Protein AF-0000000070115455 (afdb_homodimer)

Foldseek 3Di:
DDDPPDPPPPLVVLVVVLVVLVVVLVVLVVVLVVCVPVPPPVVNVVSVVVNVVSVVVNVVSVVVSVVVVVVVVVVVVVVVVVVVVVVVVVVVLVVLVVVLVVQLVCLVFWAKAKEKEFEDDPAQFGTKIKIKMWIATNAWAFKHKDFDQAAPVDLDQDDPVQFVKDKDWPDDWDWDWDWSRPDSTTMIMIGIVVIDRGTTMMMMMTRHGCSCVCCQPPFKDKDKDFQASPDDDQDFGSYQKYKYKYKYDADPDAKDKDKDVPAFDKDDWDADPNRIIMIMTMHRGHGRDMTMMMIGDDNPPD/DDDPPDPPPPLVVLVVVLVVLVVVLVVLVVVLVVCVPVPPPVVNVVSVVVNVVSVVVNVVSVVVSVVVVVVVVVVVVVVVVVVVVVVVVVVVLVVLVVVLVVQLVCLVFWAKAKEKEFEDDPAQFPTKIKIKMWIATNAWAFKHKDFDQAAPVDLDQDDPVQFVKDKDWPDDWDWDWDWSPPDSTTMIMIGIVPIDRGTTMMMMMTRHGCRCVCCQPPFKDKTKDFQASPDDDQDFGSYQKYKYKYKADADPDAKDKDKDVPAFDKDDWDADPNRIIMIMTMHNGGGRDMTMMMIGDDNPPD

Secondary structure (DSSP, 8-state):
---------HHHHHHHHHHHHHHHHHHHHHHHHHHTTSS-HHHHHHHHHHHHHHHHHHHHHHHHHHHHHHHHHHHHHHHHHHHHHHHHHHHHHHHHHHHHHHHTT-GGGEEEEEEEEEE--SSGGG-EEEEEEEEEESS-EEEEEE-----SS--S---GGGGT-EEEESSS-EEEEEEETTSSS-EEEEEEEEEESS-EEEEEEE--TTTTHHHHHHSEEEEEEE---S-STT---SEEEEEEEEEE---SS--EEEETT--SEEPPPEE-TTS-EEEEEEESS--S-EEEEEEE------/---------HHHHHHHHHHHHHHHHHHHHHHHHHHTTSS-HHHHHHHHHHHHHHHHHHHHHHHHHHHHHHHHHHHHHHHHHHHHHHHHHHHHHHHHHHHHHHHTT-GGGEEEEEEEEEE--SSGGG-EEEEEEEEEESS-EEEEEE-----SS--S---GGGGT-EEEESSS-EEEEEEETTSSS-EEEEEEEEEESS-EEEEEEE--TTTTHHHHHHSEEEEEEE---S-SS----SEEEEEEEEEE---SS--EEEETT--SEEPPPEE-TTS-EEEEEEESS--S-EEEEEEE------

Structure (mmCIF, N/CA/C/O backbone):
data_AF-0000000070115455-model_v1
#
loop_
_entity.id
_entity.type
_entity.pdbx_description
1 polymer 'Uncharacterized protein'
#
loop_
_atom_site.group_PDB
_atom_site.id
_atom_site.type_symbol
_atom_site.label_atom_id
_atom_site.label_alt_id
_atom_site.label_comp_id
_atom_site.label_asym_id
_atom_site.label_entity_id
_atom_site.label_seq_id
_atom_site.pdbx_PDB_ins_code
_atom_site.Cartn_x
_atom_site.Cartn_y
_atom_site.Cartn_z
_atom_site.occupancy
_atom_site.B_iso_or_equiv
_atom_site.auth_seq_id
_atom_site.auth_comp_id
_atom_site.auth_asym_id
_atom_site.auth_atom_id
_atom_site.pdbx_PDB_model_num
ATOM 1 N N . MET A 1 1 ? 35.955 39.059 -0.359 1 27.56 1 MET A N 1
ATOM 2 C CA . MET A 1 1 ? 35.227 38.3 0.653 1 27.56 1 MET A CA 1
ATOM 3 C C . MET A 1 1 ? 34.274 39.203 1.429 1 27.56 1 MET A C 1
ATOM 5 O O . MET A 1 1 ? 34.673 39.843 2.403 1 27.56 1 MET A O 1
ATOM 9 N N . GLY A 1 2 ? 33.402 39.904 0.751 1 32.47 2 GLY A N 1
ATOM 10 C CA . GLY A 1 2 ? 32.469 40.924 1.204 1 32.47 2 GLY A CA 1
ATOM 11 C C . GLY A 1 2 ? 31.396 40.382 2.129 1 32.47 2 GLY A C 1
ATOM 12 O O . GLY A 1 2 ? 30.702 39.422 1.788 1 32.47 2 GLY A O 1
ATOM 13 N N . ARG A 1 3 ? 31.586 40.569 3.47 1 38.45 3 ARG A N 1
ATOM 14 C CA . ARG A 1 3 ? 30.635 40.208 4.516 1 38.45 3 ARG A CA 1
ATOM 15 C C . ARG A 1 3 ? 29.275 40.851 4.264 1 38.45 3 ARG A C 1
ATOM 17 O O . ARG A 1 3 ? 29.174 42.073 4.138 1 38.45 3 ARG A O 1
ATOM 24 N N . MET A 1 4 ? 28.321 40.204 3.615 1 40.52 4 MET A N 1
ATOM 25 C CA . MET A 1 4 ? 26.942 40.675 3.525 1 40.52 4 MET A CA 1
ATOM 26 C C . MET A 1 4 ? 26.426 41.113 4.891 1 40.52 4 MET A C 1
ATOM 28 O O . MET A 1 4 ? 26.58 40.392 5.878 1 40.52 4 MET A O 1
ATOM 32 N N . PRO A 1 5 ? 26.254 42.405 5.13 1 42.3 5 PRO A N 1
ATOM 33 C CA . PRO A 1 5 ? 25.696 42.898 6.392 1 42.3 5 PRO A CA 1
ATOM 34 C C . PRO A 1 5 ? 24.428 42.154 6.807 1 42.3 5 PRO A C 1
ATOM 36 O O . PRO A 1 5 ? 23.662 41.707 5.95 1 42.3 5 PRO A O 1
ATOM 39 N N . ALA A 1 6 ? 24.443 41.445 7.946 1 44.89 6 ALA A N 1
ATOM 40 C CA . ALA A 1 6 ? 23.331 40.783 8.623 1 44.89 6 ALA A CA 1
ATOM 41 C C . ALA A 1 6 ? 22.124 41.711 8.73 1 44.89 6 ALA A C 1
ATOM 43 O O . ALA A 1 6 ? 22.266 42.889 9.067 1 44.89 6 ALA A O 1
ATOM 44 N N . THR A 1 7 ? 21.216 41.674 7.748 1 42.63 7 THR A N 1
ATOM 45 C CA . THR A 1 7 ? 19.908 42.301 7.901 1 42.63 7 THR A CA 1
ATOM 46 C C . THR A 1 7 ? 19.4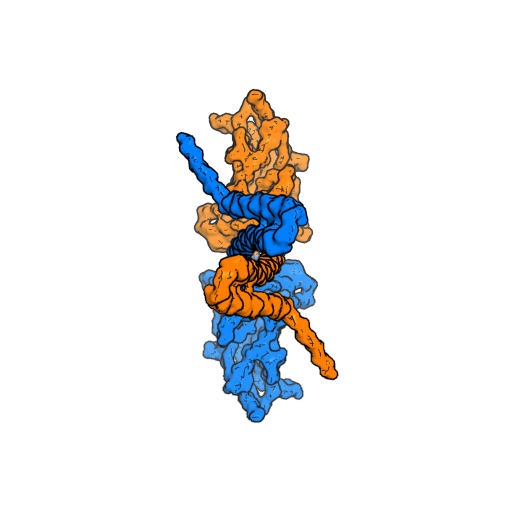97 42.343 9.37 1 42.63 7 THR A C 1
ATOM 48 O O . THR A 1 7 ? 19.426 41.305 10.031 1 42.63 7 THR A O 1
ATOM 51 N N . PRO A 1 8 ? 19.884 43.398 10.065 1 45.96 8 PRO A N 1
ATOM 52 C CA . PRO A 1 8 ? 19.427 43.53 11.451 1 45.96 8 PRO A CA 1
ATOM 53 C C . PRO A 1 8 ? 18.013 42.994 11.66 1 45.96 8 PRO A C 1
ATOM 55 O O . PRO A 1 8 ? 17.141 43.193 10.809 1 45.96 8 PRO A O 1
ATOM 58 N N . SER A 1 9 ? 17.926 41.898 12.332 1 46.03 9 SER A N 1
ATOM 59 C CA . SER A 1 9 ? 16.651 41.246 12.612 1 46.03 9 SER A CA 1
ATOM 60 C C . SER A 1 9 ? 15.601 42.257 13.062 1 46.03 9 SER A C 1
ATOM 62 O O . SER A 1 9 ? 15.912 43.2 13.793 1 46.03 9 SER A O 1
ATOM 64 N N . LYS A 1 10 ? 14.679 42.572 12.129 1 52.35 10 LYS A N 1
ATOM 65 C CA . LYS A 1 10 ? 13.481 43.368 12.381 1 52.35 10 LYS A CA 1
ATOM 66 C C . LYS A 1 10 ? 13.129 43.375 13.866 1 52.35 10 LYS A C 1
ATOM 68 O O . LYS A 1 10 ? 12.635 44.377 14.387 1 52.35 10 LYS A O 1
ATOM 73 N N . TYR A 1 11 ? 13.529 42.371 14.55 1 50.86 11 TYR A N 1
ATOM 74 C CA . TYR A 1 11 ? 13.26 42.321 15.983 1 50.86 11 TYR A CA 1
ATOM 75 C C . TYR A 1 11 ? 14.094 43.356 16.73 1 50.86 11 TYR A C 1
ATOM 77 O O . TYR A 1 11 ? 13.631 43.944 17.711 1 50.86 11 TYR A O 1
ATOM 85 N N . GLN A 1 12 ? 15.276 43.657 16.233 1 54.63 12 GLN A N 1
ATOM 86 C CA . GLN A 1 12 ? 16.13 44.595 16.952 1 54.63 12 GLN A CA 1
ATOM 87 C C . GLN A 1 12 ? 15.556 46.008 16.908 1 54.63 12 GLN A C 1
ATOM 89 O O . GLN A 1 12 ? 15.615 46.74 17.899 1 54.63 12 GLN A O 1
ATOM 94 N N . THR A 1 13 ? 15.028 46.308 15.832 1 50.71 13 THR A N 1
ATOM 95 C CA . THR A 1 13 ? 14.498 47.663 15.718 1 50.71 13 THR A CA 1
ATOM 96 C C . THR A 1 13 ? 13.276 47.843 16.614 1 50.71 13 THR A C 1
ATOM 98 O O . THR A 1 13 ? 13.106 48.893 17.237 1 50.71 13 THR A O 1
ATOM 101 N N . VAL A 1 14 ? 12.454 46.898 16.691 1 54.64 14 VAL A N 1
ATOM 102 C CA . VAL A 1 14 ? 11.265 46.989 17.532 1 54.64 14 VAL A CA 1
ATOM 103 C C . VAL A 1 14 ? 11.674 47.031 19.002 1 54.64 14 VAL A C 1
ATOM 105 O O . VAL A 1 14 ? 11.12 47.806 19.785 1 54.64 14 VAL A O 1
ATOM 108 N N . PHE A 1 15 ? 12.731 46.378 19.329 1 56.95 15 PHE A N 1
ATOM 109 C CA . PHE A 1 15 ? 13.222 46.378 20.702 1 56.95 15 PHE A CA 1
ATOM 110 C C . PHE A 1 15 ? 13.873 47.712 21.045 1 56.95 15 PHE A C 1
ATOM 112 O O . PHE A 1 15 ? 13.698 48.229 22.15 1 56.95 15 PHE A O 1
ATOM 119 N N . ARG A 1 16 ? 14.571 48.269 20.084 1 55.13 16 ARG A N 1
ATOM 120 C CA . ARG A 1 16 ? 15.206 49.558 20.336 1 55.13 16 ARG A CA 1
ATOM 121 C C . ARG A 1 16 ? 14.163 50.65 20.55 1 55.13 16 ARG A C 1
ATOM 123 O O . ARG A 1 16 ? 14.329 51.514 21.413 1 55.13 16 ARG A O 1
ATOM 130 N N . GLY A 1 17 ? 13.212 50.531 19.773 1 53.37 17 GLY A N 1
ATOM 131 C CA . GLY A 1 17 ? 12.161 51.519 19.959 1 53.37 17 GLY A CA 1
ATOM 132 C C . GLY A 1 17 ? 11.441 51.382 21.287 1 53.37 17 GLY A C 1
ATOM 133 O O . GLY A 1 17 ? 11.168 52.38 21.956 1 53.37 17 GLY A O 1
ATOM 134 N N . THR A 1 18 ? 11.277 50.248 21.763 1 57.01 18 THR A N 1
ATOM 135 C CA . THR A 1 18 ? 10.626 50.004 23.046 1 57.01 18 THR A CA 1
ATOM 136 C C . THR A 1 18 ? 11.535 50.418 24.2 1 57.01 18 THR A C 1
ATOM 138 O O . THR A 1 18 ? 11.066 50.965 25.201 1 57.01 18 THR A O 1
ATOM 141 N N . LEU A 1 19 ? 12.807 50.199 24.022 1 56.64 19 LEU A N 1
ATOM 142 C CA . LEU A 1 19 ? 13.752 50.619 25.051 1 56.64 19 LEU A CA 1
ATOM 143 C C . LEU A 1 19 ? 13.775 52.139 25.179 1 56.64 19 LEU A C 1
ATOM 145 O O . LEU A 1 19 ? 13.854 52.671 26.288 1 56.64 19 LEU A O 1
ATOM 149 N N . ASN A 1 20 ? 13.726 52.788 24.081 1 55.52 20 ASN A N 1
ATOM 150 C CA . ASN A 1 20 ? 13.718 54.246 24.139 1 55.52 20 ASN A CA 1
ATOM 151 C C . ASN A 1 20 ? 12.488 54.771 24.874 1 55.52 20 ASN A C 1
ATOM 153 O O . ASN A 1 20 ? 12.587 55.707 25.669 1 55.52 20 ASN A O 1
ATOM 157 N N . VAL A 1 21 ? 11.445 54.123 24.663 1 57.01 21 VAL A N 1
ATOM 158 C CA . VAL A 1 21 ? 10.231 54.575 25.335 1 57.01 21 VAL A CA 1
ATOM 159 C C . VAL A 1 21 ? 10.308 54.238 26.822 1 57.01 21 VAL A C 1
ATOM 161 O O . VAL A 1 21 ? 9.88 55.028 27.667 1 57.01 21 VAL A O 1
ATOM 164 N N . LEU A 1 22 ? 10.992 53.134 27.158 1 57.81 22 LEU A N 1
ATOM 165 C CA . LEU A 1 22 ? 11.198 52.791 28.561 1 57.81 22 LEU A CA 1
ATOM 166 C C . LEU A 1 22 ? 12.078 53.828 29.25 1 57.81 22 LEU A C 1
ATOM 168 O O . LEU A 1 22 ? 11.806 54.223 30.386 1 57.81 22 LEU A O 1
ATOM 172 N N . VAL A 1 23 ? 13.059 54.376 28.622 1 56.15 23 VAL A N 1
ATOM 173 C CA . VAL A 1 23 ? 13.952 55.379 29.194 1 56.15 23 VAL A CA 1
ATOM 174 C C . VAL A 1 23 ? 13.188 56.68 29.426 1 56.15 23 VAL A C 1
ATOM 176 O O . VAL A 1 23 ? 13.348 57.324 30.466 1 56.15 23 VAL A O 1
ATOM 179 N N . VAL A 1 24 ? 12.344 56.976 28.508 1 55.68 24 VAL A N 1
ATOM 180 C CA . VAL A 1 24 ? 11.566 58.202 28.66 1 55.68 24 VAL A CA 1
ATOM 181 C C . VAL A 1 24 ? 10.576 58.046 29.812 1 55.68 24 VAL A C 1
ATOM 183 O O . VAL A 1 24 ? 10.384 58.972 30.603 1 55.68 24 VAL A O 1
ATOM 186 N N . LEU A 1 25 ? 10.077 56.796 29.974 1 56.94 25 LEU A N 1
ATOM 187 C CA . LEU A 1 25 ? 9.13 56.538 31.054 1 56.94 25 LEU A CA 1
ATOM 188 C C . LEU A 1 25 ? 9.82 56.617 32.412 1 56.94 25 LEU A C 1
ATOM 190 O O . LEU A 1 25 ? 9.267 57.173 33.363 1 56.94 25 LEU A O 1
ATOM 194 N N . ILE A 1 26 ? 11.035 56.136 32.514 1 56.64 26 ILE A N 1
ATOM 195 C CA . ILE A 1 26 ? 11.794 56.218 33.757 1 56.64 26 ILE A CA 1
ATOM 196 C C . ILE A 1 26 ? 12.137 57.675 34.058 1 56.64 26 ILE A C 1
ATOM 198 O O . ILE A 1 26 ? 12.045 58.117 35.205 1 56.64 26 ILE A O 1
ATOM 202 N N . GLY A 1 27 ? 12.485 58.439 33.007 1 54.25 27 GLY A N 1
ATOM 203 C CA . GLY A 1 27 ? 12.742 59.857 33.201 1 54.25 27 GLY A CA 1
ATOM 204 C C . GLY A 1 27 ? 11.524 60.624 33.678 1 54.25 27 GLY A C 1
ATOM 205 O O . GLY A 1 27 ? 11.621 61.452 34.586 1 54.25 27 GLY A O 1
ATOM 206 N N . LEU A 1 28 ? 10.389 60.262 33.108 1 55.22 28 LEU A N 1
ATOM 207 C CA . LEU A 1 28 ? 9.168 60.96 33.497 1 55.22 28 LEU A CA 1
ATOM 208 C C . LEU A 1 28 ? 8.73 60.55 34.899 1 55.22 28 LEU A C 1
ATOM 210 O O . LEU A 1 28 ? 8.267 61.385 35.678 1 55.22 28 LEU A O 1
ATOM 214 N N . ALA A 1 29 ? 8.947 59.324 35.275 1 57.47 29 ALA A N 1
ATOM 215 C CA . ALA A 1 29 ? 8.647 58.881 36.634 1 57.47 29 ALA A CA 1
ATOM 216 C C . ALA A 1 29 ? 9.541 59.585 37.651 1 57.47 29 ALA A C 1
ATOM 218 O O . ALA A 1 29 ? 9.076 59.995 38.717 1 57.47 29 ALA A O 1
ATOM 219 N N . SER A 1 30 ? 10.795 59.789 37.309 1 57.12 30 SER A N 1
ATOM 220 C CA . SER A 1 30 ? 11.718 60.518 38.172 1 57.12 30 SER A CA 1
ATOM 221 C C . SER A 1 30 ? 11.337 61.991 38.271 1 57.12 30 SER A C 1
ATOM 223 O O . SER A 1 30 ? 11.457 62.599 39.337 1 57.12 30 SER A O 1
ATOM 225 N N . GLY A 1 31 ? 10.826 62.485 37.19 1 54.15 31 GLY A N 1
ATOM 226 C CA . GLY A 1 31 ? 10.381 63.869 37.231 1 54.15 31 GLY A CA 1
ATOM 227 C C . GLY A 1 31 ? 9.133 64.07 38.069 1 54.15 31 GLY A C 1
ATOM 228 O O . GLY A 1 31 ? 9.044 65.028 38.84 1 54.15 31 GLY A O 1
ATOM 229 N N . VAL A 1 32 ? 8.265 63.155 37.969 1 56.91 32 VAL A N 1
ATOM 230 C CA . VAL A 1 32 ? 7.057 63.263 38.78 1 56.91 32 VAL A CA 1
ATOM 231 C C . VAL A 1 32 ? 7.406 63.087 40.256 1 56.91 32 VAL A C 1
ATOM 233 O O . VAL A 1 32 ? 6.874 63.794 41.115 1 56.91 32 VAL A O 1
ATOM 236 N N . ALA A 1 33 ? 8.235 62.27 40.578 1 55.03 33 ALA A N 1
ATOM 237 C CA . ALA A 1 33 ? 8.638 62.093 41.971 1 55.03 33 ALA A CA 1
ATOM 238 C C . ALA A 1 33 ? 9.301 63.356 42.515 1 55.03 33 ALA A C 1
ATOM 240 O O . ALA A 1 33 ? 9.144 63.689 43.692 1 55.03 33 ALA A O 1
ATOM 241 N N . GLN A 1 34 ? 9.928 64.086 41.661 1 53.08 34 GLN A N 1
ATOM 242 C CA . GLN A 1 34 ? 10.586 65.304 42.121 1 53.08 34 GLN A CA 1
ATOM 243 C C . GLN A 1 34 ? 9.59 66.455 42.242 1 53.08 34 GLN A C 1
ATOM 245 O O . GLN A 1 34 ? 9.807 67.392 43.013 1 53.08 34 GLN A O 1
ATOM 250 N N . LEU A 1 35 ? 8.569 66.389 41.512 1 50.04 35 LEU A N 1
ATOM 251 C CA . LEU A 1 35 ? 7.606 67.484 41.574 1 50.04 35 LEU A CA 1
ATOM 252 C C . LEU A 1 35 ? 6.68 67.326 42.775 1 50.04 35 LEU A C 1
ATOM 254 O O . LEU A 1 35 ? 5.806 68.165 43.004 1 50.04 35 LEU A O 1
ATOM 258 N N . VAL A 1 36 ? 6.78 66.27 43.432 1 52.58 36 VAL A N 1
ATOM 259 C CA . VAL A 1 36 ? 6.007 66.175 44.666 1 52.58 36 VAL A CA 1
ATOM 260 C C . VAL A 1 36 ? 6.311 67.376 45.56 1 52.58 36 VAL A C 1
ATOM 262 O O . VAL A 1 36 ? 5.431 67.865 46.273 1 52.58 36 VAL A O 1
ATOM 265 N N . GLU A 1 37 ? 7.46 67.94 45.445 1 50.18 37 GLU A N 1
ATOM 266 C CA . GLU A 1 37 ? 7.729 69.079 46.317 1 50.18 37 GLU A CA 1
ATOM 267 C C . GLU A 1 37 ? 7.249 70.383 45.685 1 50.18 37 GLU A C 1
ATOM 269 O O . GLU A 1 37 ? 7.336 71.447 46.302 1 50.18 37 GLU A O 1
ATOM 274 N N . ILE A 1 38 ? 7.007 70.39 44.437 1 52.27 38 ILE A N 1
ATOM 275 C CA . ILE A 1 38 ? 6.565 71.673 43.902 1 52.27 38 ILE A CA 1
ATOM 276 C C . ILE A 1 38 ? 5.062 71.833 44.118 1 52.27 38 ILE A C 1
ATOM 278 O O . ILE A 1 38 ? 4.281 70.943 43.774 1 52.27 38 ILE A O 1
ATOM 282 N N . PRO A 1 39 ? 4.665 72.8 45.016 1 54.13 39 PRO A N 1
ATOM 283 C CA . PRO A 1 39 ? 3.303 73.115 45.452 1 54.13 39 PRO A CA 1
ATOM 284 C C . PRO A 1 39 ? 2.323 73.233 44.287 1 54.13 39 PRO A C 1
ATOM 286 O O . PRO A 1 39 ? 1.112 73.332 44.501 1 54.13 39 PRO A O 1
ATOM 289 N N . ASP A 1 40 ? 2.866 73.429 43.086 1 57.65 40 ASP A N 1
ATOM 290 C CA . ASP A 1 40 ? 1.85 73.702 42.075 1 57.65 40 ASP A CA 1
ATOM 291 C C . ASP A 1 40 ? 1.207 72.409 41.579 1 57.65 40 ASP A C 1
ATOM 293 O O . ASP A 1 40 ? 1.887 71.544 41.024 1 57.65 40 ASP A O 1
ATOM 297 N N . ARG A 1 41 ? 0.055 72.046 42.205 1 60.13 41 ARG A N 1
ATOM 298 C CA . ARG A 1 41 ? -0.777 70.865 42 1 60.13 41 ARG A CA 1
ATOM 299 C C . ARG A 1 41 ? -0.98 70.589 40.514 1 60.13 41 ARG A C 1
ATOM 301 O O . ARG A 1 41 ? -1.001 69.432 40.089 1 60.13 41 ARG A O 1
ATOM 308 N N . ALA A 1 42 ? -0.977 71.695 39.777 1 58.44 42 ALA A N 1
ATOM 309 C CA . ALA A 1 42 ? -1.262 71.525 38.355 1 58.44 42 ALA A CA 1
ATOM 310 C C . ALA A 1 42 ? -0.102 70.839 37.641 1 58.44 42 ALA A C 1
ATOM 312 O O . ALA A 1 42 ? -0.313 69.957 36.805 1 58.44 42 ALA A O 1
ATOM 313 N N . ALA A 1 43 ? 1.118 71.212 38.167 1 58.63 43 ALA A N 1
ATOM 314 C CA . ALA A 1 43 ? 2.312 70.655 37.538 1 58.63 43 ALA A CA 1
ATOM 315 C C . ALA A 1 43 ? 2.474 69.177 37.88 1 58.63 43 ALA A C 1
ATOM 317 O O . ALA A 1 43 ? 2.858 68.374 37.027 1 58.63 43 ALA A O 1
ATOM 318 N N . GLN A 1 44 ? 2.03 68.777 39.029 1 61.29 44 GLN A N 1
ATOM 319 C CA . GLN A 1 44 ? 2.127 67.392 39.477 1 61.29 44 GLN A CA 1
ATOM 320 C C . GLN A 1 44 ? 1.174 66.493 38.695 1 61.29 44 GLN A C 1
ATOM 322 O O . GLN A 1 44 ? 1.545 65.39 38.289 1 61.29 44 GLN A O 1
ATOM 327 N N . TRP A 1 45 ? 0.012 67.051 38.411 1 60.78 45 TRP A N 1
ATOM 328 C CA . TRP A 1 45 ? -0.987 66.277 37.681 1 60.78 45 TRP A CA 1
ATOM 329 C C . TRP A 1 45 ? -0.569 66.082 36.228 1 60.78 45 TRP A C 1
ATOM 331 O O . TRP A 1 45 ? -0.76 65.004 35.659 1 60.78 45 TRP A O 1
ATOM 341 N N . THR A 1 46 ? 0.143 67.091 35.741 1 60.08 46 THR A N 1
ATOM 342 C CA . THR A 1 46 ? 0.579 67.001 34.352 1 60.08 46 THR A CA 1
ATOM 343 C C . THR A 1 46 ? 1.699 65.976 34.202 1 60.08 46 THR A C 1
ATOM 345 O O . THR A 1 46 ? 1.725 65.214 33.233 1 60.08 46 THR A O 1
ATOM 348 N N . LEU A 1 47 ? 2.55 65.91 35.221 1 59.46 47 LEU A N 1
ATOM 349 C CA . LEU A 1 47 ? 3.679 64.989 35.146 1 59.46 47 LEU A CA 1
ATOM 350 C C . LEU A 1 47 ? 3.225 63.552 35.376 1 59.46 47 LEU A C 1
ATOM 352 O O . LEU A 1 47 ? 3.692 62.632 34.701 1 59.46 47 LEU A O 1
ATOM 356 N N . THR A 1 48 ? 2.261 63.332 36.257 1 62.06 48 THR A N 1
ATOM 357 C CA . THR A 1 48 ? 1.72 62.001 36.512 1 62.06 48 THR A CA 1
ATOM 358 C C . THR A 1 48 ? 0.965 61.482 35.291 1 62.06 48 THR A C 1
ATOM 360 O O . THR A 1 48 ? 1.091 60.311 34.929 1 62.06 48 THR A O 1
ATOM 363 N N . ALA A 1 49 ? 0.294 62.409 34.664 1 60.65 49 ALA A N 1
ATOM 364 C CA . ALA A 1 49 ? -0.453 62.041 33.465 1 60.65 49 ALA A CA 1
ATOM 365 C C . ALA A 1 49 ? 0.489 61.637 32.334 1 60.65 49 ALA A C 1
ATOM 367 O O . ALA A 1 49 ? 0.229 60.667 31.618 1 60.65 49 ALA A O 1
ATOM 368 N N . SER A 1 50 ? 1.609 62.322 32.349 1 60.38 50 SER A N 1
ATOM 369 C CA . SER A 1 50 ? 2.581 62.027 31.301 1 60.38 50 SER A CA 1
ATOM 370 C C . SER A 1 50 ? 3.276 60.693 31.551 1 60.38 50 SER A C 1
ATOM 372 O O . SER A 1 50 ? 3.515 59.927 30.615 1 60.38 50 SER A O 1
ATOM 374 N N . PHE A 1 51 ? 3.474 60.378 32.819 1 60.33 51 PHE A N 1
ATOM 375 C CA . PHE A 1 51 ? 4.097 59.11 33.18 1 60.33 51 PHE A CA 1
ATOM 376 C C . PHE A 1 51 ? 3.167 57.943 32.871 1 60.33 51 PHE A C 1
ATOM 378 O O . PHE A 1 51 ? 3.589 56.945 32.284 1 60.33 51 PHE A O 1
ATOM 385 N N . LEU A 1 52 ? 1.93 58.122 33.177 1 63.08 52 LEU A N 1
ATOM 386 C CA . LEU A 1 52 ? 0.961 57.057 32.94 1 63.08 52 LEU A CA 1
ATOM 387 C C . LEU A 1 52 ? 0.772 56.816 31.447 1 63.08 52 LEU A C 1
ATOM 389 O O . LEU A 1 52 ? 0.633 55.671 31.011 1 63.08 52 LEU A O 1
ATOM 393 N N . ALA A 1 53 ? 0.954 57.829 30.663 1 61.33 53 ALA A N 1
ATOM 394 C CA . ALA A 1 53 ? 0.818 57.715 29.213 1 61.33 53 ALA A CA 1
ATOM 395 C C . ALA A 1 53 ? 2.004 56.969 28.608 1 61.33 53 ALA A C 1
ATOM 397 O O . ALA A 1 53 ? 1.83 56.12 27.731 1 61.33 53 ALA A O 1
ATOM 398 N N . CYS A 1 54 ? 3.18 57.202 29.172 1 61.24 54 CYS A N 1
ATOM 399 C CA . CYS A 1 54 ? 4.385 56.55 28.671 1 61.24 54 CYS A CA 1
ATOM 400 C C . CYS A 1 54 ? 4.41 55.077 29.062 1 61.24 54 CYS A C 1
ATOM 402 O O . CYS A 1 54 ? 4.802 54.225 28.263 1 61.24 54 CYS A O 1
ATOM 404 N N . LEU A 1 55 ? 3.922 54.774 30.277 1 65.27 55 LEU A N 1
ATOM 405 C CA . LEU A 1 55 ? 3.851 53.393 30.744 1 65.27 55 LEU A CA 1
ATOM 406 C C . LEU A 1 55 ? 2.873 52.584 29.899 1 65.27 55 LEU A C 1
ATOM 408 O O . LEU A 1 55 ? 3.168 51.45 29.516 1 65.27 55 LEU A O 1
ATOM 412 N N . LEU A 1 56 ? 1.808 53.212 29.575 1 65.66 56 LEU A N 1
ATOM 413 C CA . LEU A 1 56 ? 0.801 52.554 28.75 1 65.66 56 LEU A CA 1
ATOM 414 C C . LEU A 1 56 ? 1.338 52.283 27.349 1 65.66 56 LEU A C 1
ATOM 416 O O . LEU A 1 56 ? 1.122 51.203 26.795 1 65.66 56 LEU A O 1
ATOM 420 N N . TYR A 1 57 ? 2.085 53.263 26.837 1 60.81 57 TYR A N 1
ATOM 421 C CA . TYR A 1 57 ? 2.679 53.093 25.516 1 60.81 57 TYR A CA 1
ATOM 422 C C . TYR A 1 57 ? 3.68 51.944 25.512 1 60.81 57 TYR A C 1
ATOM 424 O O . TYR A 1 57 ? 3.703 51.136 24.581 1 60.81 57 TYR A O 1
ATOM 432 N N . PHE A 1 58 ? 4.383 51.828 26.566 1 63.16 58 PHE A N 1
ATOM 433 C CA . PHE A 1 58 ? 5.395 50.785 26.687 1 63.16 58 PHE A CA 1
ATOM 434 C C . PHE A 1 58 ? 4.747 49.408 26.766 1 63.16 58 PHE A C 1
ATOM 436 O O . PHE A 1 58 ? 5.176 48.474 26.085 1 63.16 58 PHE A O 1
ATOM 443 N N . VAL A 1 59 ? 3.761 49.243 27.538 1 69.9 59 VAL A N 1
ATOM 444 C CA . VAL A 1 59 ? 3.07 47.97 27.716 1 69.9 59 VAL A CA 1
ATOM 445 C C . VAL A 1 59 ? 2.428 47.54 26.399 1 69.9 59 VAL A C 1
ATOM 447 O O . VAL A 1 59 ? 2.533 46.378 26 1 69.9 59 VAL A O 1
ATOM 450 N N . ILE A 1 60 ? 1.985 48.474 25.661 1 67.6 60 ILE A N 1
ATOM 451 C CA . ILE A 1 60 ? 1.303 48.191 24.402 1 67.6 60 ILE A CA 1
ATOM 452 C C . ILE A 1 60 ? 2.32 47.754 23.351 1 67.6 60 ILE A C 1
ATOM 454 O O . ILE A 1 60 ? 2.087 46.792 22.615 1 67.6 60 ILE A O 1
ATOM 458 N N . ARG A 1 61 ? 3.426 48.448 23.367 1 67.75 61 ARG A N 1
ATOM 459 C CA . ARG A 1 61 ? 4.464 48.115 22.397 1 67.75 61 ARG A CA 1
ATOM 460 C C . ARG A 1 61 ? 5.058 46.74 22.681 1 67.75 61 ARG A C 1
ATOM 462 O O . ARG A 1 61 ? 5.309 45.963 21.758 1 67.75 61 ARG A O 1
ATOM 469 N N . PHE A 1 62 ? 5.234 46.451 23.849 1 72.32 62 PHE A N 1
ATOM 470 C CA . PHE A 1 62 ? 5.764 45.155 24.256 1 72.32 62 PHE A CA 1
ATOM 471 C C . PHE A 1 62 ? 4.81 44.033 23.864 1 72.32 62 PHE A C 1
ATOM 473 O O . PHE A 1 62 ? 5.233 43.019 23.303 1 72.32 62 PHE A O 1
ATOM 480 N N . TRP A 1 63 ? 3.578 44.268 24.086 1 74.81 63 TRP A N 1
ATOM 481 C CA . TRP A 1 63 ? 2.579 43.256 23.761 1 74.81 63 TRP A CA 1
ATOM 482 C C . TRP A 1 63 ? 2.452 43.081 22.251 1 74.81 63 TRP A C 1
ATOM 484 O O . TRP A 1 63 ? 2.305 41.959 21.761 1 74.81 63 TRP A O 1
ATOM 494 N N . GLN A 1 64 ? 2.627 44.123 21.496 1 75.28 64 GLN A N 1
ATOM 495 C CA . GLN A 1 64 ? 2.58 44.057 20.039 1 75.28 64 GLN A CA 1
ATOM 496 C C . GLN A 1 64 ? 3.716 43.198 19.491 1 75.28 64 GLN A C 1
ATOM 498 O O . GLN A 1 64 ? 3.5 42.359 18.614 1 75.28 64 GLN A O 1
ATOM 503 N N . ILE A 1 65 ? 4.785 43.392 20.074 1 75.27 65 ILE A N 1
ATOM 504 C CA . ILE A 1 65 ? 5.945 42.637 19.613 1 75.27 65 ILE A CA 1
ATOM 505 C C . ILE A 1 65 ? 5.774 41.161 19.963 1 75.27 65 ILE A C 1
ATOM 507 O O . ILE A 1 65 ? 6.058 40.285 19.143 1 75.27 65 ILE A O 1
ATOM 511 N N . ALA A 1 66 ? 5.274 40.942 21.139 1 80.15 66 ALA A N 1
ATOM 512 C CA . ALA A 1 66 ? 5.063 39.566 21.581 1 80.15 66 ALA A CA 1
ATOM 513 C C . ALA A 1 66 ? 4.042 38.856 20.697 1 80.15 66 ALA A C 1
ATOM 515 O O . ALA A 1 66 ? 4.235 37.698 20.321 1 80.15 66 ALA A O 1
ATOM 516 N N . PHE A 1 67 ? 3.047 39.548 20.288 1 81.39 67 PHE A N 1
ATOM 517 C CA . PHE A 1 67 ? 1.992 38.957 19.474 1 81.39 67 PHE A CA 1
ATOM 518 C C . PHE A 1 67 ? 2.477 38.722 18.048 1 81.39 67 PHE A C 1
ATOM 520 O O . PHE A 1 67 ? 2.193 37.679 17.454 1 81.39 67 PHE A O 1
ATOM 527 N N . VAL A 1 68 ? 3.249 39.602 17.577 1 80.4 68 VAL A N 1
ATOM 528 C CA . VAL A 1 68 ? 3.765 39.452 16.22 1 80.4 68 VAL A CA 1
ATOM 529 C C . VAL A 1 68 ? 4.711 38.256 16.155 1 80.4 68 VAL A C 1
ATOM 531 O O . VAL A 1 68 ? 4.657 37.464 15.211 1 80.4 68 VAL A O 1
ATOM 534 N N . LEU A 1 69 ? 5.461 38.074 17.181 1 83.46 69 LEU A N 1
ATOM 535 C CA . LEU A 1 69 ? 6.384 36.946 17.227 1 83.46 69 LEU A CA 1
ATOM 536 C C . LEU A 1 69 ? 5.627 35.627 17.333 1 83.46 69 LEU A C 1
ATOM 538 O O . LEU A 1 69 ? 5.983 34.647 16.675 1 83.46 69 LEU A O 1
ATOM 542 N N . LYS A 1 70 ? 4.608 35.699 18.101 1 85.73 70 LYS A N 1
ATOM 543 C CA . LYS A 1 70 ? 3.806 34.488 18.248 1 85.73 70 LYS A CA 1
ATOM 544 C C . LYS A 1 70 ? 3.081 34.148 16.949 1 85.73 70 LYS A C 1
ATOM 546 O O . LYS A 1 70 ? 3.012 32.981 16.558 1 85.73 70 LYS A O 1
ATOM 551 N N . ILE A 1 71 ? 2.67 35.089 16.268 1 85.35 71 ILE A N 1
ATOM 552 C CA . ILE A 1 71 ? 1.979 34.889 14.999 1 85.35 71 ILE A CA 1
ATOM 553 C C . ILE A 1 71 ? 2.953 34.336 13.962 1 85.35 71 ILE A C 1
ATOM 555 O O . ILE A 1 71 ? 2.62 33.409 13.22 1 85.35 71 ILE A O 1
ATOM 559 N N . ARG A 1 72 ? 4.117 34.855 13.994 1 85.09 72 ARG A N 1
ATOM 560 C CA . ARG A 1 72 ? 5.126 34.373 13.056 1 85.09 72 ARG A CA 1
ATOM 561 C C . ARG A 1 72 ? 5.496 32.922 13.347 1 85.09 72 ARG A C 1
ATOM 563 O O . ARG A 1 72 ? 5.644 32.116 12.426 1 85.09 72 ARG A O 1
ATOM 570 N N . GLN A 1 73 ? 5.624 32.644 14.569 1 90.29 73 GLN A N 1
ATOM 571 C CA . GLN A 1 73 ? 5.933 31.277 14.974 1 90.29 73 GLN A CA 1
ATOM 572 C C . GLN A 1 73 ? 4.821 30.316 14.562 1 90.29 73 GLN A C 1
ATOM 574 O O . GLN A 1 73 ? 5.088 29.264 13.978 1 90.29 73 GLN A O 1
ATOM 579 N N . LEU A 1 74 ? 3.645 30.697 14.785 1 90.35 74 LEU A N 1
ATOM 580 C CA . LEU A 1 74 ? 2.504 29.845 14.47 1 90.35 74 LEU A CA 1
ATOM 581 C C . LEU A 1 74 ? 2.346 29.684 12.961 1 90.35 74 LEU A C 1
ATOM 583 O O . LEU A 1 74 ? 2.007 28.601 12.48 1 90.35 74 LEU A O 1
ATOM 587 N N . ARG A 1 75 ? 2.682 30.752 12.267 1 89.48 75 ARG A N 1
ATOM 588 C CA . ARG A 1 75 ? 2.611 30.673 10.812 1 89.48 75 ARG A CA 1
ATOM 589 C C . ARG A 1 75 ? 3.668 29.72 10.263 1 89.48 75 ARG A C 1
ATOM 591 O O . ARG A 1 75 ? 3.398 28.952 9.338 1 89.48 75 ARG A O 1
ATOM 598 N N . THR A 1 76 ? 4.788 29.688 10.794 1 91.21 76 THR A N 1
ATOM 599 C CA . THR A 1 76 ? 5.853 28.788 10.367 1 91.21 76 THR A CA 1
ATOM 600 C C . THR A 1 76 ? 5.499 27.339 10.693 1 91.21 76 THR A C 1
ATOM 602 O O . THR A 1 76 ? 5.689 26.447 9.864 1 91.21 76 THR A O 1
ATOM 605 N N . GLU A 1 77 ? 4.963 27.201 11.863 1 91.11 77 GLU A N 1
ATOM 606 C CA . GLU A 1 77 ? 4.546 25.857 12.254 1 91.11 77 GLU A CA 1
ATOM 607 C C . GLU A 1 77 ? 3.43 25.341 11.35 1 91.11 77 GLU A C 1
ATOM 609 O O . GLU A 1 77 ? 3.418 24.166 10.979 1 91.11 77 GLU A O 1
ATOM 614 N N . LEU A 1 78 ? 2.617 26.217 11.016 1 91.04 78 LEU A N 1
ATOM 615 C CA . LEU A 1 78 ? 1.517 25.843 10.134 1 91.04 78 LEU A CA 1
ATOM 616 C C . LEU A 1 78 ? 2.032 25.498 8.74 1 91.04 78 LEU A C 1
ATOM 618 O O . LEU A 1 78 ? 1.584 24.523 8.132 1 91.04 78 LEU A O 1
ATOM 622 N N . GLN A 1 79 ? 2.919 26.245 8.279 1 91.47 79 GLN A N 1
ATOM 623 C CA . GLN A 1 79 ? 3.5 25.971 6.968 1 91.47 79 GLN A CA 1
ATOM 624 C C . GLN A 1 79 ? 4.239 24.636 6.963 1 91.47 79 GLN A C 1
ATOM 626 O O . GLN A 1 79 ? 4.131 23.864 6.008 1 91.47 79 GLN A O 1
ATOM 631 N N . GLU A 1 80 ? 4.917 24.346 7.973 1 91.63 80 GLU A N 1
ATOM 632 C CA . GLU A 1 80 ? 5.633 23.079 8.089 1 91.63 80 GLU A CA 1
ATOM 633 C C . GLU A 1 80 ? 4.665 21.902 8.167 1 91.63 80 GLU A C 1
ATOM 635 O O . GLU A 1 80 ? 4.884 20.868 7.533 1 91.63 80 GLU A O 1
ATOM 640 N N . ALA A 1 81 ? 3.639 22.117 8.843 1 90.14 81 ALA A N 1
ATOM 641 C CA . ALA A 1 81 ? 2.641 21.058 8.968 1 90.14 81 ALA A CA 1
ATOM 642 C C . ALA A 1 81 ? 1.943 20.802 7.635 1 90.14 81 ALA A C 1
ATOM 644 O O . ALA A 1 81 ? 1.696 19.65 7.268 1 90.14 81 ALA A O 1
ATOM 645 N N . THR A 1 82 ? 1.742 21.826 6.952 1 90.77 82 THR A N 1
ATOM 646 C CA . THR A 1 82 ? 1.083 21.684 5.658 1 90.77 82 THR A CA 1
ATOM 647 C C . THR A 1 82 ? 2.012 21.015 4.649 1 90.77 82 THR A C 1
ATOM 649 O O . THR A 1 82 ? 1.574 20.187 3.848 1 90.77 82 THR A O 1
ATOM 652 N N . LYS A 1 83 ? 3.19 21.369 4.728 1 90.14 83 LYS A N 1
ATOM 653 C CA . LYS A 1 83 ? 4.162 20.732 3.845 1 90.14 83 LYS A CA 1
ATOM 654 C C . LYS A 1 83 ? 4.317 19.25 4.176 1 90.14 83 LYS A C 1
ATOM 656 O O . LYS A 1 83 ? 4.359 18.409 3.276 1 90.14 83 LYS A O 1
ATOM 661 N N . ALA A 1 84 ? 4.372 18.989 5.378 1 88.73 84 ALA A N 1
ATOM 662 C CA . ALA A 1 84 ? 4.471 17.599 5.816 1 88.73 84 ALA A CA 1
ATOM 663 C C . ALA A 1 84 ? 3.249 16.798 5.376 1 88.73 84 ALA A C 1
ATOM 665 O O . ALA A 1 84 ? 3.375 15.651 4.94 1 88.73 84 ALA A O 1
ATOM 666 N N . LEU A 1 85 ? 2.216 17.398 5.46 1 88.96 85 LEU A N 1
ATOM 667 C CA . LEU A 1 85 ? 0.978 16.746 5.048 1 88.96 85 LEU A CA 1
ATOM 668 C C . LEU A 1 85 ? 0.977 16.483 3.546 1 88.96 85 LEU A C 1
ATOM 670 O O . LEU A 1 85 ? 0.597 15.397 3.101 1 88.96 85 LEU A O 1
ATOM 674 N N . ALA A 1 86 ? 1.409 17.398 2.826 1 87.52 86 ALA A N 1
ATOM 675 C CA . ALA A 1 86 ? 1.461 17.236 1.376 1 87.52 86 ALA A CA 1
ATOM 676 C C . ALA A 1 86 ? 2.436 16.13 0.981 1 87.52 86 ALA A C 1
ATOM 678 O O . ALA A 1 86 ? 2.139 15.317 0.103 1 87.52 86 ALA A O 1
ATOM 679 N N . LEU A 1 87 ? 3.507 16.14 1.593 1 86.4 87 LEU A N 1
ATOM 680 C CA . LEU A 1 87 ? 4.509 15.117 1.316 1 86.4 87 LEU A CA 1
ATOM 681 C C . LEU A 1 87 ? 3.988 13.731 1.684 1 86.4 87 LEU A C 1
ATOM 683 O O . LEU A 1 87 ? 4.204 12.766 0.947 1 86.4 87 LEU A O 1
ATOM 687 N N . GLN A 1 88 ? 3.325 13.679 2.748 1 85.49 88 GLN A N 1
ATOM 688 C CA . GLN A 1 88 ? 2.757 12.407 3.185 1 85.49 88 GLN A CA 1
ATOM 689 C C . GLN A 1 88 ? 1.68 11.925 2.217 1 85.49 88 GLN A C 1
ATOM 691 O O . GLN A 1 88 ? 1.606 10.734 1.907 1 85.49 88 GLN A O 1
ATOM 696 N N . ARG A 1 89 ? 0.956 12.821 1.773 1 85.37 89 ARG A N 1
ATOM 697 C CA . ARG A 1 89 ? -0.096 12.472 0.824 1 85.37 89 ARG A CA 1
ATOM 698 C C . ARG A 1 89 ? 0.496 11.984 -0.494 1 85.37 89 ARG A C 1
ATOM 700 O O . ARG A 1 89 ? 0.018 11.004 -1.07 1 85.37 89 ARG A O 1
ATOM 707 N N . ALA A 1 90 ? 1.46 12.608 -0.912 1 83.28 90 ALA A N 1
ATOM 708 C CA . ALA A 1 90 ? 2.125 12.189 -2.143 1 83.28 90 ALA A CA 1
ATOM 709 C C . ALA A 1 90 ? 2.744 10.803 -1.988 1 83.28 90 ALA A C 1
ATOM 711 O O . ALA A 1 90 ? 2.659 9.973 -2.897 1 83.28 90 ALA A O 1
ATOM 712 N N . GLY A 1 91 ? 3.357 10.622 -0.892 1 83.81 91 GLY A N 1
ATOM 713 C CA . GLY A 1 91 ? 3.904 9.303 -0.613 1 83.81 91 GLY A CA 1
ATOM 714 C C . GLY A 1 91 ? 2.847 8.216 -0.571 1 83.81 91 GLY A C 1
ATOM 715 O O . GLY A 1 91 ? 3.047 7.127 -1.113 1 83.81 91 GLY A O 1
ATOM 716 N N . HIS A 1 92 ? 1.843 8.565 0.031 1 86.27 92 HIS A N 1
ATOM 717 C CA . HIS A 1 92 ? 0.736 7.62 0.126 1 86.27 92 HIS A CA 1
ATOM 718 C C . HIS A 1 92 ? 0.179 7.284 -1.253 1 86.27 92 HIS A C 1
ATOM 720 O O . HIS A 1 92 ? -0.13 6.125 -1.537 1 86.27 92 HIS A O 1
ATOM 726 N N . GLN A 1 93 ? 0.118 8.245 -2.041 1 87.29 93 GLN A N 1
ATOM 727 C CA . GLN A 1 93 ? -0.412 8.043 -3.385 1 87.29 93 GLN A CA 1
ATOM 728 C C . GLN A 1 93 ? 0.471 7.092 -4.187 1 87.29 93 GLN A C 1
ATOM 730 O O . GLN A 1 93 ? -0.027 6.309 -4.998 1 87.29 93 GLN A O 1
ATOM 735 N N . HIS A 1 94 ? 1.677 7.116 -3.984 1 87.47 94 HIS A N 1
ATOM 736 C CA . HIS A 1 94 ? 2.589 6.213 -4.676 1 87.47 94 HIS A CA 1
ATOM 737 C C . HIS A 1 94 ? 2.301 4.759 -4.318 1 87.47 94 HIS A C 1
ATOM 739 O O . HIS A 1 94 ? 2.366 3.879 -5.179 1 87.47 94 HIS A O 1
ATOM 745 N N . TYR A 1 95 ? 2.001 4.606 -3.138 1 88.99 95 TYR A N 1
ATOM 746 C CA . TYR A 1 95 ? 1.67 3.255 -2.701 1 88.99 95 TYR A CA 1
ATOM 747 C C . TYR A 1 95 ? 0.338 2.803 -3.288 1 88.99 95 TYR A C 1
ATOM 749 O O . TYR A 1 95 ? 0.215 1.673 -3.767 1 88.99 95 TYR A O 1
ATOM 757 N N . LEU A 1 96 ? -0.543 3.695 -3.246 1 88.73 96 LEU A N 1
ATOM 758 C CA . LEU A 1 96 ? -1.852 3.362 -3.797 1 88.73 96 LEU A CA 1
ATOM 759 C C . LEU A 1 96 ? -1.75 3.037 -5.284 1 88.73 96 LEU A C 1
ATOM 761 O O . LEU A 1 96 ? -2.368 2.082 -5.759 1 88.73 96 LEU A O 1
ATOM 765 N N . ASP A 1 97 ? -0.992 3.773 -5.957 1 87.6 97 ASP A N 1
ATOM 766 C CA . ASP A 1 97 ? -0.785 3.53 -7.382 1 87.6 97 ASP A CA 1
ATOM 767 C C . ASP A 1 97 ? -0.14 2.166 -7.618 1 87.6 97 ASP A C 1
ATOM 769 O O . ASP A 1 97 ? -0.529 1.441 -8.537 1 87.6 97 ASP A O 1
ATOM 773 N N . ALA A 1 98 ? 0.753 1.868 -6.811 1 88.92 98 ALA A N 1
ATOM 774 C CA . ALA A 1 98 ? 1.432 0.58 -6.929 1 88.92 98 ALA A CA 1
ATOM 775 C C . ALA A 1 98 ? 0.47 -0.574 -6.663 1 88.92 98 ALA A C 1
ATOM 777 O O . ALA A 1 98 ? 0.457 -1.562 -7.4 1 88.92 98 ALA A O 1
ATOM 778 N N . ILE A 1 99 ? -0.276 -0.412 -5.661 1 88.4 99 ILE A N 1
ATOM 779 C CA . ILE A 1 99 ? -1.241 -1.449 -5.312 1 88.4 99 ILE A CA 1
ATOM 780 C C . ILE A 1 99 ? -2.235 -1.635 -6.457 1 88.4 99 ILE A C 1
ATOM 782 O O . ILE A 1 99 ? -2.597 -2.764 -6.795 1 88.4 99 ILE A O 1
ATOM 786 N N . GLN A 1 100 ? -2.591 -0.564 -7.025 1 85.77 100 GLN A N 1
ATOM 787 C CA . GLN A 1 100 ? -3.526 -0.635 -8.143 1 85.77 100 GLN A CA 1
ATOM 788 C C . GLN A 1 100 ? -2.901 -1.349 -9.339 1 85.77 100 GLN A C 1
ATOM 790 O O . GLN A 1 100 ? -3.543 -2.192 -9.969 1 85.77 100 GLN A O 1
ATOM 795 N N . ARG A 1 101 ? -1.728 -1.07 -9.609 1 83.55 101 ARG A N 1
ATOM 796 C CA . ARG A 1 101 ? -1.045 -1.701 -10.734 1 83.55 101 ARG A CA 1
ATOM 797 C C . ARG A 1 101 ? -0.889 -3.201 -10.508 1 83.55 101 ARG A C 1
ATOM 799 O O . ARG A 1 101 ? -1.036 -3.993 -11.441 1 83.55 101 ARG A O 1
ATOM 806 N N . ILE A 1 102 ? -0.596 -3.518 -9.285 1 84.4 102 ILE A N 1
ATOM 807 C CA . ILE A 1 102 ? -0.456 -4.926 -8.932 1 84.4 102 ILE A CA 1
ATOM 808 C C . ILE A 1 102 ? -1.811 -5.622 -9.037 1 84.4 102 ILE A C 1
ATOM 810 O O . ILE A 1 102 ? -1.903 -6.741 -9.547 1 84.4 102 ILE A O 1
ATOM 814 N N . SER A 1 103 ? -2.776 -4.96 -8.545 1 78.4 103 SER A N 1
ATOM 815 C CA . SER A 1 103 ? -4.117 -5.535 -8.515 1 78.4 103 SER A CA 1
ATOM 816 C C . SER A 1 103 ? -4.659 -5.746 -9.924 1 78.4 103 SER A C 1
ATOM 818 O O . SER A 1 103 ? -5.428 -6.679 -10.166 1 78.4 103 SER A O 1
ATOM 820 N N . ASP A 1 104 ? -4.285 -4.919 -10.785 1 74.17 104 ASP A N 1
ATOM 821 C CA . ASP A 1 104 ? -4.764 -5.017 -12.161 1 74.17 104 ASP A CA 1
ATOM 822 C C . ASP A 1 104 ? -4.146 -6.218 -12.874 1 74.17 104 ASP A C 1
ATOM 824 O O . ASP A 1 104 ? -4.626 -6.633 -13.931 1 74.17 104 ASP A O 1
ATOM 828 N N . ARG A 1 105 ? -3.182 -6.88 -12.174 1 71.02 105 ARG A N 1
ATOM 829 C CA . ARG A 1 105 ? -2.472 -7.972 -12.833 1 71.02 105 ARG A CA 1
ATOM 830 C C . ARG A 1 105 ? -2.713 -9.294 -12.113 1 71.02 105 ARG A C 1
ATOM 832 O O . ARG A 1 105 ? -1.982 -10.264 -12.326 1 71.02 105 ARG A O 1
ATOM 839 N N . GLU A 1 106 ? -3.658 -9.378 -11.279 1 64.32 106 GLU A N 1
ATOM 840 C CA . GLU A 1 106 ? -3.908 -10.522 -10.407 1 64.32 106 GLU A CA 1
ATOM 841 C C . GLU A 1 106 ? -4.597 -11.653 -11.165 1 64.32 106 GLU A C 1
ATOM 843 O O . GLU A 1 106 ? -4.612 -12.797 -10.706 1 64.32 106 GLU A O 1
ATOM 848 N N . LYS A 1 107 ? -5.086 -11.56 -12.228 1 60.8 107 LYS A N 1
ATOM 849 C CA . LYS A 1 107 ? -6.093 -12.434 -12.823 1 60.8 107 LYS A CA 1
ATOM 850 C C . LYS A 1 107 ? -5.558 -13.853 -12.991 1 60.8 107 LYS A C 1
ATOM 852 O O . LYS A 1 107 ? -6.229 -14.822 -12.629 1 60.8 107 LYS A O 1
ATOM 857 N N . PRO A 1 108 ? -4.348 -13.991 -13.384 1 63.12 108 PRO A N 1
ATOM 858 C CA . PRO A 1 108 ? -3.975 -15.389 -13.609 1 63.12 108 PRO A CA 1
ATOM 859 C C . PRO A 1 108 ? -3.767 -16.161 -12.308 1 63.12 108 PRO A C 1
ATOM 861 O O . PRO A 1 108 ? -3.473 -17.359 -12.336 1 63.12 108 PRO A O 1
ATOM 864 N N . LEU A 1 109 ? -4.299 -15.55 -11.324 1 72.77 109 LEU A N 1
ATOM 865 C CA . LEU A 1 109 ? -3.861 -16.167 -10.078 1 72.77 109 LEU A CA 1
ATOM 866 C C . LEU A 1 109 ? -5.008 -16.92 -9.411 1 72.77 109 LEU A C 1
ATOM 868 O O . LEU A 1 109 ? -4.81 -17.588 -8.394 1 72.77 109 LEU A O 1
ATOM 872 N N . PHE A 1 110 ? -6.258 -16.87 -10.086 1 83.55 110 PHE A N 1
ATOM 873 C CA . PHE A 1 110 ? -7.363 -17.538 -9.408 1 83.55 110 PHE A CA 1
ATOM 874 C C . PHE A 1 110 ? -8.558 -17.689 -10.342 1 83.55 110 PHE A C 1
ATOM 876 O O . PHE A 1 110 ? -8.602 -17.071 -11.408 1 83.55 110 PHE A O 1
ATOM 883 N N . GLN A 1 111 ? -9.408 -18.568 -10.054 1 88.08 111 GLN A N 1
ATOM 884 C CA . GLN A 1 111 ? -10.762 -18.673 -10.586 1 88.08 111 GLN A CA 1
ATOM 885 C C . GLN A 1 111 ? -11.802 -18.424 -9.497 1 88.08 111 GLN A C 1
ATOM 887 O O . GLN A 1 111 ? -11.536 -18.647 -8.314 1 88.08 111 GLN A O 1
ATOM 892 N N . GLU A 1 112 ? -12.913 -17.919 -10.01 1 91.25 112 GLU A N 1
ATOM 893 C CA . GLU A 1 112 ? -13.871 -17.538 -8.977 1 91.25 112 GLU A CA 1
ATOM 894 C C . GLU A 1 112 ? -15.307 -17.72 -9.462 1 91.25 112 GLU A C 1
ATOM 896 O O . GLU A 1 112 ? -15.599 -17.518 -10.642 1 91.25 112 GLU A O 1
ATOM 901 N N . THR A 1 113 ? -16.115 -18.285 -8.555 1 94.47 113 THR A N 1
ATOM 902 C CA . THR A 1 113 ? -17.558 -18.209 -8.755 1 94.47 113 THR A CA 1
ATOM 903 C C . THR A 1 113 ? -18.15 -17.036 -7.98 1 94.47 113 THR A C 1
ATOM 905 O O . THR A 1 113 ? -17.737 -16.758 -6.852 1 94.47 113 THR A O 1
ATOM 908 N N . LEU A 1 114 ? -19.06 -16.338 -8.587 1 95.32 114 LEU A N 1
ATOM 909 C CA . LEU A 1 114 ? -19.616 -15.135 -7.977 1 95.32 114 LEU A CA 1
ATOM 910 C C . LEU A 1 114 ? -21.139 -15.199 -7.94 1 95.32 114 LEU A C 1
ATOM 912 O O . LEU A 1 114 ? -21.778 -15.479 -8.957 1 95.32 114 LEU A O 1
ATOM 916 N N . GLU A 1 115 ? -21.63 -15.017 -6.784 1 96.98 115 GLU A N 1
ATOM 917 C CA . GLU A 1 115 ? -23.062 -14.828 -6.577 1 96.98 115 GLU A CA 1
ATOM 918 C C . GLU A 1 115 ? -23.356 -13.464 -5.96 1 96.98 115 GLU A C 1
ATOM 920 O O . GLU A 1 115 ? -22.862 -13.148 -4.875 1 96.98 115 GLU A O 1
ATOM 925 N N . VAL A 1 116 ? -24.103 -12.687 -6.647 1 97.34 116 VAL A N 1
ATOM 926 C CA . VAL A 1 116 ? -24.451 -11.361 -6.148 1 97.34 116 VAL A CA 1
ATOM 927 C C . VAL A 1 116 ? -25.941 -11.307 -5.819 1 97.34 116 VAL A C 1
ATOM 929 O O . VAL A 1 116 ? -26.781 -11.645 -6.656 1 97.34 116 VAL A O 1
ATOM 932 N N . ILE A 1 117 ? -26.223 -10.887 -4.642 1 97.58 117 ILE A N 1
ATOM 933 C CA . ILE A 1 117 ? -27.609 -10.675 -4.24 1 97.58 117 ILE A CA 1
ATOM 934 C C . ILE A 1 117 ? -27.896 -9.178 -4.146 1 97.58 117 ILE A C 1
ATOM 936 O O . ILE A 1 117 ? -27.322 -8.481 -3.307 1 97.58 117 ILE A O 1
ATOM 940 N N . VAL A 1 118 ? -28.701 -8.749 -4.996 1 97.52 118 VAL A N 1
ATOM 941 C CA . VAL A 1 118 ? -29.109 -7.349 -5.048 1 97.52 118 VAL A CA 1
ATOM 942 C C . VAL A 1 118 ? -30.474 -7.183 -4.383 1 97.52 118 VAL A C 1
ATOM 944 O O . VAL A 1 118 ? -31.488 -7.65 -4.908 1 97.52 118 VAL A O 1
ATOM 947 N N . THR A 1 119 ? -30.505 -6.455 -3.293 1 96.29 119 THR A N 1
ATOM 948 C CA . THR A 1 119 ? -31.759 -6.233 -2.582 1 96.29 119 THR A CA 1
ATOM 949 C C . THR A 1 119 ? -32.211 -4.782 -2.723 1 96.29 119 THR A C 1
ATOM 951 O O . THR A 1 119 ? -31.53 -3.866 -2.259 1 96.29 119 THR A O 1
ATOM 954 N N . VAL A 1 120 ? -33.299 -4.665 -3.369 1 95.48 120 VAL A N 1
ATOM 955 C CA . VAL A 1 120 ? -33.942 -3.357 -3.422 1 95.48 120 VAL A CA 1
ATOM 956 C C . VAL A 1 120 ? -34.831 -3.167 -2.195 1 95.48 120 VAL A C 1
ATOM 958 O O . VAL A 1 120 ? -35.828 -3.873 -2.028 1 95.48 120 VAL A O 1
ATOM 961 N N . GLY A 1 121 ? -34.462 -2.225 -1.429 1 93.55 121 GLY A N 1
ATOM 962 C CA . GLY A 1 121 ? -35.208 -2.002 -0.201 1 93.55 121 GLY A CA 1
ATOM 963 C C . GLY A 1 121 ? -36.47 -1.186 -0.409 1 93.55 121 GLY A C 1
ATOM 964 O O . GLY A 1 121 ? -36.667 -0.599 -1.475 1 93.55 121 GLY A O 1
ATOM 965 N N . ASP A 1 122 ? -37.304 -1.186 0.722 1 91.82 122 ASP A N 1
ATOM 966 C CA . ASP A 1 122 ? -38.508 -0.36 0.736 1 91.82 122 ASP A CA 1
ATOM 967 C C . ASP A 1 122 ? -38.158 1.118 0.888 1 91.82 122 ASP A C 1
ATOM 969 O O . ASP A 1 122 ? -38.964 1.99 0.555 1 91.82 122 ASP A O 1
ATOM 973 N N . ASP A 1 123 ? -37.019 1.274 1.447 1 92.87 123 ASP A N 1
ATOM 974 C CA . ASP A 1 123 ? -36.519 2.631 1.643 1 92.87 123 ASP A CA 1
ATOM 975 C C . ASP A 1 123 ? -35.011 2.699 1.415 1 92.87 123 ASP A C 1
ATOM 977 O O . ASP A 1 123 ? -34.38 1.69 1.093 1 92.87 123 ASP A O 1
ATOM 981 N N . ASP A 1 124 ? -34.486 3.868 1.537 1 91.56 124 ASP A N 1
ATOM 982 C CA . ASP A 1 124 ? -33.079 4.116 1.234 1 91.56 124 ASP A CA 1
ATOM 983 C C . ASP A 1 124 ? -32.168 3.307 2.154 1 91.56 124 ASP A C 1
ATOM 985 O O . ASP A 1 124 ? -31.071 2.91 1.757 1 91.56 124 ASP A O 1
ATOM 989 N N . ASP A 1 125 ? -32.593 2.917 3.336 1 91.61 125 ASP A N 1
ATOM 990 C CA . ASP A 1 125 ? -31.757 2.263 4.338 1 91.61 125 ASP A CA 1
ATOM 991 C C . ASP A 1 125 ? -31.772 0.746 4.162 1 91.61 125 ASP A C 1
ATOM 993 O O . ASP A 1 125 ? -30.913 0.045 4.7 1 91.61 125 ASP A O 1
ATOM 997 N N . SER A 1 126 ? -32.704 0.284 3.379 1 93.42 126 SER A N 1
ATOM 998 C CA . SER A 1 126 ? -32.883 -1.163 3.306 1 93.42 126 SER A CA 1
ATOM 999 C C . SER A 1 126 ? -32.25 -1.735 2.043 1 93.42 126 SER A C 1
ATOM 1001 O O . SER A 1 126 ? -32.375 -2.93 1.766 1 93.42 126 SER A O 1
ATOM 1003 N N . ASP A 1 127 ? -31.572 -0.817 1.264 1 95.59 127 ASP A N 1
ATOM 1004 C CA . ASP A 1 127 ? -30.805 -1.323 0.13 1 95.59 127 ASP A CA 1
ATOM 1005 C C . ASP A 1 127 ? -29.593 -2.123 0.6 1 95.59 127 ASP A C 1
ATOM 1007 O O . ASP A 1 127 ? -28.931 -1.747 1.57 1 95.59 127 ASP A O 1
ATOM 1011 N N . ARG A 1 128 ? -29.369 -3.212 -0.077 1 96.45 128 ARG A N 1
ATOM 1012 C CA . ARG A 1 128 ? -28.27 -4.064 0.365 1 96.45 128 ARG A CA 1
ATOM 1013 C C . ARG A 1 128 ? -27.713 -4.884 -0.794 1 96.45 128 ARG A C 1
ATOM 1015 O O . ARG A 1 128 ? -28.468 -5.359 -1.645 1 96.45 128 ARG A O 1
ATOM 1022 N N . ILE A 1 129 ? -26.425 -4.987 -0.818 1 97.47 129 ILE A N 1
ATOM 1023 C CA . ILE A 1 129 ? -25.748 -5.86 -1.772 1 97.47 129 ILE A CA 1
ATOM 1024 C C . ILE A 1 129 ? -24.92 -6.9 -1.022 1 97.47 129 ILE A C 1
ATOM 1026 O O . ILE A 1 129 ? -24.197 -6.565 -0.079 1 97.47 129 ILE A O 1
ATOM 1030 N N . VAL A 1 130 ? -25.077 -8.145 -1.357 1 97.57 130 VAL A N 1
ATOM 1031 C CA . VAL A 1 130 ? -24.248 -9.223 -0.826 1 97.57 130 VAL A CA 1
ATOM 1032 C C . VAL A 1 130 ? -23.555 -9.955 -1.973 1 97.57 130 VAL A C 1
ATOM 1034 O O . VAL A 1 130 ? -24.206 -10.378 -2.931 1 97.57 130 VAL A O 1
ATOM 1037 N N . GLU A 1 131 ? -22.274 -10.002 -1.92 1 97.34 131 GLU A N 1
ATOM 1038 C CA . GLU A 1 131 ? -21.482 -10.766 -2.88 1 97.34 131 GLU A CA 1
ATOM 1039 C C . GLU A 1 131 ? -20.86 -11.996 -2.226 1 97.34 131 GLU A C 1
ATOM 1041 O O . GLU A 1 131 ? -20.079 -11.875 -1.28 1 97.34 131 GLU A O 1
ATOM 1046 N N . LYS A 1 132 ? -21.248 -13.112 -2.701 1 97.02 132 LYS A N 1
ATOM 1047 C CA . LYS A 1 132 ? -20.651 -14.369 -2.261 1 97.02 132 LYS A CA 1
ATOM 1048 C C . LYS A 1 132 ? -19.679 -14.912 -3.305 1 97.02 132 LYS A C 1
ATOM 1050 O O . LYS A 1 132 ? -20.033 -15.048 -4.478 1 97.02 132 LYS A O 1
ATOM 1055 N N . ARG A 1 133 ? -18.506 -15.182 -2.857 1 95.25 133 ARG A N 1
ATOM 1056 C CA . ARG A 1 133 ? -17.463 -15.615 -3.781 1 95.25 133 ARG A CA 1
ATOM 1057 C C . ARG A 1 133 ? -16.799 -16.899 -3.295 1 95.25 133 ARG A C 1
ATOM 1059 O O . ARG A 1 133 ? -16.653 -17.11 -2.089 1 95.25 133 ARG A O 1
ATOM 1066 N N . VAL A 1 134 ? -16.541 -17.742 -4.236 1 95.49 134 VAL A N 1
ATOM 1067 C CA . VAL A 1 134 ? -15.638 -18.867 -4.014 1 95.49 134 VAL A CA 1
ATOM 1068 C C . VAL A 1 134 ? -14.395 -18.713 -4.887 1 95.49 134 VAL A C 1
ATOM 1070 O O . VAL A 1 134 ? -14.47 -18.836 -6.112 1 95.49 134 VAL A O 1
ATOM 1073 N N . THR A 1 135 ? -13.318 -18.45 -4.199 1 92.81 135 THR A N 1
ATOM 1074 C CA . THR A 1 135 ? -12.071 -18.209 -4.917 1 92.81 135 THR A CA 1
ATOM 1075 C C . THR A 1 135 ? -11.166 -19.436 -4.854 1 92.81 135 THR A C 1
ATOM 1077 O O . THR A 1 135 ? -10.902 -19.964 -3.772 1 92.81 135 THR A O 1
ATOM 1080 N N . THR A 1 136 ? -10.768 -19.898 -6.012 1 92.33 136 THR A N 1
ATOM 1081 C CA . THR A 1 136 ? -9.813 -20.994 -6.122 1 92.33 136 THR A CA 1
ATOM 1082 C C . THR A 1 136 ? -8.441 -20.477 -6.544 1 92.33 136 THR A C 1
ATOM 1084 O O . THR A 1 136 ? -8.24 -20.109 -7.703 1 92.33 136 THR A O 1
ATOM 1087 N N . PRO A 1 137 ? -7.575 -20.418 -5.543 1 88.27 137 PRO A N 1
ATOM 1088 C CA . PRO A 1 137 ? -6.255 -19.862 -5.851 1 88.27 137 PRO A CA 1
ATOM 1089 C C . PRO A 1 137 ? -5.441 -20.756 -6.783 1 88.27 137 PRO A C 1
ATOM 1091 O O . PRO A 1 137 ? -5.58 -21.981 -6.747 1 88.27 137 PRO A O 1
ATOM 1094 N N . GLU A 1 138 ? -4.551 -20.108 -7.617 1 81.07 138 GLU A N 1
ATOM 1095 C CA . GLU A 1 138 ? -3.572 -20.803 -8.446 1 81.07 138 GLU A CA 1
ATOM 1096 C C . GLU A 1 138 ? -2.207 -20.125 -8.375 1 81.07 138 GLU A C 1
ATOM 1098 O O . GLU A 1 138 ? -1.859 -19.325 -9.247 1 81.07 138 GLU A O 1
ATOM 1103 N N . PRO A 1 139 ? -1.271 -20.404 -7.519 1 78.95 139 PRO A N 1
ATOM 1104 C CA . PRO A 1 139 ? -1.495 -21.313 -6.393 1 78.95 139 PRO A CA 1
ATOM 1105 C C . PRO A 1 139 ? -1.889 -20.579 -5.112 1 78.95 139 PRO A C 1
ATOM 1107 O O . PRO A 1 139 ? -2.333 -21.208 -4.148 1 78.95 139 PRO A O 1
ATOM 1110 N N . LEU A 1 140 ? -1.694 -19.265 -5.057 1 84.21 140 LEU A N 1
ATOM 1111 C CA . LEU A 1 140 ? -1.856 -18.484 -3.836 1 84.21 140 LEU A CA 1
ATOM 1112 C C . LEU A 1 140 ? -2.522 -17.144 -4.133 1 84.21 140 LEU A C 1
ATOM 1114 O O . LEU A 1 140 ? -2.185 -16.484 -5.119 1 84.21 140 LEU A O 1
ATOM 1118 N N . VAL A 1 141 ? -3.543 -16.876 -3.246 1 86.01 141 VAL A N 1
ATOM 1119 C CA . VAL A 1 141 ? -4.179 -15.566 -3.336 1 86.01 141 VAL A CA 1
ATOM 1120 C C . VAL A 1 141 ? -4.067 -14.844 -1.996 1 86.01 141 VAL A C 1
ATOM 1122 O O . VAL A 1 141 ? -4.599 -15.311 -0.986 1 86.01 141 VAL A O 1
ATOM 1125 N N . THR A 1 142 ? -3.337 -13.751 -1.998 1 87.46 142 THR A N 1
ATOM 1126 C CA . THR A 1 142 ? -3.142 -13.017 -0.753 1 87.46 142 THR A CA 1
ATOM 1127 C C . THR A 1 142 ? -4.111 -11.842 -0.66 1 87.46 142 THR A C 1
ATOM 1129 O O . THR A 1 142 ? -4.428 -11.377 0.436 1 87.46 142 THR A O 1
ATOM 1132 N N . HIS A 1 143 ? -4.461 -11.434 -1.775 1 88.59 143 HIS A N 1
ATOM 1133 C CA . HIS A 1 143 ? -5.314 -10.252 -1.807 1 88.59 143 HIS A CA 1
ATOM 1134 C C . HIS A 1 143 ? -6.175 -10.227 -3.066 1 88.59 143 HIS A C 1
ATOM 1136 O O . HIS A 1 143 ? -5.88 -10.925 -4.038 1 88.59 143 HIS A O 1
ATOM 1142 N N . ARG A 1 144 ? -7.249 -9.454 -2.955 1 88.53 144 ARG A N 1
ATOM 1143 C CA . ARG A 1 144 ? -8.191 -9.239 -4.049 1 88.53 144 ARG A CA 1
ATOM 1144 C C . ARG A 1 144 ? -8.676 -7.794 -4.078 1 88.53 144 ARG A C 1
ATOM 1146 O O . ARG A 1 144 ? -8.733 -7.131 -3.04 1 88.53 144 ARG A O 1
ATOM 1153 N N . THR A 1 145 ? -8.946 -7.377 -5.297 1 87.9 145 THR A N 1
ATOM 1154 C CA . THR A 1 145 ? -9.576 -6.066 -5.402 1 87.9 145 THR A CA 1
ATOM 1155 C C . THR A 1 145 ? -10.998 -6.19 -5.941 1 87.9 145 THR A C 1
ATOM 1157 O O . THR A 1 145 ? -11.3 -7.109 -6.705 1 87.9 145 THR A O 1
ATOM 1160 N N . MET A 1 146 ? -11.803 -5.3 -5.47 1 88.71 146 MET A N 1
ATOM 1161 C CA . MET A 1 146 ? -13.17 -5.275 -5.983 1 88.71 146 MET A CA 1
ATOM 1162 C C . MET A 1 146 ? -13.708 -3.849 -6.03 1 88.71 146 MET A C 1
ATOM 1164 O O . MET A 1 146 ? -13.146 -2.948 -5.404 1 88.71 146 MET A O 1
ATOM 1168 N N . ARG A 1 147 ? -14.733 -3.696 -6.817 1 87.54 147 ARG A N 1
ATOM 1169 C CA . ARG A 1 147 ? -15.452 -2.43 -6.915 1 87.54 147 ARG A CA 1
ATOM 1170 C C . ARG A 1 147 ? -16.899 -2.585 -6.461 1 87.54 147 ARG A C 1
ATOM 1172 O O . ARG A 1 147 ? -17.709 -3.208 -7.15 1 87.54 147 ARG A O 1
ATOM 1179 N N . PRO A 1 148 ? -17.168 -2.027 -5.291 1 90.38 148 PRO A N 1
ATOM 1180 C CA . PRO A 1 148 ? -18.562 -2.109 -4.848 1 90.38 148 PRO A CA 1
ATOM 1181 C C . PRO A 1 148 ? -19.522 -1.379 -5.784 1 90.38 148 PRO A C 1
ATOM 1183 O O . PRO A 1 148 ? -19.111 -0.471 -6.51 1 90.38 148 PRO A O 1
ATOM 1186 N N . ILE A 1 149 ? -20.703 -1.86 -5.797 1 90.92 149 ILE A N 1
ATOM 1187 C CA . ILE A 1 149 ? -21.76 -1.205 -6.559 1 90.92 149 ILE A CA 1
ATOM 1188 C C . ILE A 1 149 ? -22.193 0.075 -5.847 1 90.92 149 ILE A C 1
ATOM 1190 O O . ILE A 1 149 ? -22.687 0.028 -4.718 1 90.92 149 ILE A O 1
ATOM 1194 N N . ILE A 1 150 ? -21.952 1.193 -6.507 1 87.12 150 ILE A N 1
ATOM 1195 C CA . ILE A 1 150 ? -22.31 2.481 -5.923 1 87.12 150 ILE A CA 1
ATOM 1196 C C . ILE A 1 150 ? -23.109 3.302 -6.934 1 87.12 150 ILE A C 1
ATOM 1198 O O . ILE A 1 150 ? -23.039 3.052 -8.139 1 87.12 150 ILE A O 1
ATOM 1202 N N . PRO A 1 151 ? -23.851 4.257 -6.317 1 85.75 151 PRO A N 1
ATOM 1203 C CA . PRO A 1 151 ? -24.59 5.109 -7.251 1 85.75 151 PRO A CA 1
ATOM 1204 C C . PRO A 1 151 ? -23.672 5.944 -8.141 1 85.75 151 PRO A C 1
ATOM 1206 O O . PRO A 1 151 ? -22.616 6.396 -7.693 1 85.75 151 PRO A O 1
ATOM 1209 N N . THR A 1 152 ? -23.918 6.106 -9.395 1 76.36 152 THR A N 1
ATOM 1210 C CA . THR A 1 152 ? -23.085 6.871 -10.316 1 76.36 152 THR A CA 1
ATOM 1211 C C . THR A 1 152 ? -23.566 8.316 -10.407 1 76.36 152 THR A C 1
ATOM 1213 O O . THR A 1 152 ? -22.858 9.18 -10.928 1 76.36 152 THR A O 1
ATOM 1216 N N . ASP A 1 153 ? -24.677 8.602 -10.112 1 65.5 153 ASP A N 1
ATOM 1217 C CA . ASP A 1 153 ? -25.254 9.925 -10.327 1 65.5 153 ASP A CA 1
ATOM 1218 C C . ASP A 1 153 ? -24.681 10.94 -9.341 1 65.5 153 ASP A C 1
ATOM 1220 O O . ASP A 1 153 ? -24.815 12.15 -9.538 1 65.5 153 ASP A O 1
ATOM 1224 N N . ASP A 1 154 ? -24.121 10.413 -8.264 1 58.72 154 ASP A N 1
ATOM 1225 C CA . ASP A 1 154 ? -23.641 11.384 -7.285 1 58.72 154 ASP A CA 1
ATOM 1226 C C . ASP A 1 154 ? -22.144 11.635 -7.449 1 58.72 154 ASP A C 1
ATOM 1228 O O . ASP A 1 154 ? -21.379 10.707 -7.721 1 58.72 154 ASP A O 1
ATOM 1232 N N . ASP A 1 155 ? -21.767 12.826 -7.838 1 59.52 155 ASP A N 1
ATOM 1233 C CA . ASP A 1 155 ? -20.392 13.281 -8.014 1 59.52 155 ASP A CA 1
ATOM 1234 C C . ASP A 1 155 ? -19.555 12.996 -6.769 1 59.52 155 ASP A C 1
ATOM 1236 O O . ASP A 1 155 ? -18.361 13.299 -6.734 1 59.52 155 ASP A O 1
ATOM 1240 N N . ARG A 1 156 ? -20.271 12.386 -5.81 1 61.65 156 ARG A N 1
ATOM 1241 C CA . ARG A 1 156 ? -19.514 12.213 -4.574 1 61.65 156 ARG A CA 1
ATOM 1242 C C . ARG A 1 156 ? -18.767 10.883 -4.571 1 61.65 156 ARG A C 1
ATOM 1244 O O . ARG A 1 156 ? -19.31 9.859 -4.991 1 61.65 156 ARG A O 1
ATOM 1251 N N . ILE A 1 157 ? -17.524 10.954 -4.283 1 63.01 157 ILE A N 1
ATOM 1252 C CA . ILE A 1 157 ? -16.733 9.744 -4.088 1 63.01 157 ILE A CA 1
ATOM 1253 C C . ILE A 1 157 ? -17.18 9.035 -2.812 1 63.01 157 ILE A C 1
ATOM 1255 O O . ILE A 1 157 ? -17.132 9.613 -1.724 1 63.01 157 ILE A O 1
ATOM 1259 N N . ALA A 1 158 ? -17.775 7.873 -3.022 1 71.75 158 ALA A N 1
ATOM 1260 C CA . ALA A 1 158 ? -18.186 7.092 -1.858 1 71.75 158 ALA A CA 1
ATOM 1261 C C . ALA A 1 158 ? -16.974 6.564 -1.096 1 71.75 158 ALA A C 1
ATOM 1263 O O . ALA A 1 158 ? -15.98 6.158 -1.703 1 71.75 158 ALA A O 1
ATOM 1264 N N . ARG A 1 159 ? -17.116 6.748 0.205 1 82.51 159 ARG A N 1
ATOM 1265 C CA . ARG A 1 159 ? -16.085 6.193 1.076 1 82.51 159 ARG A CA 1
ATOM 1266 C C . ARG A 1 159 ? -16.505 4.833 1.624 1 82.51 159 ARG A C 1
ATOM 1268 O O . ARG A 1 159 ? -17.698 4.538 1.719 1 82.51 159 ARG A O 1
ATOM 1275 N N . LEU A 1 160 ? -15.525 4.079 1.863 1 85.67 160 LEU A N 1
ATOM 1276 C CA . LEU A 1 160 ? -15.77 2.722 2.337 1 85.67 160 LEU A CA 1
ATOM 1277 C C . LEU A 1 160 ? -16.587 2.734 3.624 1 85.67 160 LEU A C 1
ATOM 1279 O O . LEU A 1 160 ? -17.477 1.901 3.807 1 85.67 160 LEU A O 1
ATOM 1283 N N . ASP A 1 161 ? -16.345 3.742 4.448 1 81.7 161 ASP A N 1
ATOM 1284 C CA . ASP A 1 161 ? -17.04 3.811 5.73 1 81.7 161 ASP A CA 1
ATOM 1285 C C . ASP A 1 161 ? -18.484 4.273 5.547 1 81.7 161 ASP A C 1
ATOM 1287 O O . ASP A 1 161 ? -19.33 4.043 6.414 1 81.7 161 ASP A O 1
ATOM 1291 N N . GLU A 1 162 ? -18.811 4.82 4.497 1 84.42 162 GLU A N 1
ATOM 1292 C CA . GLU A 1 162 ? -20.144 5.361 4.252 1 84.42 162 GLU A CA 1
ATOM 1293 C C . GLU A 1 162 ? -21.09 4.282 3.731 1 84.42 162 GLU A C 1
ATOM 1295 O O . GLU A 1 162 ? -22.306 4.479 3.697 1 84.42 162 GLU A O 1
ATOM 1300 N N . ILE A 1 163 ? -20.55 3.147 3.344 1 89.86 163 ILE A N 1
ATOM 1301 C CA . ILE A 1 163 ? -21.43 2.141 2.759 1 89.86 163 ILE A CA 1
ATOM 1302 C C . ILE A 1 163 ? -21.511 0.926 3.681 1 89.86 163 ILE A C 1
ATOM 1304 O O . ILE A 1 163 ? -21.896 -0.163 3.251 1 89.86 163 ILE A O 1
ATOM 1308 N N . ALA A 1 164 ? -21.078 1.017 4.941 1 91.54 164 ALA A N 1
ATOM 1309 C CA . ALA A 1 164 ? -21.157 -0.062 5.922 1 91.54 164 ALA A CA 1
ATOM 1310 C C . ALA A 1 164 ? -20.607 -1.365 5.349 1 91.54 164 ALA A C 1
ATOM 1312 O O . ALA A 1 164 ? -21.261 -2.408 5.422 1 91.54 164 ALA A O 1
ATOM 1313 N N . PHE A 1 165 ? -19.449 -1.28 4.776 1 94.83 165 PHE A N 1
ATOM 1314 C CA . PHE A 1 165 ? -18.8 -2.404 4.112 1 94.83 165 PHE A CA 1
ATOM 1315 C C . PHE A 1 165 ? -18.304 -3.423 5.131 1 94.83 165 PHE A C 1
ATOM 1317 O O . PHE A 1 165 ? -17.573 -3.074 6.06 1 94.83 165 PHE A O 1
ATOM 1324 N N . LYS A 1 166 ? -18.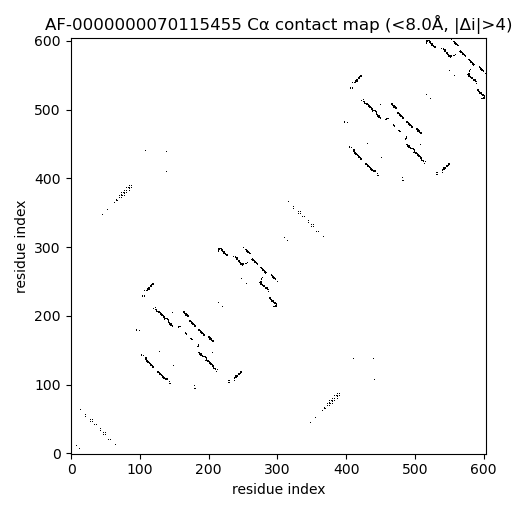731 -4.688 4.994 1 95.3 166 LYS A N 1
ATOM 1325 C CA . LYS A 1 166 ? -18.307 -5.793 5.848 1 95.3 166 LYS A CA 1
ATOM 1326 C C . LYS A 1 166 ? -17.827 -6.979 5.015 1 95.3 166 LYS A C 1
ATOM 1328 O O . LYS A 1 166 ? -18.462 -7.345 4.024 1 95.3 166 LYS A O 1
ATOM 1333 N N . ALA A 1 167 ? -16.688 -7.49 5.323 1 96.23 167 ALA A N 1
ATOM 1334 C CA . ALA A 1 167 ? -16.126 -8.673 4.675 1 96.23 167 ALA A CA 1
ATOM 1335 C C . ALA A 1 167 ? -15.964 -9.818 5.671 1 96.23 167 ALA A C 1
ATOM 1337 O O . ALA A 1 167 ? -15.558 -9.602 6.815 1 96.23 167 ALA A O 1
ATOM 1338 N N . ARG A 1 168 ? -16.408 -11.036 5.227 1 95.73 168 ARG A N 1
ATOM 1339 C CA . ARG A 1 168 ? -16.309 -12.202 6.099 1 95.73 168 ARG A CA 1
ATOM 1340 C C . ARG A 1 168 ? -15.861 -13.433 5.318 1 95.73 168 ARG A C 1
ATOM 1342 O O . ARG A 1 168 ? -16.201 -13.587 4.143 1 95.73 168 ARG A O 1
ATOM 1349 N N . ARG A 1 169 ? -15.093 -14.16 5.983 1 94.42 169 ARG A N 1
ATOM 1350 C CA . ARG A 1 169 ? -14.702 -15.47 5.472 1 94.42 169 ARG A CA 1
ATOM 1351 C C . ARG A 1 169 ? -15.517 -16.579 6.129 1 94.42 169 ARG A C 1
ATOM 1353 O O . ARG A 1 169 ? -15.822 -16.509 7.322 1 94.42 169 ARG A O 1
ATOM 1360 N N . GLN A 1 170 ? -15.977 -17.491 5.368 1 85.84 170 GLN A N 1
ATOM 1361 C CA . GLN A 1 170 ? -16.742 -18.594 5.94 1 85.84 170 GLN A CA 1
ATOM 1362 C C . GLN A 1 170 ? -15.838 -19.548 6.714 1 85.84 170 GLN A C 1
ATOM 1364 O O . GLN A 1 170 ? -16.274 -20.181 7.678 1 85.84 170 GLN A O 1
ATOM 1369 N N . THR A 1 171 ? -14.628 -19.617 6.254 1 84.03 171 THR A N 1
ATOM 1370 C CA . THR A 1 171 ? -13.642 -20.46 6.922 1 84.03 171 THR A CA 1
ATOM 1371 C C . THR A 1 171 ? -12.798 -19.639 7.892 1 84.03 171 THR A C 1
ATOM 1373 O O . THR A 1 171 ? -13.097 -18.471 8.149 1 84.03 171 THR A O 1
ATOM 1376 N N . THR A 1 172 ? -11.786 -20.238 8.413 1 85.51 172 THR A N 1
ATOM 1377 C CA . THR A 1 172 ? -10.884 -19.605 9.369 1 85.51 172 THR A CA 1
ATOM 1378 C C . THR A 1 172 ? -10.084 -18.491 8.701 1 85.51 172 THR A C 1
ATOM 1380 O O . THR A 1 172 ? -9.674 -18.62 7.546 1 85.51 172 THR A O 1
ATOM 1383 N N . GLY A 1 173 ? -10.146 -17.348 9.332 1 89.99 173 GLY A N 1
ATOM 1384 C CA . GLY A 1 173 ? -9.332 -16.241 8.856 1 89.99 173 GLY A CA 1
ATOM 1385 C C . GLY A 1 173 ? -10.064 -14.913 8.866 1 89.99 173 GLY A C 1
ATOM 1386 O O . GLY A 1 173 ? -11.227 -14.842 9.27 1 89.99 173 GLY A O 1
ATOM 1387 N N . THR A 1 174 ? -9.283 -13.91 8.54 1 93.13 174 THR A N 1
ATOM 1388 C CA . THR A 1 174 ? -9.837 -12.561 8.533 1 93.13 174 THR A CA 1
ATOM 1389 C C . THR A 1 174 ? -9.594 -11.883 7.188 1 93.13 174 THR A C 1
ATOM 1391 O O . THR A 1 174 ? -8.712 -12.292 6.431 1 93.13 174 THR A O 1
ATOM 1394 N N . ILE A 1 175 ? -10.454 -10.991 6.872 1 95.11 175 ILE A N 1
ATOM 1395 C CA . ILE A 1 175 ? -10.308 -10.155 5.685 1 95.11 175 ILE A CA 1
ATOM 1396 C C . ILE A 1 175 ? -10.17 -8.691 6.1 1 95.11 175 ILE A C 1
ATOM 1398 O O . ILE A 1 175 ? -10.999 -8.172 6.851 1 95.11 175 ILE A O 1
ATOM 1402 N N . THR A 1 176 ? -9.103 -8.082 5.72 1 93.61 176 THR A N 1
ATOM 1403 C CA . THR A 1 176 ? -8.944 -6.646 5.922 1 93.61 176 THR A CA 1
ATOM 1404 C C . THR A 1 176 ? -9.268 -5.881 4.642 1 93.61 176 THR A C 1
ATOM 1406 O O . THR A 1 176 ? -8.674 -6.137 3.593 1 93.61 176 THR A O 1
ATOM 1409 N N . ALA A 1 177 ? -10.191 -4.968 4.763 1 93.43 177 ALA A N 1
ATOM 1410 C CA . ALA A 1 177 ? -10.602 -4.17 3.611 1 93.43 177 ALA A CA 1
ATOM 1411 C C . ALA A 1 177 ? -10.056 -2.749 3.705 1 93.43 177 ALA A C 1
ATOM 1413 O O . ALA A 1 177 ? -10.287 -2.052 4.696 1 93.43 177 ALA A O 1
ATOM 1414 N N . LEU A 1 178 ? -9.323 -2.355 2.64 1 91.6 178 LEU A N 1
ATOM 1415 C CA . LEU A 1 178 ? -8.772 -1.006 2.572 1 91.6 178 LEU A CA 1
ATOM 1416 C C . LEU A 1 178 ? -9.19 -0.312 1.28 1 91.6 178 LEU A C 1
ATOM 1418 O O . LEU A 1 178 ? -9.184 -0.926 0.211 1 91.6 178 LEU A O 1
ATOM 1422 N N . PRO A 1 179 ? -9.592 0.935 1.396 1 88.87 179 PRO A N 1
ATOM 1423 C CA . PRO A 1 179 ? -9.977 1.652 0.178 1 88.87 179 PRO A CA 1
ATOM 1424 C C . PRO A 1 179 ? -8.78 2.012 -0.698 1 88.87 179 PRO A C 1
ATOM 1426 O O . PRO A 1 179 ? -7.709 2.343 -0.182 1 88.87 179 PRO A O 1
ATOM 1429 N N . LEU A 1 180 ? -8.944 1.851 -2.012 1 83.9 180 LEU A N 1
ATOM 1430 C CA . LEU A 1 180 ? -7.973 2.333 -2.988 1 83.9 180 LEU A CA 1
ATOM 1431 C C . LEU A 1 180 ? -8.476 3.598 -3.676 1 83.9 180 LEU A C 1
ATOM 1433 O O . LEU A 1 180 ? -9.267 3.525 -4.619 1 83.9 180 LEU A O 1
ATOM 1437 N N . GLU A 1 181 ? -8.512 4.891 -3.076 1 66.39 181 GLU A N 1
ATOM 1438 C CA . GLU A 1 181 ? -9.208 6.142 -3.363 1 66.39 181 GLU A CA 1
ATOM 1439 C C . GLU A 1 181 ? -8.658 6.802 -4.624 1 66.39 181 GLU A C 1
ATOM 1441 O O . GLU A 1 181 ? -8.99 7.951 -4.924 1 66.39 181 GLU A O 1
ATOM 1446 N N . GLN A 1 182 ? -8.073 6.148 -5.614 1 59.2 182 GLN A N 1
ATOM 1447 C CA . GLN A 1 182 ? -7.45 7.002 -6.619 1 59.2 182 GLN A CA 1
ATOM 1448 C C . GLN A 1 182 ? -8.493 7.585 -7.569 1 59.2 182 GLN A C 1
ATOM 1450 O O . GLN A 1 182 ? -8.311 8.681 -8.102 1 59.2 182 GLN A O 1
ATOM 1455 N N . THR A 1 183 ? -9.509 6.84 -7.798 1 57 183 THR A N 1
ATOM 1456 C CA . THR A 1 183 ? -10.392 7.262 -8.879 1 57 183 THR A CA 1
ATOM 1457 C C . THR A 1 183 ? -11.788 7.573 -8.348 1 57 183 THR A C 1
ATOM 1459 O O . THR A 1 183 ? -12.074 7.348 -7.17 1 57 183 THR A O 1
ATOM 1462 N N . ARG A 1 184 ? -12.445 8.323 -9.083 1 62.52 184 ARG A N 1
ATOM 1463 C CA . ARG A 1 184 ? -13.838 8.664 -8.816 1 62.52 184 ARG A CA 1
ATOM 1464 C C . ARG A 1 184 ? -14.65 7.421 -8.467 1 62.52 184 ARG A C 1
ATOM 1466 O O . ARG A 1 184 ? -15.782 7.526 -7.991 1 62.52 184 ARG A O 1
ATOM 1473 N N . LEU A 1 185 ? -13.882 6.242 -8.651 1 73.87 185 LEU A N 1
ATOM 1474 C CA . LEU A 1 185 ? -14.613 5.016 -8.349 1 73.87 185 LEU A CA 1
ATOM 1475 C C . LEU A 1 185 ? -14.021 4.316 -7.131 1 73.87 185 LEU A C 1
ATOM 1477 O O . LEU A 1 185 ? -12.799 4.202 -7.008 1 73.87 185 LEU A O 1
ATOM 1481 N N . LEU A 1 186 ? -14.912 4.016 -6.268 1 83.47 186 LEU A N 1
ATOM 1482 C CA . LEU A 1 186 ? -14.486 3.327 -5.054 1 83.47 186 LEU A CA 1
ATOM 1483 C C . LEU A 1 186 ? -13.951 1.936 -5.378 1 83.47 186 LEU A C 1
ATOM 1485 O O . LEU A 1 186 ? -14.601 1.167 -6.089 1 83.47 186 LEU A O 1
ATOM 1489 N N . ARG A 1 187 ? -12.75 1.703 -5.089 1 88.33 187 ARG A N 1
ATOM 1490 C CA . ARG A 1 187 ? -12.113 0.392 -5.167 1 88.33 187 ARG A CA 1
ATOM 1491 C C . ARG A 1 187 ? -11.638 -0.069 -3.793 1 88.33 187 ARG A C 1
ATOM 1493 O O . ARG A 1 187 ? -11.161 0.738 -2.992 1 88.33 187 ARG A O 1
ATOM 1500 N N . VAL A 1 188 ? -11.845 -1.31 -3.532 1 90.76 188 VAL A N 1
ATOM 1501 C CA . VAL A 1 188 ? -11.497 -1.837 -2.216 1 90.76 188 VAL A CA 1
ATOM 1502 C C . VAL A 1 188 ? -10.444 -2.934 -2.361 1 90.76 188 VAL A C 1
ATOM 1504 O O . VAL A 1 188 ? -10.574 -3.82 -3.208 1 90.76 188 VAL A O 1
ATOM 1507 N N . TRP A 1 189 ? -9.403 -2.857 -1.609 1 92.03 189 TRP A N 1
ATOM 1508 C CA . TRP A 1 189 ? -8.345 -3.859 -1.52 1 92.03 189 TRP A CA 1
ATOM 1509 C C . TRP A 1 189 ? -8.581 -4.795 -0.339 1 92.03 189 TRP A C 1
ATOM 1511 O O . TRP A 1 189 ? -8.598 -4.358 0.814 1 92.03 189 TRP A O 1
ATOM 1521 N N . MET A 1 190 ? -8.851 -6.024 -0.666 1 93.13 190 MET A N 1
ATOM 1522 C CA . MET A 1 190 ? -9.124 -7.025 0.362 1 93.13 190 MET A CA 1
ATOM 1523 C C . MET A 1 190 ? -7.887 -7.873 0.638 1 93.13 190 MET A C 1
ATOM 1525 O O . MET A 1 190 ? -7.352 -8.512 -0.27 1 93.13 190 MET A O 1
ATOM 1529 N N . ILE A 1 191 ? -7.475 -7.847 1.843 1 92.33 191 ILE A N 1
ATOM 1530 C CA . ILE A 1 191 ? -6.321 -8.644 2.243 1 92.33 191 ILE A CA 1
ATOM 1531 C C . ILE A 1 191 ? -6.783 -9.844 3.067 1 92.33 191 ILE A C 1
ATOM 1533 O O . ILE A 1 191 ? -7.499 -9.686 4.058 1 92.33 191 ILE A O 1
ATOM 1537 N N . PHE A 1 192 ? -6.329 -11.013 2.687 1 92.07 192 PHE A N 1
ATOM 1538 C CA . PHE A 1 192 ? -6.758 -12.239 3.35 1 92.07 192 PHE A CA 1
ATOM 1539 C C . PHE A 1 192 ? -5.681 -12.744 4.304 1 92.07 192 PHE A C 1
ATOM 1541 O O . PHE A 1 192 ? -4.518 -12.883 3.918 1 92.07 192 PHE A O 1
ATOM 1548 N N . ASP A 1 193 ? -6.069 -13.031 5.481 1 89.98 193 ASP A N 1
ATOM 1549 C CA . ASP A 1 193 ? -5.176 -13.604 6.484 1 89.98 193 ASP A CA 1
ATOM 1550 C C . ASP A 1 193 ? -5.8 -14.838 7.133 1 89.98 193 ASP A C 1
ATOM 1552 O O . ASP A 1 193 ? -6.778 -14.728 7.875 1 89.98 193 ASP A O 1
ATOM 1556 N N . PRO A 1 194 ? -5.356 -15.991 6.997 1 89.44 194 PRO A N 1
ATOM 1557 C CA . PRO A 1 194 ? -4.233 -16.338 6.122 1 89.44 194 PRO A CA 1
ATOM 1558 C C . PRO A 1 194 ? -4.59 -16.249 4.64 1 89.44 194 PRO A C 1
ATOM 1560 O O . PRO A 1 194 ? -5.767 -16.134 4.291 1 89.44 194 PRO A O 1
ATOM 1563 N N . ALA A 1 195 ? -3.548 -16.274 3.757 1 88.66 195 ALA A N 1
ATOM 1564 C CA . ALA A 1 195 ? -3.742 -16.307 2.31 1 88.66 195 ALA A CA 1
ATOM 1565 C C . ALA A 1 195 ? -4.533 -17.542 1.89 1 88.66 195 ALA A C 1
ATOM 1567 O O . ALA A 1 195 ? -4.617 -18.518 2.639 1 88.66 195 ALA A O 1
ATOM 1568 N N . MET A 1 196 ? -5.099 -17.464 0.695 1 88.85 196 MET A N 1
ATOM 1569 C CA . MET A 1 196 ? -5.887 -18.582 0.185 1 88.85 196 MET A CA 1
ATOM 1570 C C . MET A 1 196 ? -5.008 -19.562 -0.583 1 88.85 196 MET A C 1
ATOM 1572 O O . MET A 1 196 ? -4.355 -19.185 -1.558 1 88.85 196 MET A O 1
ATOM 1576 N N . THR A 1 197 ? -5.009 -20.801 -0.186 1 87.95 197 THR A N 1
ATOM 1577 C CA . THR A 1 197 ? -4.272 -21.845 -0.889 1 87.95 197 THR A CA 1
ATOM 1578 C C . THR A 1 197 ? -5.219 -22.932 -1.39 1 87.95 197 THR A C 1
ATOM 1580 O O . THR A 1 197 ? -4.816 -23.81 -2.155 1 87.95 197 THR A O 1
ATOM 1583 N N . THR A 1 198 ? -6.436 -22.857 -0.857 1 91.55 198 THR A N 1
ATOM 1584 C CA . THR A 1 198 ? -7.515 -23.75 -1.263 1 91.55 198 THR A CA 1
ATOM 1585 C C . THR A 1 198 ? -8.782 -22.96 -1.577 1 91.55 198 THR A C 1
ATOM 1587 O O . THR A 1 198 ? -8.902 -21.793 -1.196 1 91.55 198 THR A O 1
ATOM 1590 N N . PRO A 1 199 ? -9.598 -23.611 -2.345 1 93.77 199 PRO A N 1
ATOM 1591 C CA . PRO A 1 199 ? -10.853 -22.897 -2.591 1 93.77 199 PRO A CA 1
ATOM 1592 C C . PRO A 1 199 ? -11.484 -22.357 -1.309 1 93.77 199 PRO A C 1
ATOM 1594 O O . PRO A 1 199 ? -11.68 -23.108 -0.35 1 93.77 199 PRO A O 1
ATOM 1597 N N . THR A 1 200 ? -11.744 -21.101 -1.295 1 94.96 200 THR A N 1
ATOM 1598 C CA . THR A 1 200 ? -12.196 -20.413 -0.091 1 94.96 200 THR A CA 1
ATOM 1599 C C . THR A 1 200 ? -13.474 -19.627 -0.365 1 94.96 200 THR A C 1
ATOM 1601 O O . THR A 1 200 ? -13.554 -18.883 -1.346 1 94.96 200 THR A O 1
ATOM 1604 N N . GLU A 1 201 ? -14.423 -19.88 0.511 1 96.68 201 GLU A N 1
ATOM 1605 C CA . GLU A 1 201 ? -15.667 -19.12 0.428 1 96.68 201 GLU A CA 1
ATOM 1606 C C . GLU A 1 201 ? -15.597 -17.853 1.275 1 96.68 201 GLU A C 1
ATOM 1608 O O . GLU A 1 201 ? -15.176 -17.896 2.433 1 96.68 201 GLU A O 1
ATOM 1613 N N . TRP A 1 202 ? -15.987 -16.749 0.669 1 96.44 202 TRP A N 1
ATOM 1614 C CA . TRP A 1 202 ? -16.034 -15.485 1.397 1 96.44 202 TRP A CA 1
ATOM 1615 C C . TRP A 1 202 ? -17.131 -14.58 0.846 1 96.44 202 TRP A C 1
ATOM 1617 O O . TRP A 1 202 ? -17.676 -14.839 -0.23 1 96.44 202 TRP A O 1
ATOM 1627 N N . GLN A 1 203 ? -17.512 -13.604 1.647 1 97.49 203 GLN A N 1
ATOM 1628 C CA . GLN A 1 203 ? -18.601 -12.736 1.211 1 97.49 203 GLN A CA 1
ATOM 1629 C C . GLN A 1 203 ? -18.388 -11.303 1.689 1 97.49 203 GLN A C 1
ATOM 1631 O O . GLN A 1 203 ? -17.664 -11.068 2.659 1 97.49 203 GLN A O 1
ATOM 1636 N N . VAL A 1 204 ? -18.928 -10.444 0.924 1 97 204 VAL A N 1
ATOM 1637 C CA . VAL A 1 204 ? -18.956 -9.037 1.311 1 97 204 VAL A CA 1
ATOM 1638 C C . VAL A 1 204 ? -20.394 -8.524 1.296 1 97 204 VAL A C 1
ATOM 1640 O O . VAL A 1 204 ? -21.205 -8.957 0.474 1 97 204 VAL A O 1
ATOM 1643 N N . GLU A 1 205 ? -20.642 -7.677 2.264 1 97.36 205 GLU A N 1
ATOM 1644 C CA . GLU A 1 205 ? -21.937 -7.011 2.376 1 97.36 205 GLU A CA 1
ATOM 1645 C C . GLU A 1 205 ? -21.77 -5.502 2.532 1 97.36 205 GLU A C 1
ATOM 1647 O O . GLU A 1 205 ? -20.916 -5.043 3.294 1 97.36 205 GLU A O 1
ATOM 1652 N N . TYR A 1 206 ? -22.494 -4.803 1.751 1 95.86 206 TYR A N 1
ATOM 1653 C CA . TYR A 1 206 ? -22.474 -3.353 1.915 1 95.86 206 TYR A CA 1
ATOM 1654 C C . TYR A 1 206 ? -23.837 -2.75 1.599 1 95.86 206 TYR A C 1
ATOM 1656 O O . TYR A 1 206 ? -24.681 -3.398 0.976 1 95.86 206 TYR A O 1
ATOM 1664 N N . ARG A 1 207 ? -23.997 -1.495 2.144 1 94.6 207 ARG A N 1
ATOM 1665 C CA . ARG A 1 207 ? -25.29 -0.821 2.083 1 94.6 207 ARG A CA 1
ATOM 1666 C C . ARG A 1 207 ? -25.128 0.639 1.676 1 94.6 207 ARG A C 1
ATOM 1668 O O . ARG A 1 207 ? -25.246 1.539 2.511 1 94.6 207 ARG A O 1
ATOM 1675 N N . PRO A 1 208 ? -24.976 0.841 0.395 1 89.77 208 PRO A N 1
ATOM 1676 C CA . PRO A 1 208 ? -24.971 2.243 -0.027 1 89.77 208 PRO A CA 1
ATOM 1677 C C . PRO A 1 208 ? -26.338 2.908 0.115 1 89.77 208 PRO A C 1
ATOM 1679 O O . PRO A 1 208 ? -27.325 2.423 -0.444 1 89.77 208 PRO A O 1
ATOM 1682 N N . LEU A 1 209 ? -26.339 3.948 0.817 1 87.7 209 LEU A N 1
ATOM 1683 C CA . LEU A 1 209 ? -27.609 4.61 1.092 1 87.7 209 LEU A CA 1
ATOM 1684 C C . LEU A 1 209 ? -28.251 5.112 -0.197 1 87.7 209 LEU A C 1
ATOM 1686 O O . LEU A 1 209 ? -27.615 5.825 -0.976 1 87.7 209 LEU A O 1
ATOM 1690 N N . GLY A 1 210 ? -29.458 4.676 -0.436 1 89.09 210 GLY A N 1
ATOM 1691 C CA . GLY A 1 210 ? -30.25 5.152 -1.559 1 89.09 210 GLY A CA 1
ATOM 1692 C C . GLY A 1 210 ? -29.788 4.596 -2.892 1 89.09 210 GLY A C 1
ATOM 1693 O O . GLY A 1 210 ? -29.988 5.223 -3.935 1 89.09 210 GLY A O 1
ATOM 1694 N N . LEU A 1 211 ? -29.166 3.516 -2.868 1 92.18 211 LEU A N 1
ATOM 1695 C CA . LEU A 1 211 ? -28.647 2.887 -4.078 1 92.18 211 LEU A CA 1
ATOM 1696 C C . LEU A 1 211 ? -29.747 2.727 -5.122 1 92.18 211 LEU A C 1
ATOM 1698 O O . LEU A 1 211 ? -29.536 3.021 -6.301 1 92.18 211 LEU A O 1
ATOM 1702 N N . TRP A 1 212 ? -30.911 2.39 -4.661 1 94.5 212 TRP A N 1
ATOM 1703 C CA . TRP A 1 212 ? -31.982 2.08 -5.602 1 94.5 212 TRP A CA 1
ATOM 1704 C C . TRP A 1 212 ? -33.084 3.133 -5.539 1 94.5 212 TRP A C 1
ATOM 1706 O O . TRP A 1 212 ? -34.233 2.859 -5.892 1 94.5 212 TRP A O 1
ATOM 1716 N N . ARG A 1 213 ? -32.808 4.295 -5.079 1 92.18 213 ARG A N 1
ATOM 1717 C CA . ARG A 1 213 ? -33.767 5.393 -5.015 1 92.18 213 ARG A CA 1
ATOM 1718 C C . ARG A 1 213 ? -34.363 5.68 -6.39 1 92.18 213 ARG A C 1
ATOM 1720 O O . ARG A 1 213 ? -35.581 5.807 -6.53 1 92.18 213 ARG A O 1
ATOM 1727 N N . PRO A 1 214 ? -33.545 5.683 -7.426 1 92.65 214 PRO A N 1
ATOM 1728 C CA . PRO A 1 214 ? -34.119 5.937 -8.749 1 92.65 214 PRO A CA 1
ATOM 1729 C C . PRO A 1 214 ? -35.158 4.892 -9.152 1 92.65 214 PRO A C 1
ATOM 1731 O O . PRO A 1 214 ? -36.168 5.228 -9.776 1 92.65 214 PRO A O 1
ATOM 1734 N N . LEU A 1 215 ? -34.905 3.707 -8.864 1 94.33 215 LEU A N 1
ATOM 1735 C CA . LEU A 1 215 ? -35.856 2.652 -9.196 1 94.33 215 LEU A CA 1
ATOM 1736 C C . LEU A 1 215 ? -37.174 2.855 -8.456 1 94.33 215 LEU A C 1
ATOM 1738 O O . LEU A 1 215 ? -38.249 2.67 -9.031 1 94.33 215 LEU A O 1
ATOM 1742 N N . ARG A 1 216 ? -37.072 3.271 -7.235 1 92.54 216 ARG A N 1
ATOM 1743 C CA . ARG A 1 216 ? -38.27 3.485 -6.43 1 92.54 216 ARG A CA 1
ATOM 1744 C C . ARG A 1 216 ? -39.03 4.722 -6.898 1 92.54 216 ARG A C 1
ATOM 1746 O O . ARG A 1 216 ? -40.262 4.755 -6.852 1 92.54 216 ARG A O 1
ATOM 1753 N N . GLU A 1 217 ? -38.356 5.707 -7.356 1 91.52 217 GLU A N 1
ATOM 1754 C CA . GLU A 1 217 ? -38.983 6.979 -7.702 1 91.52 217 GLU A CA 1
ATOM 1755 C C . GLU A 1 217 ? -39.495 6.969 -9.14 1 91.52 217 GLU A C 1
ATOM 1757 O O . GLU A 1 217 ? -40.591 7.459 -9.418 1 91.52 217 GLU A O 1
ATOM 1762 N N . ARG A 1 218 ? -38.737 6.387 -10.047 1 92.71 218 ARG A N 1
ATOM 1763 C CA . ARG A 1 218 ? -39.101 6.529 -11.453 1 92.71 218 ARG A CA 1
ATOM 1764 C C . ARG A 1 218 ? -39.523 5.19 -12.048 1 92.71 218 ARG A C 1
ATOM 1766 O O . ARG A 1 218 ? -40.054 5.137 -13.159 1 92.71 218 ARG A O 1
ATOM 1773 N N . GLY A 1 219 ? -39.219 4.125 -11.401 1 93.81 219 GLY A N 1
ATOM 1774 C CA . GLY A 1 219 ? -39.677 2.813 -11.831 1 93.81 219 GLY A CA 1
ATOM 1775 C C . GLY A 1 219 ? -38.683 2.099 -12.728 1 93.81 219 GLY A C 1
ATOM 1776 O O . GLY A 1 219 ? -38.98 1.029 -13.264 1 93.81 219 GLY A O 1
ATOM 1777 N N . TRP A 1 220 ? -37.526 2.776 -12.949 1 94.84 220 TRP A N 1
ATOM 1778 C CA . TRP A 1 220 ? -36.521 2.119 -13.778 1 94.84 220 TRP A CA 1
ATOM 1779 C C . TRP A 1 220 ? -35.114 2.485 -13.319 1 94.84 220 TRP A C 1
ATOM 1781 O O . TRP A 1 220 ? -34.889 3.579 -12.798 1 94.84 220 TRP A O 1
ATOM 1791 N N . ASP A 1 221 ? -34.216 1.607 -13.447 1 95.09 221 ASP A N 1
ATOM 1792 C CA . ASP A 1 221 ? -32.801 1.794 -13.142 1 95.09 221 ASP A CA 1
ATOM 1793 C C . ASP A 1 221 ? -31.941 0.765 -13.871 1 95.09 221 ASP A C 1
ATOM 1795 O O . ASP A 1 221 ? -32.463 -0.093 -14.586 1 95.09 221 ASP A O 1
ATOM 1799 N N . GLN A 1 222 ? -30.643 0.951 -13.747 1 95.57 222 GLN A N 1
ATOM 1800 C CA . GLN A 1 222 ? -29.73 0.01 -14.388 1 95.57 222 GLN A CA 1
ATOM 1801 C C . GLN A 1 222 ? -28.589 -0.374 -13.45 1 95.57 222 GLN A C 1
ATOM 1803 O O . GLN A 1 222 ? -28.195 0.413 -12.587 1 95.57 222 GLN A O 1
ATOM 1808 N N . LEU A 1 223 ? -28.173 -1.529 -13.557 1 95.38 223 LEU A N 1
ATOM 1809 C CA . LEU A 1 223 ? -26.989 -2.04 -12.874 1 95.38 223 LEU A CA 1
ATOM 1810 C C . LEU A 1 223 ? -25.913 -2.441 -13.878 1 95.38 223 LEU A C 1
ATOM 1812 O O . LEU A 1 223 ? -26.193 -3.159 -14.841 1 95.38 223 LEU A O 1
ATOM 1816 N N . ILE A 1 224 ? -24.727 -1.907 -13.682 1 92.46 224 ILE A N 1
ATOM 1817 C CA . ILE A 1 224 ? -23.622 -2.203 -14.587 1 92.46 224 ILE A CA 1
ATOM 1818 C C . ILE A 1 224 ? -22.533 -2.968 -13.838 1 92.46 224 ILE A C 1
ATOM 1820 O O . ILE A 1 224 ? -22.201 -2.632 -12.699 1 92.46 224 ILE A O 1
ATOM 1824 N N . TRP A 1 225 ? -22.042 -4.057 -14.37 1 89.96 225 TRP A N 1
ATOM 1825 C CA . TRP A 1 225 ? -20.927 -4.845 -13.856 1 89.96 225 TRP A CA 1
ATOM 1826 C C . TRP A 1 225 ? -19.842 -5.011 -14.915 1 89.96 225 TRP A C 1
ATOM 1828 O O . TRP A 1 225 ? -20.106 -5.516 -16.009 1 89.96 225 TRP A O 1
ATOM 1838 N N . GLU A 1 226 ? -18.667 -4.548 -14.547 1 83.15 226 GLU A N 1
ATOM 1839 C CA . GLU A 1 226 ? -17.529 -4.706 -15.448 1 83.15 226 GLU A CA 1
ATOM 1840 C C . GLU A 1 226 ? -16.609 -5.831 -14.982 1 83.15 226 GLU A C 1
ATOM 1842 O O . GLU A 1 226 ? -15.951 -5.714 -13.947 1 83.15 226 GLU A O 1
ATOM 1847 N N . ASP A 1 227 ? -16.654 -6.939 -15.607 1 71.48 227 ASP A N 1
ATOM 1848 C CA . ASP A 1 227 ? -15.803 -8.078 -15.276 1 71.48 227 ASP A CA 1
ATOM 1849 C C . ASP A 1 227 ? -14.434 -7.952 -15.939 1 71.48 227 ASP A C 1
ATOM 1851 O O . ASP A 1 227 ? -13.525 -8.734 -15.652 1 71.48 227 ASP A O 1
ATOM 1855 N N . ARG A 1 228 ? -14.221 -6.9 -16.801 1 58.81 228 ARG A N 1
ATOM 1856 C CA . ARG A 1 228 ? -12.961 -6.795 -17.531 1 58.81 228 ARG A CA 1
ATOM 1857 C C . ARG A 1 228 ? -11.817 -6.417 -16.596 1 58.81 228 ARG A C 1
ATOM 1859 O O . ARG A 1 228 ? -11.919 -5.447 -15.842 1 58.81 228 ARG A O 1
ATOM 1866 N N . LEU A 1 229 ? -11.121 -7.393 -16.021 1 51.59 229 LEU A N 1
ATOM 1867 C CA . LEU A 1 229 ? -9.873 -6.979 -15.389 1 51.59 229 LEU A CA 1
ATOM 1868 C C . LEU A 1 229 ? -8.982 -6.236 -16.379 1 51.59 229 LEU A C 1
ATOM 1870 O O . LEU A 1 229 ? -9.005 -6.523 -17.578 1 51.59 229 LEU A O 1
ATOM 1874 N N . PRO A 1 230 ? -8.653 -4.937 -16.095 1 43.94 230 PRO A N 1
ATOM 1875 C CA . PRO A 1 230 ? -7.795 -4.25 -17.063 1 43.94 230 PRO A CA 1
ATOM 1876 C C . PRO A 1 230 ? -6.754 -5.175 -17.689 1 43.94 230 PRO A C 1
ATOM 1878 O O . PRO A 1 230 ? -5.807 -4.704 -18.325 1 43.94 230 PRO A O 1
ATOM 1881 N N . THR A 1 231 ? -6.465 -6.227 -17.085 1 40.23 231 THR A N 1
ATOM 1882 C CA . THR A 1 231 ? -5.284 -6.877 -17.644 1 40.23 231 THR A CA 1
ATOM 1883 C C . THR A 1 231 ? -5.356 -6.912 -19.167 1 40.23 231 THR A C 1
ATOM 1885 O O . THR A 1 231 ? -6.44 -6.801 -19.746 1 40.23 231 THR A O 1
ATOM 1888 N N . ALA A 1 232 ? -4.093 -7.293 -19.641 1 39.5 232 ALA A N 1
ATOM 1889 C CA . ALA A 1 232 ? -3.616 -7.392 -21.018 1 39.5 232 ALA A CA 1
ATOM 1890 C C . ALA A 1 232 ? -4.675 -8.019 -21.921 1 39.5 232 ALA A C 1
ATOM 1892 O O . ALA A 1 232 ? -5.715 -8.477 -21.443 1 39.5 232 ALA A O 1
ATOM 1893 N N . SER A 1 233 ? -4.005 -8.981 -22.755 1 36.99 233 SER A N 1
ATOM 1894 C CA . SER A 1 233 ? -4.128 -9.665 -24.039 1 36.99 233 SER A CA 1
ATOM 1895 C C . SER A 1 233 ? -5.222 -10.726 -23.997 1 36.99 233 SER A C 1
ATOM 1897 O O . SER A 1 233 ? -4.932 -11.922 -23.924 1 36.99 233 SER A O 1
ATOM 1899 N N . GLY A 1 234 ? -6.479 -10.406 -23.712 1 47.7 234 GLY A N 1
ATOM 1900 C CA . GLY A 1 234 ? -7.368 -11.468 -24.158 1 47.7 234 GLY A CA 1
ATOM 1901 C C . GLY A 1 234 ? -7.666 -12.49 -23.077 1 47.7 234 GLY A C 1
ATOM 1902 O O . GLY A 1 234 ? -8.096 -13.606 -23.373 1 47.7 234 GLY A O 1
ATOM 1903 N N . THR A 1 235 ? -7.183 -12.293 -21.781 1 55.16 235 THR A N 1
ATOM 1904 C CA . THR A 1 235 ? -7.325 -13.417 -20.862 1 55.16 235 THR A CA 1
ATOM 1905 C C . THR A 1 235 ? -8.778 -13.573 -20.42 1 55.16 235 THR A C 1
ATOM 1907 O O . THR A 1 235 ? -9.475 -12.581 -20.199 1 55.16 235 THR A O 1
ATOM 1910 N N . PRO A 1 236 ? -9.216 -14.758 -20.33 1 63.91 236 PRO A N 1
ATOM 1911 C CA . PRO A 1 236 ? -10.56 -15.174 -19.922 1 63.91 236 PRO A CA 1
ATOM 1912 C C . PRO A 1 236 ? -10.954 -14.636 -18.549 1 63.91 236 PRO A C 1
ATOM 1914 O O . PRO A 1 236 ? -10.09 -14.208 -17.779 1 63.91 236 PRO A O 1
ATOM 1917 N N . SER A 1 237 ? -12.146 -14.377 -18.262 1 73.66 237 SER A N 1
ATOM 1918 C CA . SER A 1 237 ? -12.764 -14.022 -16.988 1 73.66 237 SER A CA 1
ATOM 1919 C C . SER A 1 237 ? -12.258 -14.916 -15.861 1 73.66 237 SER A C 1
ATOM 1921 O O . SER A 1 237 ? -11.961 -16.092 -16.08 1 73.66 237 SER A O 1
ATOM 1923 N N . ALA A 1 238 ? -11.924 -14.249 -14.771 1 79.61 238 ALA A N 1
ATOM 1924 C CA . ALA A 1 238 ? -11.615 -15.054 -13.592 1 79.61 238 ALA A CA 1
ATOM 1925 C C . ALA A 1 238 ? -12.851 -15.8 -13.098 1 79.61 238 ALA A C 1
ATOM 1927 O O . ALA A 1 238 ? -12.74 -16.761 -12.333 1 79.61 238 ALA A O 1
ATOM 1928 N N . PHE A 1 239 ? -13.972 -15.407 -13.66 1 86.75 239 PHE A N 1
ATOM 1929 C CA . PHE A 1 239 ? -15.202 -16.034 -13.19 1 86.75 239 PHE A CA 1
ATOM 1930 C C . PHE A 1 239 ? -15.502 -17.301 -13.983 1 86.75 239 PHE A C 1
ATOM 1932 O O . PHE A 1 239 ? -15.411 -17.306 -15.212 1 86.75 239 PHE A O 1
ATOM 1939 N N . THR A 1 240 ? -15.845 -18.294 -13.265 1 89.57 240 THR A N 1
ATOM 1940 C CA . THR A 1 240 ? -16.271 -19.536 -13.9 1 89.57 240 THR A CA 1
ATOM 1941 C C . THR A 1 240 ? -17.792 -19.659 -13.883 1 89.57 240 THR A C 1
ATOM 1943 O O . THR A 1 240 ? -18.37 -20.397 -14.683 1 89.57 240 THR A O 1
ATOM 1946 N N . ARG A 1 241 ? -18.411 -18.966 -12.961 1 93.5 241 ARG A N 1
ATOM 1947 C CA . ARG A 1 241 ? -19.862 -18.885 -12.833 1 93.5 241 ARG A CA 1
ATOM 1948 C C . ARG A 1 241 ? -20.284 -17.552 -12.226 1 93.5 241 ARG A C 1
ATOM 1950 O O . ARG A 1 241 ? -19.644 -17.057 -11.296 1 93.5 241 ARG A O 1
ATOM 1957 N N . PHE A 1 242 ? -21.271 -17.001 -12.796 1 94.91 242 PHE A N 1
ATOM 1958 C CA . PHE A 1 242 ? -21.758 -15.708 -12.328 1 94.91 242 PHE A CA 1
ATOM 1959 C C . PHE A 1 242 ? -23.274 -15.723 -12.18 1 94.91 242 PHE A C 1
ATOM 1961 O O . PHE A 1 242 ? -23.997 -15.932 -13.156 1 94.91 242 PHE A O 1
ATOM 1968 N N . VAL A 1 243 ? -23.733 -15.538 -10.958 1 97.15 243 VAL A N 1
ATOM 1969 C CA . VAL A 1 243 ? -25.167 -15.536 -10.687 1 97.15 243 VAL A CA 1
ATOM 1970 C C . VAL A 1 243 ? -25.561 -14.235 -9.992 1 97.15 243 VAL A C 1
ATOM 1972 O O . VAL A 1 243 ? -24.889 -13.796 -9.056 1 97.15 243 VAL A O 1
ATOM 1975 N N . VAL A 1 244 ? -26.593 -13.592 -10.445 1 97.37 244 VAL A N 1
ATOM 1976 C CA . VAL A 1 244 ? -27.129 -12.404 -9.789 1 97.37 244 VAL A CA 1
ATOM 1977 C C . VAL A 1 244 ? -28.587 -12.64 -9.402 1 97.37 244 VAL A C 1
ATOM 1979 O O . VAL A 1 244 ? -29.412 -12.986 -10.251 1 97.37 244 VAL A O 1
ATOM 1982 N N . THR A 1 245 ? -28.877 -12.484 -8.155 1 97.59 245 THR A N 1
ATOM 1983 C CA . THR A 1 245 ? -30.25 -12.563 -7.668 1 97.59 245 THR A CA 1
ATOM 1984 C C . THR A 1 245 ? -30.784 -11.174 -7.331 1 97.59 245 THR A C 1
ATOM 1986 O O . THR A 1 245 ? -30.225 -10.477 -6.481 1 97.59 245 THR A O 1
ATOM 1989 N N . PHE A 1 246 ? -31.817 -10.816 -8.006 1 97.43 246 PHE A N 1
ATOM 1990 C CA . PHE A 1 246 ? -32.482 -9.547 -7.732 1 97.43 246 PHE A CA 1
ATOM 1991 C C . PHE A 1 246 ? -33.68 -9.752 -6.813 1 97.43 246 PHE A C 1
ATOM 1993 O O . PHE A 1 246 ? -34.606 -10.494 -7.147 1 97.43 246 PHE A O 1
ATOM 2000 N N . ALA A 1 247 ? -33.662 -9.078 -5.702 1 96.34 247 ALA A N 1
ATOM 2001 C CA . ALA A 1 247 ? -34.785 -9.132 -4.769 1 96.34 247 ALA A CA 1
ATOM 2002 C C . ALA A 1 247 ? -35.498 -7.785 -4.691 1 96.34 247 ALA A C 1
ATOM 2004 O O . ALA A 1 247 ? -34.887 -6.771 -4.346 1 96.34 247 ALA A O 1
ATOM 2005 N N . PHE A 1 248 ? -36.77 -7.813 -4.958 1 95.72 248 PHE A N 1
ATOM 2006 C CA . PHE A 1 248 ? -37.582 -6.602 -4.974 1 95.72 248 PHE A CA 1
ATOM 2007 C C . PHE A 1 248 ? -38.599 -6.616 -3.84 1 95.72 248 PHE A C 1
ATOM 2009 O O . PHE A 1 248 ? -38.994 -7.684 -3.366 1 95.72 248 PHE A O 1
ATOM 2016 N N . PRO A 1 249 ? -38.914 -5.443 -3.426 1 93.02 249 PRO A N 1
ATOM 2017 C CA . PRO A 1 249 ? -39.958 -5.391 -2.4 1 93.02 249 PRO A CA 1
ATOM 2018 C C . PRO A 1 249 ? -41.318 -5.855 -2.917 1 93.02 249 PRO A C 1
ATOM 2020 O O . PRO A 1 249 ? -41.462 -6.151 -4.106 1 93.02 249 PRO A O 1
ATOM 2023 N N . GLN A 1 250 ? -42.258 -5.957 -2.02 1 91.06 250 GLN A N 1
ATOM 2024 C CA . GLN A 1 250 ? -43.612 -6.374 -2.368 1 91.06 250 GLN A CA 1
ATOM 2025 C C . GLN A 1 250 ? -44.267 -5.376 -3.319 1 91.06 250 GLN A C 1
ATOM 2027 O O . GLN A 1 250 ? -44.119 -4.164 -3.153 1 91.06 250 GLN A O 1
ATOM 2032 N N . ASN A 1 251 ? -44.839 -5.956 -4.392 1 88.05 251 ASN A N 1
ATOM 2033 C CA . ASN A 1 251 ? -45.559 -5.174 -5.392 1 88.05 251 ASN A CA 1
ATOM 2034 C C . ASN A 1 251 ? -46.654 -5.997 -6.065 1 88.05 251 ASN A C 1
ATOM 2036 O O . ASN A 1 251 ? -46.574 -7.226 -6.109 1 88.05 251 ASN A O 1
ATOM 2040 N N . ASP A 1 252 ? -47.618 -5.342 -6.543 1 87.05 252 ASP A N 1
ATOM 2041 C CA . ASP A 1 252 ? -48.722 -6.015 -7.22 1 87.05 252 ASP A CA 1
ATOM 2042 C C . ASP A 1 252 ? -48.285 -6.554 -8.581 1 87.05 252 ASP A C 1
ATOM 2044 O O . ASP A 1 252 ? -48.816 -7.56 -9.056 1 87.05 252 ASP A O 1
ATOM 2048 N N . GLN A 1 253 ? -47.365 -5.85 -9.205 1 90.41 253 GLN A N 1
ATOM 2049 C CA . GLN A 1 253 ? -46.854 -6.259 -10.51 1 90.41 253 GLN A CA 1
ATOM 2050 C C . GLN A 1 253 ? -45.441 -6.824 -10.395 1 90.41 253 GLN A C 1
ATOM 2052 O O . GLN A 1 253 ? -44.624 -6.314 -9.626 1 90.41 253 GLN A O 1
ATOM 2057 N N . PRO A 1 254 ? -45.175 -7.85 -11.109 1 92.61 254 PRO A N 1
ATOM 2058 C CA . PRO A 1 254 ? -43.821 -8.408 -11.092 1 92.61 254 PRO A CA 1
ATOM 2059 C C . PRO A 1 254 ? -42.782 -7.454 -11.677 1 92.61 254 PRO A C 1
ATOM 2061 O O . PRO A 1 254 ? -43.083 -6.702 -12.607 1 92.61 254 PRO A O 1
ATOM 2064 N N . PRO A 1 255 ? -41.615 -7.464 -11.099 1 94.59 255 PRO A N 1
ATOM 2065 C CA . PRO A 1 255 ? -40.524 -6.685 -11.688 1 94.59 255 PRO A CA 1
ATOM 2066 C C . PRO A 1 255 ? -39.999 -7.292 -12.987 1 94.59 255 PRO A C 1
ATOM 2068 O O . PRO A 1 255 ? -40.303 -8.446 -13.3 1 94.59 255 PRO A O 1
ATOM 2071 N N . SER A 1 256 ? -39.343 -6.497 -13.758 1 94.87 256 SER A N 1
ATOM 2072 C CA . SER A 1 256 ? -38.693 -6.965 -14.978 1 94.87 256 SER A CA 1
ATOM 2073 C C . SER A 1 256 ? -37.195 -6.679 -14.951 1 94.87 256 SER A C 1
ATOM 2075 O O . SER A 1 256 ? -36.772 -5.594 -14.546 1 94.87 256 SER A O 1
ATOM 2077 N N . VAL A 1 257 ? -36.461 -7.719 -15.216 1 96.63 257 VAL A N 1
ATOM 2078 C CA . VAL A 1 257 ? -35.012 -7.601 -15.351 1 96.63 257 VAL A CA 1
ATOM 2079 C C . VAL A 1 257 ? -34.581 -8.087 -16.732 1 96.63 257 VAL A C 1
ATOM 2081 O O . VAL A 1 257 ? -34.998 -9.158 -17.179 1 96.63 257 VAL A O 1
ATOM 2084 N N . LYS A 1 258 ? -33.793 -7.244 -17.43 1 95.87 258 LYS A N 1
ATOM 2085 C CA . LYS A 1 258 ? -33.287 -7.619 -18.747 1 95.87 258 LYS A CA 1
ATOM 2086 C C . LYS A 1 258 ? -31.801 -7.295 -18.878 1 95.87 258 LYS A C 1
ATOM 2088 O O . LYS A 1 258 ? -31.374 -6.181 -18.569 1 95.87 258 LYS A O 1
ATOM 2093 N N . GLU A 1 259 ? -31.05 -8.273 -19.225 1 96.29 259 GLU A N 1
ATOM 2094 C CA . GLU A 1 259 ? -29.658 -7.997 -19.569 1 96.29 259 GLU A CA 1
ATOM 2095 C C . GLU A 1 259 ? -29.535 -7.479 -20.999 1 96.29 259 GLU A C 1
ATOM 2097 O O . GLU A 1 259 ? -29.955 -8.148 -21.945 1 96.29 259 GLU A O 1
ATOM 2102 N N . ARG A 1 260 ? -28.949 -6.451 -21.152 1 94.07 260 ARG A N 1
ATOM 2103 C CA . ARG A 1 260 ? -29.024 -5.677 -22.387 1 94.07 260 ARG A CA 1
ATOM 2104 C C . ARG A 1 260 ? -28.381 -6.432 -23.545 1 94.07 260 ARG A C 1
ATOM 2106 O O . ARG A 1 260 ? -28.824 -6.318 -24.69 1 94.07 260 ARG A O 1
ATOM 2113 N N . GLN A 1 261 ? -27.361 -7.158 -23.4 1 92.24 261 GLN A N 1
ATOM 2114 C CA . GLN A 1 261 ? -26.617 -7.786 -24.487 1 92.24 261 GLN A CA 1
ATOM 2115 C C . GLN A 1 261 ? -27.038 -9.241 -24.672 1 92.24 261 GLN A C 1
ATOM 2117 O O . GLN A 1 261 ? -26.476 -9.954 -25.507 1 92.24 261 GLN A O 1
ATOM 2122 N N . GLY A 1 262 ? -27.981 -9.687 -23.893 1 91.07 262 GLY A N 1
ATOM 2123 C CA . GLY A 1 262 ? -28.506 -11.037 -24.023 1 91.07 262 GLY A CA 1
ATOM 2124 C C . GLY A 1 262 ? -27.594 -12.091 -23.425 1 91.07 262 GLY A C 1
ATOM 2125 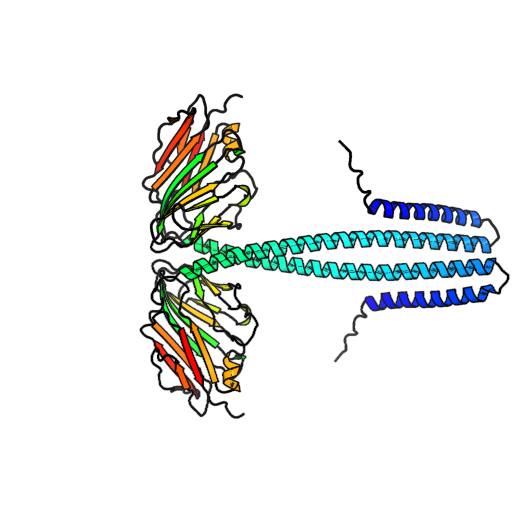O O . GLY A 1 262 ? -27.681 -13.268 -23.78 1 91.07 262 GLY A O 1
ATOM 2126 N N . TYR A 1 263 ? -26.751 -11.589 -22.618 1 92.29 263 TYR A N 1
ATOM 2127 C CA . TYR A 1 263 ? -25.869 -12.547 -21.962 1 92.29 263 TYR A CA 1
ATOM 2128 C C . TYR A 1 263 ? -26.595 -13.279 -20.84 1 92.29 263 TYR A C 1
ATOM 2130 O O . TYR A 1 263 ? -27.435 -12.694 -20.151 1 92.29 263 TYR A O 1
ATOM 2138 N N . GLY A 1 264 ? -26.281 -14.563 -20.679 1 94.07 264 GLY A N 1
ATOM 2139 C CA . GLY A 1 264 ? -26.826 -15.326 -19.566 1 94.07 264 GLY A CA 1
ATOM 2140 C C . GLY A 1 264 ? -28.305 -15.625 -19.716 1 94.07 264 GLY A C 1
ATOM 2141 O O . GLY A 1 264 ? -28.873 -15.454 -20.797 1 94.07 264 GLY A O 1
ATOM 2142 N N . ALA A 1 265 ? -28.829 -16.265 -18.683 1 96.12 265 ALA A N 1
ATOM 2143 C CA . ALA A 1 265 ? -30.235 -16.661 -18.663 1 96.12 265 ALA A CA 1
ATOM 2144 C C . ALA A 1 265 ? -30.952 -16.077 -17.449 1 96.12 265 ALA A C 1
ATOM 2146 O O . ALA A 1 265 ? -30.392 -16.036 -16.35 1 96.12 265 ALA A O 1
ATOM 2147 N N . LEU A 1 266 ? -32.158 -15.602 -17.7 1 95.53 266 LEU A N 1
ATOM 2148 C CA . LEU A 1 266 ? -32.974 -15.039 -16.63 1 95.53 266 LEU A CA 1
ATOM 2149 C C . LEU A 1 266 ? -34.099 -15.995 -16.245 1 95.53 266 LEU A C 1
ATOM 2151 O O . LEU A 1 266 ? -34.71 -16.623 -17.112 1 95.53 266 LEU A O 1
ATOM 2155 N N . SER A 1 267 ? -34.369 -16.064 -14.998 1 94.43 267 SER A N 1
ATOM 2156 C CA . SER A 1 267 ? -35.532 -16.808 -14.525 1 94.43 267 SER A CA 1
ATOM 2157 C C . SER A 1 267 ? -36.789 -15.945 -14.551 1 94.43 267 SER A C 1
ATOM 2159 O O . SER A 1 267 ? -36.704 -14.718 -14.623 1 94.43 267 SER A O 1
ATOM 2161 N N . GLU A 1 268 ? -37.918 -16.655 -14.539 1 94.06 268 GLU A N 1
ATOM 2162 C CA . GLU A 1 268 ? -39.161 -15.923 -14.319 1 94.06 268 GLU A CA 1
ATOM 2163 C C . GLU A 1 268 ? -39.237 -15.381 -12.894 1 94.06 268 GLU A C 1
ATOM 2165 O O . GLU A 1 268 ? -38.771 -16.027 -11.953 1 94.06 268 GLU A O 1
ATOM 2170 N N . PRO A 1 269 ? -39.767 -14.198 -12.806 1 94.99 269 PRO A N 1
ATOM 2171 C CA . PRO A 1 269 ? -39.929 -13.663 -11.452 1 94.99 269 PRO A CA 1
ATOM 2172 C C . PRO A 1 269 ? -40.778 -14.566 -10.559 1 94.99 269 PRO A C 1
ATOM 2174 O O . PRO A 1 269 ? -41.804 -15.088 -11 1 94.99 269 PRO A O 1
ATOM 2177 N N . VAL A 1 270 ? -40.325 -14.76 -9.39 1 94.83 270 VAL A N 1
ATOM 2178 C CA . VAL A 1 270 ? -41.051 -15.579 -8.425 1 94.83 270 VAL A CA 1
ATOM 2179 C C . VAL A 1 270 ? -41.318 -14.77 -7.158 1 94.83 270 VAL A C 1
ATOM 2181 O O . VAL A 1 270 ? -40.443 -14.042 -6.683 1 94.83 270 VAL A O 1
ATOM 2184 N N . GLN A 1 271 ? -42.494 -14.894 -6.676 1 93.21 271 GLN A N 1
ATOM 2185 C CA . GLN A 1 271 ? -42.847 -14.209 -5.437 1 93.21 271 GLN A CA 1
ATOM 2186 C C . GLN A 1 271 ? -42.674 -15.129 -4.231 1 93.21 271 GLN A C 1
ATOM 2188 O O . GLN A 1 271 ? -43.16 -16.262 -4.233 1 93.21 271 GLN A O 1
ATOM 2193 N N . ASP A 1 272 ? -41.96 -14.604 -3.29 1 86.82 272 ASP A N 1
ATOM 2194 C CA . ASP A 1 272 ? -41.808 -15.398 -2.075 1 86.82 272 ASP A CA 1
ATOM 2195 C C . ASP A 1 272 ? -43.014 -15.23 -1.153 1 86.82 272 ASP A C 1
ATOM 2197 O O . ASP A 1 272 ? -43.916 -14.441 -1.442 1 86.82 272 ASP A O 1
ATOM 2201 N N . PRO A 1 273 ? -43.014 -16.092 -0.124 1 86.68 273 PRO A N 1
ATOM 2202 C CA . PRO A 1 273 ? -44.176 -16.023 0.764 1 86.68 273 PRO A CA 1
ATOM 2203 C C . PRO A 1 273 ? -44.322 -14.661 1.439 1 86.68 273 PRO A C 1
ATOM 2205 O O . PRO A 1 273 ? -45.425 -14.283 1.843 1 86.68 273 PRO A O 1
ATOM 2208 N N . SER A 1 274 ? -43.286 -13.98 1.501 1 86.13 274 SER A N 1
ATOM 2209 C CA . SER A 1 274 ? -43.321 -12.667 2.137 1 86.13 274 SER A CA 1
ATOM 2210 C C . SER A 1 274 ? -43.775 -11.59 1.158 1 86.13 274 SER A C 1
ATOM 2212 O O . SER A 1 274 ? -43.916 -10.423 1.531 1 86.13 274 SER A O 1
ATOM 2214 N N . GLY A 1 275 ? -44.089 -11.928 -0.106 1 86.78 275 GLY A N 1
ATOM 2215 C CA . GLY A 1 275 ? -44.568 -10.995 -1.113 1 86.78 275 GLY A CA 1
ATOM 2216 C C . GLY A 1 275 ? -43.45 -10.361 -1.92 1 86.78 275 GLY A C 1
ATOM 2217 O O . GLY A 1 275 ? -43.706 -9.574 -2.833 1 86.78 275 GLY A O 1
ATOM 2218 N N . ARG A 1 276 ? -42.28 -10.694 -1.553 1 91.46 276 ARG A N 1
ATOM 2219 C CA . ARG A 1 276 ? -41.139 -10.141 -2.275 1 91.46 276 ARG A CA 1
ATOM 2220 C C . ARG A 1 276 ? -40.895 -10.898 -3.576 1 91.46 276 ARG A C 1
ATOM 2222 O O . ARG A 1 276 ? -41.17 -12.097 -3.664 1 91.46 276 ARG A O 1
ATOM 2229 N N . TRP A 1 277 ? -40.452 -10.181 -4.537 1 95.17 277 TRP A N 1
ATOM 2230 C CA . TRP A 1 277 ? -40.179 -10.78 -5.84 1 95.17 277 TRP A CA 1
ATOM 2231 C C . TRP A 1 277 ? -38.697 -11.111 -5.987 1 95.17 277 TRP A C 1
ATOM 2233 O O . TRP A 1 277 ? -37.837 -10.347 -5.543 1 95.17 277 TRP A O 1
ATOM 2243 N N . GLU A 1 278 ? -38.385 -12.152 -6.612 1 96.11 278 GLU A N 1
ATOM 2244 C CA . GLU A 1 278 ? -37.006 -12.542 -6.889 1 96.11 278 GLU A CA 1
ATOM 2245 C C . GLU A 1 278 ? -36.823 -12.918 -8.357 1 96.11 278 GLU A C 1
ATOM 2247 O O . GLU A 1 278 ? -37.683 -13.574 -8.948 1 96.11 278 GLU A O 1
ATOM 2252 N N . VAL A 1 279 ? -35.814 -12.438 -8.95 1 96.65 279 VAL A N 1
ATOM 2253 C CA . VAL A 1 279 ? -35.401 -12.781 -10.307 1 96.65 279 VAL A CA 1
ATOM 2254 C C . VAL A 1 279 ? -33.942 -13.23 -10.305 1 96.65 279 VAL A C 1
ATOM 2256 O O . VAL A 1 279 ? -33.072 -12.533 -9.777 1 96.65 279 VAL A O 1
ATOM 2259 N N . ILE A 1 280 ? -33.623 -14.378 -10.879 1 97.25 280 ILE A N 1
ATOM 2260 C CA . ILE A 1 280 ? -32.264 -14.909 -10.874 1 97.25 280 ILE A CA 1
ATOM 2261 C C . ILE A 1 280 ? -31.684 -14.855 -12.285 1 97.25 280 ILE A C 1
ATOM 2263 O O . ILE A 1 280 ? -32.321 -15.299 -13.243 1 97.25 280 ILE A O 1
ATOM 2267 N N . TRP A 1 281 ? -30.59 -14.243 -12.436 1 97.57 281 TRP A N 1
ATOM 2268 C CA . TRP A 1 281 ? -29.804 -14.237 -13.665 1 97.57 281 TRP A CA 1
ATOM 2269 C C . TRP A 1 281 ? -28.544 -15.081 -13.509 1 97.57 281 TRP A C 1
ATOM 2271 O O . TRP A 1 281 ? -27.873 -15.022 -12.476 1 97.57 281 TRP A O 1
ATOM 2281 N N . ARG A 1 282 ? -28.193 -15.93 -14.555 1 96.81 282 ARG A N 1
ATOM 2282 C CA . ARG A 1 282 ? -27.026 -16.802 -14.463 1 96.81 282 ARG A CA 1
ATOM 2283 C C . ARG A 1 282 ? -26.261 -16.834 -15.781 1 96.81 282 ARG A C 1
ATOM 2285 O O . ARG A 1 282 ? -26.865 -16.878 -16.855 1 96.81 282 ARG A O 1
ATOM 2292 N N . ASP A 1 283 ? -25.018 -16.677 -15.669 1 94.09 283 ASP A N 1
ATOM 2293 C CA . ASP A 1 283 ? -24.095 -16.924 -16.772 1 94.09 283 ASP A CA 1
ATOM 2294 C C . ASP A 1 283 ? -23.118 -18.047 -16.429 1 94.09 283 ASP A C 1
ATOM 2296 O O . ASP A 1 283 ? -22.227 -17.869 -15.596 1 94.09 283 ASP A O 1
ATOM 2300 N N . GLU A 1 284 ? -23.181 -19.145 -17.171 1 91.56 284 GLU A N 1
ATOM 2301 C CA . GLU A 1 284 ? -22.361 -20.316 -16.872 1 91.56 284 GLU A CA 1
ATOM 2302 C C . GLU A 1 284 ? -21.001 -20.228 -17.558 1 91.56 284 GLU A C 1
ATOM 2304 O O . GLU A 1 284 ? -20.098 -21.012 -17.26 1 91.56 284 GLU A O 1
ATOM 2309 N N . LYS A 1 285 ? -20.873 -19.246 -18.441 1 87.67 285 LYS A N 1
ATOM 2310 C CA . LYS A 1 285 ? -19.594 -19.097 -19.131 1 87.67 285 LYS A CA 1
ATOM 2311 C C . LYS A 1 285 ? -19.198 -17.628 -19.242 1 87.67 285 LYS A C 1
ATOM 2313 O O . LYS A 1 285 ? -19.082 -17.093 -20.347 1 87.67 285 LYS A O 1
ATOM 2318 N N . PRO A 1 286 ? -18.934 -17.102 -18.051 1 88.39 286 PRO A N 1
ATOM 2319 C CA . PRO A 1 286 ? -18.525 -15.698 -18.127 1 88.39 286 PRO A CA 1
ATOM 2320 C C . PRO A 1 286 ? -17.247 -15.499 -18.938 1 88.39 286 PRO A C 1
ATOM 2322 O O . PRO A 1 286 ? -16.341 -16.335 -18.884 1 88.39 286 PRO A O 1
ATOM 2325 N N . ALA A 1 287 ? -17.085 -14.523 -19.796 1 80.59 287 ALA A N 1
ATOM 2326 C CA . ALA A 1 287 ? -15.954 -14.305 -20.693 1 80.59 287 ALA A CA 1
ATOM 2327 C C . ALA A 1 287 ? -15.401 -12.89 -20.547 1 80.59 287 ALA A C 1
ATOM 2329 O O . ALA A 1 287 ? -15.017 -12.261 -21.535 1 80.59 287 ALA A O 1
ATOM 2330 N N . GLY A 1 288 ? -15.418 -12.456 -19.285 1 79.85 288 GLY A N 1
ATOM 2331 C CA . GLY A 1 288 ? -14.869 -11.123 -19.092 1 79.85 288 GLY A CA 1
ATOM 2332 C C . GLY A 1 288 ? -15.646 -10.046 -19.826 1 79.85 288 GLY A C 1
ATOM 2333 O O . GLY A 1 288 ? -15.059 -9.211 -20.517 1 79.85 288 GLY A O 1
ATOM 2334 N N . ARG A 1 289 ? -16.908 -10.015 -19.623 1 82.12 289 ARG A N 1
ATOM 2335 C CA . ARG A 1 289 ? -17.821 -9.132 -20.341 1 82.12 289 ARG A CA 1
ATOM 2336 C C . ARG A 1 289 ? -18.305 -7.997 -19.444 1 82.12 289 ARG A C 1
ATOM 2338 O O . ARG A 1 289 ? -18.017 -7.981 -18.245 1 82.12 289 ARG A O 1
ATOM 2345 N N . ARG A 1 290 ? -18.833 -7.011 -20.163 1 88.52 290 ARG A N 1
ATOM 2346 C CA . ARG A 1 290 ? -19.582 -5.967 -19.471 1 88.52 290 ARG A CA 1
ATOM 2347 C C . ARG A 1 290 ? -21.07 -6.297 -19.43 1 88.52 290 ARG A C 1
ATOM 2349 O O . ARG A 1 290 ? -21.716 -6.408 -20.474 1 88.52 290 ARG A O 1
ATOM 2356 N N . TYR A 1 291 ? -21.568 -6.405 -18.204 1 92.37 291 TYR A N 1
ATOM 2357 C CA . TYR A 1 291 ? -22.983 -6.719 -18.041 1 92.37 291 TYR A CA 1
ATOM 2358 C C . TYR A 1 291 ? -23.778 -5.472 -17.671 1 92.37 291 TYR A C 1
ATOM 2360 O O . TYR A 1 291 ? -23.36 -4.694 -16.811 1 92.37 291 TYR A O 1
ATOM 2368 N N . VAL A 1 292 ? -24.868 -5.302 -18.367 1 95.04 292 VAL A N 1
ATOM 2369 C CA . VAL A 1 292 ? -25.788 -4.22 -18.033 1 95.04 292 VAL A CA 1
ATOM 2370 C C . VAL A 1 292 ? -27.198 -4.777 -17.853 1 95.04 292 VAL A C 1
ATOM 2372 O O . VAL A 1 292 ? -27.77 -5.347 -18.785 1 95.04 292 VAL A O 1
ATOM 2375 N N . TRP A 1 293 ? -27.721 -4.638 -16.712 1 96.77 293 TRP A N 1
ATOM 2376 C CA . TRP A 1 293 ? -29.091 -5.065 -16.449 1 96.77 293 TRP A CA 1
ATOM 2377 C C . TRP A 1 293 ? -30.023 -3.863 -16.335 1 96.77 293 TRP A C 1
ATOM 2379 O O . TRP A 1 293 ? -29.745 -2.923 -15.587 1 96.77 293 TRP A O 1
ATOM 2389 N N . ASP A 1 294 ? -31.104 -3.923 -17.04 1 96.9 294 ASP A N 1
ATOM 2390 C CA . ASP A 1 294 ? -32.196 -2.967 -16.88 1 96.9 294 ASP A CA 1
ATOM 2391 C C . ASP A 1 294 ? -33.243 -3.489 -15.898 1 96.9 294 ASP A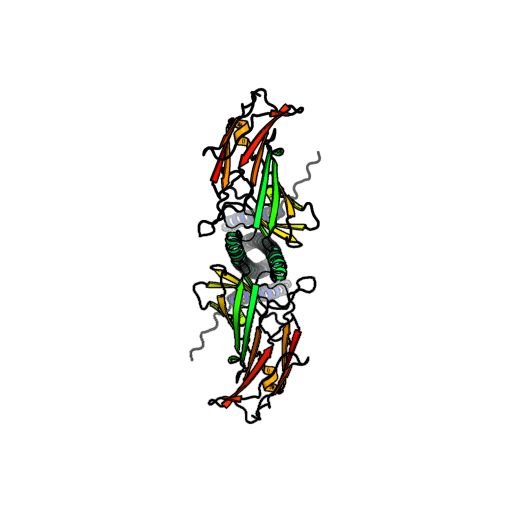 C 1
ATOM 2393 O O . ASP A 1 294 ? -33.773 -4.588 -16.075 1 96.9 294 ASP A O 1
ATOM 2397 N N . LEU A 1 295 ? -33.433 -2.713 -14.912 1 96.58 295 LEU A N 1
ATOM 2398 C CA . LEU A 1 295 ? -34.416 -3.07 -13.894 1 96.58 295 LEU A CA 1
ATOM 2399 C C . LEU A 1 295 ? -35.646 -2.173 -13.988 1 96.58 295 LEU A C 1
ATOM 2401 O O . LEU A 1 295 ? -35.522 -0.953 -14.118 1 96.58 295 LEU A O 1
ATOM 2405 N N . THR A 1 296 ? -36.785 -2.823 -13.923 1 95.51 296 THR A N 1
ATOM 2406 C CA . THR A 1 296 ? -38.033 -2.069 -13.909 1 95.51 296 THR A CA 1
ATOM 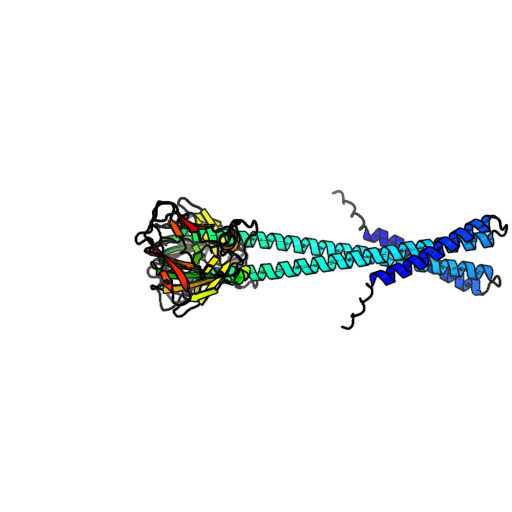2407 C C . THR A 1 296 ? -38.985 -2.619 -12.851 1 95.51 296 THR A C 1
ATOM 2409 O O . THR A 1 296 ? -39.071 -3.833 -12.656 1 95.51 296 THR A O 1
ATOM 2412 N N . GLN A 1 297 ? -39.522 -1.753 -12.115 1 92.87 297 GLN A N 1
ATOM 2413 C CA . GLN A 1 297 ? -40.567 -2.071 -11.148 1 92.87 297 GLN A CA 1
ATOM 2414 C C . GLN A 1 297 ? -41.599 -0.949 -11.065 1 92.87 297 GLN A C 1
ATOM 2416 O O . GLN A 1 297 ? -41.241 0.229 -11.022 1 92.87 297 GLN A O 1
ATOM 2421 N N . ALA A 1 298 ? -42.849 -1.44 -11.11 1 89.4 298 ALA A N 1
ATOM 2422 C CA . ALA A 1 298 ? -43.92 -0.449 -11.044 1 89.4 298 ALA A CA 1
ATOM 2423 C C . ALA A 1 298 ? -43.819 0.383 -9.768 1 89.4 298 ALA A C 1
ATOM 2425 O O . ALA A 1 298 ? -43.518 -0.147 -8.696 1 89.4 298 ALA A O 1
ATOM 2426 N N . VAL A 1 299 ? -43.88 1.721 -9.844 1 84.98 299 VAL A N 1
ATOM 2427 C CA . VAL A 1 299 ? -43.806 2.619 -8.696 1 84.98 299 VAL A CA 1
ATOM 2428 C C . VAL A 1 299 ? -45.116 2.567 -7.914 1 84.98 299 VAL A C 1
ATOM 2430 O O . VAL A 1 299 ? -46.199 2.544 -8.504 1 84.98 299 VAL A O 1
ATOM 2433 N N . GLY A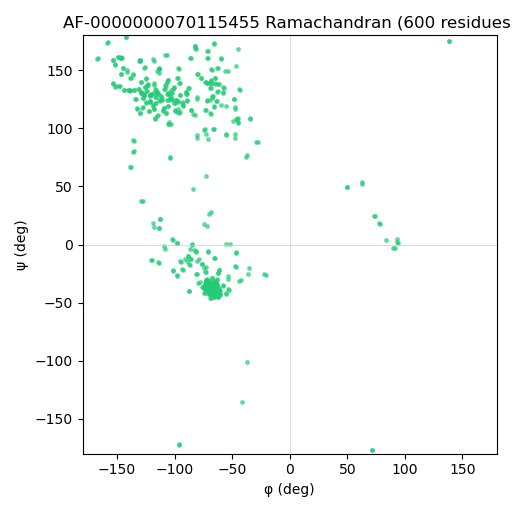 1 300 ? -45.2 1.843 -6.849 1 61.66 300 GLY A N 1
ATOM 2434 C CA . GLY A 1 300 ? -46.439 1.822 -6.088 1 61.66 300 GLY A CA 1
ATOM 2435 C C . GLY A 1 300 ? -47.021 3.204 -5.859 1 61.66 300 GLY A C 1
ATOM 2436 O O . GLY A 1 300 ? -46.29 4.197 -5.844 1 61.66 300 GLY A O 1
ATOM 2437 N N . GLY A 1 301 ? -48.118 3.518 -6.539 1 50.29 301 GLY A N 1
ATOM 2438 C CA . GLY A 1 301 ? -48.903 4.678 -6.147 1 50.29 301 GLY A CA 1
ATOM 2439 C C . GLY A 1 301 ? -48.969 4.873 -4.644 1 50.29 301 GLY A C 1
ATOM 2440 O O . GLY A 1 301 ? -49.427 3.988 -3.917 1 50.29 301 GLY A O 1
ATOM 2441 N N . ARG A 1 302 ? -48.007 5.345 -4.023 1 36.26 302 ARG A N 1
ATOM 2442 C CA . ARG A 1 302 ? -48.478 5.932 -2.773 1 36.26 302 ARG A CA 1
ATOM 2443 C C . ARG A 1 302 ? -49.454 7.073 -3.038 1 36.26 302 ARG A C 1
ATOM 2445 O O . ARG A 1 302 ? -49.316 7.799 -4.025 1 36.26 302 ARG A O 1
ATOM 2452 N N . MET B 1 1 ? -37.703 23.229 30.389 1 27.18 1 MET B N 1
ATOM 2453 C CA . MET B 1 1 ? -37.107 23.654 29.126 1 27.18 1 MET B CA 1
ATOM 2454 C C . MET B 1 1 ? -36.166 24.836 29.338 1 27.18 1 MET B C 1
ATOM 2456 O O . MET B 1 1 ? -36.591 25.991 29.28 1 27.18 1 MET B O 1
ATOM 2460 N N . GLY B 1 2 ? -35.269 24.776 30.295 1 32.42 2 GLY B N 1
ATOM 2461 C CA . GLY B 1 2 ? -34.36 25.801 30.782 1 32.42 2 GLY B CA 1
ATOM 2462 C C . GLY B 1 2 ? -33.311 26.203 29.762 1 32.42 2 GLY B C 1
ATOM 2463 O O . GLY B 1 2 ? -32.601 25.35 29.225 1 32.42 2 GLY B O 1
ATOM 2464 N N . ARG B 1 3 ? -33.543 27.369 29.046 1 37.9 3 ARG B N 1
ATOM 2465 C CA . ARG B 1 3 ? -32.629 27.986 28.091 1 37.9 3 ARG B CA 1
ATOM 2466 C C . ARG B 1 3 ? -31.269 28.252 28.728 1 37.9 3 ARG B C 1
ATOM 2468 O O . ARG B 1 3 ? -31.178 28.947 29.742 1 37.9 3 ARG B O 1
ATOM 2475 N N . MET B 1 4 ? -30.269 27.387 28.607 1 40.68 4 MET B N 1
ATOM 2476 C CA . MET B 1 4 ? -28.894 27.658 29.015 1 40.68 4 MET B CA 1
ATOM 2477 C C . MET B 1 4 ? -28.412 28.992 28.454 1 40.68 4 MET B C 1
ATOM 2479 O O . MET B 1 4 ? -28.569 29.261 27.261 1 40.68 4 MET B O 1
ATOM 2483 N N . PRO B 1 5 ? -28.282 30.044 29.264 1 42.71 5 PRO B N 1
ATOM 2484 C CA . PRO B 1 5 ? -27.755 31.33 28.8 1 42.71 5 PRO B CA 1
ATOM 2485 C C . PRO B 1 5 ? -26.475 31.181 27.981 1 42.71 5 PRO B C 1
ATOM 2487 O O . PRO B 1 5 ? -25.692 30.256 28.214 1 42.71 5 PRO B O 1
ATOM 2490 N N . ALA B 1 6 ? -26.497 31.598 26.704 1 44.81 6 ALA B N 1
ATOM 2491 C CA . ALA B 1 6 ? -25.381 31.702 25.768 1 44.81 6 ALA B CA 1
ATOM 2492 C C . ALA B 1 6 ? -24.187 32.401 26.412 1 44.81 6 ALA B C 1
ATOM 2494 O O . ALA B 1 6 ? -24.349 33.41 27.103 1 44.81 6 ALA B O 1
ATOM 2495 N N . THR B 1 7 ? -23.231 31.65 26.951 1 42.41 7 THR B N 1
ATOM 2496 C CA . THR B 1 7 ? -21.932 32.192 27.331 1 42.41 7 THR B CA 1
ATOM 2497 C C . THR B 1 7 ? -21.558 33.374 26.44 1 42.41 7 THR B C 1
ATOM 2499 O O . THR B 1 7 ? -21.498 33.241 25.216 1 42.41 7 THR B O 1
ATOM 2502 N N . PRO B 1 8 ? -21.964 34.579 26.825 1 45.23 8 PRO B N 1
ATOM 2503 C CA . PRO B 1 8 ? -21.537 35.752 26.057 1 45.23 8 PRO B CA 1
ATOM 2504 C C . PRO B 1 8 ? -20.127 35.604 25.489 1 45.23 8 PRO B C 1
ATOM 2506 O O . PRO B 1 8 ? -19.232 35.102 26.173 1 45.23 8 PRO B O 1
ATOM 2509 N N . SER B 1 9 ? -20.055 35.434 24.222 1 44.89 9 SER B N 1
ATOM 2510 C CA . SER B 1 9 ? -18.783 35.276 23.523 1 44.89 9 SER B CA 1
ATOM 2511 C C . SER B 1 9 ? -17.759 36.299 24.004 1 44.89 9 SER B C 1
ATOM 2513 O O . SER B 1 9 ? -18.104 37.451 24.275 1 44.89 9 SER B O 1
ATOM 2515 N N . LYS B 1 10 ? -16.803 35.817 24.788 1 52.51 10 LYS B N 1
ATOM 2516 C CA . LYS B 1 10 ? -15.625 36.552 25.239 1 52.51 10 LYS B CA 1
ATOM 2517 C C . LYS B 1 10 ? -15.315 37.719 24.306 1 52.51 10 LYS B C 1
ATOM 2519 O O . LYS B 1 10 ? -14.841 38.767 24.75 1 52.51 10 LYS B O 1
ATOM 2524 N N . TYR B 1 11 ? -15.739 37.597 23.093 1 50.32 11 TYR B N 1
ATOM 2525 C CA . TYR B 1 11 ? -15.515 38.685 22.147 1 50.32 11 TYR B CA 1
ATOM 2526 C C . TYR B 1 11 ? -16.39 39.887 22.481 1 50.32 11 TYR B C 1
ATOM 2528 O O . TYR B 1 11 ? -15.975 41.034 22.301 1 50.32 11 TYR B O 1
ATOM 2536 N N . GLN B 1 12 ? -17.559 39.641 23.023 1 53.57 12 GLN B N 1
ATOM 2537 C CA . GLN B 1 12 ? -18.455 40.758 23.3 1 53.57 12 GLN B CA 1
ATOM 2538 C C . GLN B 1 12 ? -17.907 41.639 24.419 1 53.57 12 GLN B C 1
ATOM 2540 O O . GLN B 1 12 ? -18.012 42.866 24.358 1 53.57 12 GLN B O 1
ATOM 2545 N N . THR B 1 13 ? -17.355 41.035 25.327 1 50.39 13 THR B N 1
ATOM 2546 C CA . THR B 1 13 ? -16.847 41.823 26.444 1 50.39 13 THR B CA 1
ATOM 2547 C C . THR B 1 13 ? -15.654 42.671 26.01 1 50.39 13 THR B C 1
ATOM 2549 O O . THR B 1 13 ? -15.524 43.826 26.421 1 50.39 13 THR B O 1
ATOM 2552 N N . VAL B 1 14 ? -14.817 42.153 25.224 1 53.77 14 VAL B N 1
ATOM 2553 C CA . VAL B 1 14 ? -13.657 42.904 24.757 1 53.77 14 VAL B CA 1
ATOM 2554 C C . VAL B 1 14 ? -14.111 44.044 23.848 1 53.77 14 VAL B C 1
ATOM 2556 O O . VAL B 1 14 ? -13.604 45.164 23.946 1 53.77 14 VAL B O 1
ATOM 2559 N N . PHE B 1 15 ? -15.14 43.826 23.124 1 55.46 15 PHE B N 1
ATOM 2560 C CA . PHE B 1 15 ? -15.667 44.859 22.24 1 55.46 15 PHE B CA 1
ATOM 2561 C C . PHE B 1 15 ? -16.372 45.948 23.039 1 55.46 15 PHE B C 1
ATOM 2563 O O . PHE B 1 15 ? -16.244 47.135 22.73 1 55.46 15 PHE B O 1
ATOM 2570 N N . ARG B 1 16 ? -17.084 45.535 24.073 1 54.7 16 ARG B N 1
ATOM 2571 C CA . ARG B 1 16 ? -17.772 46.524 24.896 1 54.7 16 ARG B CA 1
ATOM 2572 C C . ARG B 1 16 ? -16.775 47.428 25.613 1 54.7 16 ARG B C 1
ATOM 2574 O O . ARG B 1 16 ? -16.992 48.637 25.724 1 54.7 16 ARG B O 1
ATOM 2581 N N . GLY B 1 17 ? -15.807 46.782 26.018 1 53.27 17 GLY B N 1
ATOM 2582 C CA . GLY B 1 17 ? -14.798 47.598 26.674 1 53.27 17 GLY B CA 1
ATOM 2583 C C . GLY B 1 17 ? -14.104 48.562 25.731 1 53.27 17 GLY B C 1
ATOM 2584 O O . GLY B 1 17 ? -13.888 49.727 26.073 1 53.27 17 GLY B O 1
ATOM 2585 N N . THR B 1 18 ? -13.922 48.207 24.549 1 56.36 18 THR B N 1
ATOM 2586 C CA . THR B 1 18 ? -13.291 49.064 23.552 1 56.36 18 THR B CA 1
ATOM 2587 C C . THR B 1 18 ? -14.242 50.175 23.114 1 56.36 18 THR B C 1
ATOM 2589 O O . THR B 1 18 ? -13.819 51.315 22.907 1 56.36 18 THR B O 1
ATOM 2592 N N . LEU B 1 19 ? -15.495 49.857 23.037 1 55.56 19 LEU B N 1
ATOM 2593 C CA . LEU B 1 19 ? -16.48 50.872 22.679 1 55.56 19 LEU B CA 1
ATOM 2594 C C . LEU B 1 19 ? -16.57 51.946 23.758 1 55.56 19 LEU B C 1
ATOM 2596 O O . LEU B 1 19 ? -16.694 53.133 23.45 1 55.56 19 LEU B O 1
ATOM 2600 N N . ASN B 1 20 ? -16.544 51.501 24.971 1 55.16 20 ASN B N 1
ATOM 2601 C CA . ASN B 1 20 ? -16.601 52.481 26.05 1 55.16 20 ASN B CA 1
ATOM 2602 C C . ASN B 1 20 ? -15.411 53.435 26.004 1 55.16 20 ASN B C 1
ATOM 2604 O O . ASN B 1 20 ? -15.567 54.64 26.211 1 55.16 20 ASN B O 1
ATOM 2608 N N . VAL B 1 21 ? -14.327 52.934 25.678 1 56.42 21 VAL B N 1
ATOM 2609 C CA . VAL B 1 21 ? -13.148 53.792 25.614 1 56.42 21 VAL B CA 1
ATOM 2610 C C . VAL B 1 21 ? -13.243 54.711 24.398 1 56.42 21 VAL B C 1
ATOM 2612 O O . VAL B 1 21 ? -12.868 55.884 24.468 1 56.42 21 VAL B O 1
ATOM 2615 N N . LEU B 1 22 ? -13.9 54.218 23.318 1 57.65 22 LEU B N 1
ATOM 2616 C CA . LEU B 1 22 ? -14.119 55.064 22.15 1 57.65 22 LEU B CA 1
ATOM 2617 C C . LEU B 1 22 ? -15.061 56.216 22.483 1 57.65 22 LEU B C 1
ATOM 2619 O O . LEU B 1 22 ? -14.832 57.352 22.062 1 57.65 22 LEU B O 1
ATOM 2623 N N . VAL B 1 23 ? -16.062 56.034 23.279 1 55.69 23 VAL B N 1
ATOM 2624 C CA . VAL B 1 23 ? -17.013 57.071 23.663 1 55.69 23 VAL B CA 1
ATOM 2625 C C . VAL B 1 23 ? -16.313 58.12 24.525 1 55.69 23 VAL B C 1
ATOM 2627 O O . VAL B 1 23 ? -16.523 59.322 24.344 1 55.69 23 VAL B O 1
ATOM 2630 N N . VAL B 1 24 ? -15.469 57.644 25.373 1 55.32 24 VAL B N 1
ATOM 2631 C CA . VAL B 1 24 ? -14.754 58.585 26.229 1 55.32 24 VAL B CA 1
ATOM 2632 C C . VAL B 1 24 ? -13.779 59.408 25.39 1 55.32 24 VAL B C 1
ATOM 2634 O O . VAL B 1 24 ? -13.647 60.618 25.59 1 55.32 24 VAL B O 1
ATOM 2637 N N . LEU B 1 25 ? -13.236 58.765 24.342 1 56.6 25 LEU B N 1
ATOM 2638 C CA . LEU B 1 25 ? -12.298 59.466 23.473 1 56.6 25 LEU B CA 1
ATOM 2639 C C . LEU B 1 25 ? -13.016 60.521 22.638 1 56.6 25 LEU B C 1
ATOM 2641 O O . LEU B 1 25 ? -12.508 61.631 22.463 1 56.6 25 LEU B O 1
ATOM 2645 N N . ILE B 1 26 ? -14.189 60.235 22.175 1 56.51 26 ILE B N 1
ATOM 2646 C CA . ILE B 1 26 ? -14.97 61.203 21.412 1 56.51 26 ILE B CA 1
ATOM 2647 C C . ILE B 1 26 ? -15.393 62.355 22.32 1 56.51 26 ILE B C 1
ATOM 2649 O O . ILE B 1 26 ? -15.338 63.521 21.921 1 56.51 26 ILE B O 1
ATOM 2653 N N . GLY B 1 27 ? -15.771 62.03 23.56 1 54.17 27 GLY B N 1
ATOM 2654 C CA . GLY B 1 27 ? -16.107 63.078 24.511 1 54.17 27 GLY B CA 1
ATOM 2655 C C . GLY B 1 27 ? -14.94 63.995 24.826 1 54.17 27 GLY B C 1
ATOM 2656 O O . GLY B 1 27 ? -15.097 65.217 24.867 1 54.17 27 GLY B O 1
ATOM 2657 N N . LEU B 1 28 ? -13.788 63.384 24.955 1 54.92 28 LEU B N 1
ATOM 2658 C CA . LEU B 1 28 ? -12.613 64.188 25.272 1 54.92 28 LEU B CA 1
ATOM 2659 C C . LEU B 1 28 ? -12.173 65.008 24.063 1 54.92 28 LEU B C 1
ATOM 2661 O O . LEU B 1 28 ? -11.768 66.163 24.205 1 54.92 28 LEU B O 1
ATOM 2665 N N . ALA B 1 29 ? -12.328 64.502 22.885 1 57.18 29 ALA B N 1
ATOM 2666 C CA . ALA B 1 29 ? -12.027 65.264 21.676 1 57.18 29 ALA B CA 1
ATOM 2667 C C . ALA B 1 29 ? -12.968 66.457 21.531 1 57.18 29 ALA B C 1
ATOM 2669 O O . ALA B 1 29 ? -12.538 67.556 21.174 1 57.18 29 ALA B O 1
ATOM 2670 N N . SER B 1 30 ? -14.219 66.279 21.86 1 57.43 30 SER B N 1
ATOM 2671 C CA . SER B 1 30 ? -15.194 67.364 21.829 1 57.43 30 SER B CA 1
ATOM 2672 C C . SER B 1 30 ? -14.898 68.403 22.906 1 57.43 30 SER B C 1
ATOM 2674 O O . SER B 1 30 ? -15.068 69.604 22.681 1 57.43 30 SER B O 1
ATOM 2676 N N . GLY B 1 31 ? -14.4 67.921 23.994 1 53.67 31 GLY B N 1
ATOM 2677 C CA . GLY B 1 31 ? -14.036 68.859 25.043 1 53.67 31 GLY B CA 1
ATOM 2678 C C . GLY B 1 31 ? -12.81 69.687 24.704 1 53.67 31 GLY B C 1
ATOM 2679 O O . GLY B 1 31 ? -12.789 70.898 24.935 1 53.67 31 GLY B O 1
ATOM 2680 N N . VAL B 1 32 ? -11.897 69.06 24.11 1 57.29 32 VAL B N 1
ATOM 2681 C CA . VAL B 1 32 ? -10.705 69.806 23.72 1 57.29 32 VAL B CA 1
ATOM 2682 C C . VAL B 1 32 ? -11.056 70.799 22.614 1 57.29 32 VAL B C 1
ATOM 2684 O O . VAL B 1 32 ? -10.575 71.935 22.615 1 57.29 32 VAL B O 1
ATOM 2687 N N . ALA B 1 33 ? -11.834 70.48 21.758 1 54.98 33 ALA B N 1
ATOM 2688 C CA . ALA B 1 33 ? -12.239 71.405 20.703 1 54.98 33 ALA B CA 1
ATOM 2689 C C . ALA B 1 33 ? -12.984 72.605 21.281 1 54.98 33 ALA B C 1
ATOM 2691 O O . ALA B 1 33 ? -12.861 73.723 20.776 1 54.98 33 ALA B O 1
ATOM 2692 N N . GLN B 1 34 ? -13.666 72.376 22.355 1 53.3 34 GLN B N 1
ATOM 2693 C CA . GLN B 1 34 ? -14.408 73.48 22.955 1 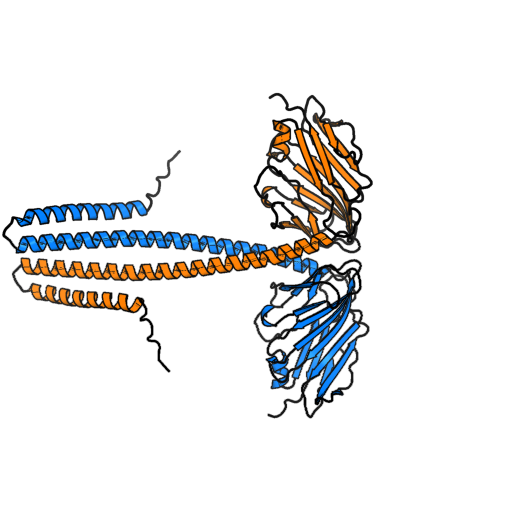53.3 34 GLN B CA 1
ATOM 2694 C C . GLN B 1 34 ? -13.494 74.364 23.798 1 53.3 34 GLN B C 1
ATOM 2696 O O . GLN B 1 34 ? -13.784 75.543 24.01 1 53.3 34 GLN B O 1
ATOM 2701 N N . LEU B 1 35 ? -12.452 73.818 24.265 1 50.15 35 LEU B N 1
ATOM 2702 C CA . LEU B 1 35 ? -11.562 74.619 25.098 1 50.15 35 LEU B CA 1
ATOM 2703 C C . LEU B 1 35 ? -10.64 75.478 24.239 1 50.15 35 LEU B C 1
ATOM 2705 O O . LEU B 1 35 ? -9.812 76.225 24.765 1 50.15 35 LEU B O 1
ATOM 2709 N N . VAL B 1 36 ? -10.689 75.309 23.01 1 52.87 36 VAL B N 1
ATOM 2710 C CA . VAL B 1 36 ? -9.918 76.219 22.169 1 52.87 36 VAL B CA 1
ATOM 2711 C C . VAL B 1 36 ? -10.277 77.664 22.507 1 52.87 36 VAL B C 1
ATOM 2713 O O . VAL B 1 36 ? -9.421 78.551 22.458 1 52.87 36 VAL B O 1
ATOM 2716 N N . GLU B 1 37 ? -11.475 77.902 22.941 1 50.21 37 GLU B N 1
ATOM 2717 C CA . GLU B 1 37 ? -11.806 79.292 23.238 1 50.21 37 GLU B CA 1
ATOM 2718 C C . GLU B 1 37 ? -11.397 79.665 24.66 1 50.21 37 GLU B C 1
ATOM 2720 O O . GLU B 1 37 ? -11.546 80.817 25.073 1 50.21 37 GLU B O 1
ATOM 2725 N N . ILE B 1 38 ? -11.165 78.743 25.479 1 51.7 38 ILE B N 1
ATOM 2726 C CA . ILE B 1 38 ? -10.792 79.167 26.824 1 51.7 38 ILE B CA 1
ATOM 2727 C C . ILE B 1 38 ? -9.304 79.507 26.864 1 51.7 38 ILE B C 1
ATOM 2729 O O . ILE B 1 38 ? -8.467 78.712 26.431 1 51.7 38 ILE B O 1
ATOM 2733 N N . PRO B 1 39 ? -8.967 80.825 27.035 1 54.33 39 PRO B N 1
ATOM 2734 C CA . PRO B 1 39 ? -7.631 81.427 27.05 1 54.33 39 PRO B CA 1
ATOM 2735 C C . PRO B 1 39 ? -6.645 80.652 27.921 1 54.33 39 PRO B C 1
ATOM 2737 O O . PRO B 1 39 ? -5.443 80.927 27.893 1 54.33 39 PRO B O 1
ATOM 2740 N N . ASP B 1 40 ? -7.166 79.85 28.815 1 57.28 40 ASP B N 1
ATOM 2741 C CA . ASP B 1 40 ? -6.148 79.294 29.701 1 57.28 40 ASP B CA 1
ATOM 2742 C C . ASP B 1 40 ? -5.424 78.123 29.04 1 57.28 40 ASP B C 1
ATOM 2744 O O . ASP B 1 40 ? -6.041 77.103 28.726 1 57.28 40 ASP B O 1
ATOM 2748 N N . ARG B 1 41 ? -4.289 78.458 28.355 1 60.06 41 ARG B N 1
ATOM 2749 C CA . ARG B 1 41 ? -3.389 77.586 27.607 1 60.06 41 ARG B CA 1
ATOM 2750 C C . ARG B 1 41 ? -3.134 76.285 28.362 1 60.06 41 ARG B C 1
ATOM 2752 O O . ARG B 1 41 ? -3.033 75.218 27.754 1 60.06 41 ARG B O 1
ATOM 2759 N N . ALA B 1 42 ? -3.179 76.427 29.673 1 58.51 42 ALA B N 1
ATOM 2760 C CA . ALA B 1 42 ? -2.847 75.252 30.474 1 58.51 42 ALA B CA 1
ATOM 2761 C C . ALA B 1 42 ? -3.948 74.199 30.386 1 58.51 42 ALA B C 1
ATOM 2763 O O . ALA B 1 42 ? -3.665 73.005 30.256 1 58.51 42 ALA B O 1
ATOM 2764 N N . ALA B 1 43 ? -5.2 74.769 30.305 1 58.61 43 ALA B N 1
ATOM 2765 C CA . ALA B 1 43 ? -6.343 73.862 30.256 1 58.61 43 ALA B CA 1
ATOM 2766 C C . ALA B 1 43 ? -6.433 73.165 28.901 1 58.61 43 ALA B C 1
ATOM 2768 O O . ALA B 1 43 ? -6.75 71.975 28.828 1 58.61 43 ALA B O 1
ATOM 2769 N N . GLN B 1 44 ? -5.993 73.82 27.865 1 61.34 44 GLN B N 1
ATOM 2770 C CA . GLN B 1 44 ? -6.025 73.267 26.516 1 61.34 44 GLN B CA 1
ATOM 2771 C C . GLN B 1 44 ? -5.006 72.141 26.358 1 61.34 44 GLN B C 1
ATOM 2773 O O . GLN B 1 44 ? -5.306 71.104 25.764 1 61.34 44 GLN B O 1
ATOM 2778 N N . TRP B 1 45 ? -3.873 72.313 26.995 1 60.57 45 TRP B N 1
ATOM 2779 C CA . TRP B 1 45 ? -2.819 71.309 26.902 1 60.57 45 TRP B CA 1
ATOM 2780 C C . TRP B 1 45 ? -3.19 70.056 27.688 1 60.57 45 TRP B C 1
ATOM 2782 O O . TRP B 1 45 ? -2.928 68.936 27.244 1 60.57 45 TRP B O 1
ATOM 2792 N N . THR B 1 46 ? -3.949 70.297 28.753 1 60.01 46 THR B N 1
ATOM 2793 C CA . THR B 1 46 ? -4.348 69.157 29.572 1 60.01 46 THR B CA 1
ATOM 2794 C C . THR B 1 46 ? -5.408 68.323 28.858 1 60.01 46 THR B C 1
ATOM 2796 O O . THR B 1 46 ? -5.372 67.092 28.906 1 60.01 46 THR B O 1
ATOM 2799 N N . LEU B 1 47 ? -6.256 69.015 28.115 1 59.9 47 LEU B N 1
ATOM 2800 C CA . LEU B 1 47 ? -7.331 68.307 27.428 1 59.9 47 LEU B CA 1
ATOM 2801 C C . LEU B 1 47 ? -6.802 67.573 26.201 1 59.9 47 LEU B C 1
ATOM 2803 O O . LEU B 1 47 ? -7.204 66.439 25.93 1 59.9 47 LEU B O 1
ATOM 2807 N N . THR B 1 48 ? -5.855 68.136 25.484 1 61.73 48 THR B N 1
ATOM 2808 C CA . THR B 1 48 ? -5.248 67.497 24.322 1 61.73 48 THR B CA 1
ATOM 2809 C C . THR B 1 48 ? -4.443 66.27 24.738 1 61.73 48 THR B C 1
ATOM 2811 O O . THR B 1 48 ? -4.496 65.231 24.076 1 61.73 48 THR B O 1
ATOM 2814 N N . ALA B 1 49 ? -3.816 66.442 25.876 1 60.56 49 ALA B N 1
ATOM 2815 C CA . ALA B 1 49 ? -3.023 65.329 26.39 1 60.56 49 ALA B CA 1
ATOM 2816 C C . ALA B 1 49 ? -3.916 64.157 26.788 1 60.56 49 ALA B C 1
ATOM 2818 O O . ALA B 1 49 ? -3.588 62.999 26.519 1 60.56 49 ALA B O 1
ATOM 2819 N N . SER B 1 50 ? -5.081 64.545 27.281 1 60.28 50 SER B N 1
ATOM 2820 C CA . SER B 1 50 ? -6.015 63.507 27.707 1 60.28 50 SER B CA 1
ATOM 2821 C C . SER B 1 50 ? -6.639 62.8 26.508 1 60.28 50 SER B C 1
ATOM 2823 O O . SER B 1 50 ? -6.81 61.579 26.521 1 60.28 50 SER B O 1
ATOM 2825 N N . PHE B 1 51 ? -6.833 63.544 25.434 1 60.49 51 PHE B N 1
ATOM 2826 C CA . PHE B 1 51 ? -7.394 62.975 24.214 1 60.49 51 PHE B CA 1
ATOM 2827 C C . PHE B 1 51 ? -6.397 62.033 23.549 1 60.49 51 PHE B C 1
ATOM 2829 O O . PHE B 1 51 ? -6.755 60.921 23.152 1 60.49 51 PHE B O 1
ATOM 2836 N N . LEU B 1 52 ? -5.192 62.405 23.498 1 62.51 52 LEU B N 1
ATOM 2837 C CA . LEU B 1 52 ? -4.165 61.586 22.864 1 62.51 52 LEU B CA 1
ATOM 2838 C C . LEU B 1 52 ? -3.93 60.301 23.652 1 62.51 52 LEU B C 1
ATOM 2840 O O . LEU B 1 52 ? -3.721 59.237 23.065 1 62.51 52 LEU B O 1
ATOM 2844 N N . ALA B 1 53 ? -4.159 60.368 24.932 1 61.26 53 ALA B N 1
ATOM 2845 C CA . ALA B 1 53 ? -3.99 59.196 25.786 1 61.26 53 ALA B CA 1
ATOM 2846 C C . ALA B 1 53 ? -5.12 58.193 25.571 1 61.26 53 ALA B C 1
ATOM 2848 O O . ALA B 1 53 ? -4.88 56.986 25.492 1 61.26 53 ALA B O 1
ATOM 2849 N N . CYS B 1 54 ? -6.324 58.703 25.351 1 61.66 54 CYS B N 1
ATOM 2850 C CA . CYS B 1 54 ? -7.482 57.84 25.14 1 61.66 54 CYS B CA 1
ATOM 2851 C C . CYS B 1 54 ? -7.432 57.189 23.763 1 61.66 54 CYS B C 1
ATOM 2853 O O . CYS B 1 54 ? -7.76 56.01 23.617 1 61.66 54 CYS B O 1
ATOM 2855 N N . LEU B 1 55 ? -6.961 57.947 22.77 1 65.01 55 LEU B N 1
ATOM 2856 C CA . LEU B 1 55 ? -6.825 57.419 21.417 1 65.01 55 LEU B CA 1
ATOM 2857 C C . LEU B 1 55 ? -5.787 56.303 21.37 1 65.01 55 LEU B C 1
ATOM 2859 O O . LEU B 1 55 ? -6.012 55.265 20.743 1 65.01 55 LEU B O 1
ATOM 2863 N N . LEU B 1 56 ? -4.744 56.505 22.076 1 65.67 56 LEU B N 1
ATOM 2864 C CA . LEU B 1 56 ? -3.687 55.5 22.134 1 65.67 56 LEU B CA 1
ATOM 2865 C C . LEU B 1 56 ? -4.184 54.228 22.813 1 65.67 56 LEU B C 1
ATOM 2867 O O . LEU B 1 56 ? -3.896 53.121 22.353 1 65.67 56 LEU B O 1
ATOM 2871 N N . TYR B 1 57 ? -4.974 54.42 23.853 1 60.71 57 TYR B N 1
ATOM 2872 C CA . TYR B 1 57 ? -5.532 53.271 24.556 1 60.71 57 TYR B CA 1
ATOM 2873 C C . TYR B 1 57 ? -6.465 52.477 23.649 1 60.71 57 TYR B C 1
ATOM 2875 O O . TYR B 1 57 ? -6.417 51.245 23.625 1 60.71 57 TYR B O 1
ATOM 2883 N N . PHE B 1 58 ? -7.176 53.158 22.868 1 62.31 58 PHE B N 1
ATOM 2884 C CA . PHE B 1 58 ? -8.134 52.527 21.969 1 62.31 58 PHE B CA 1
ATOM 2885 C C . PHE B 1 58 ? -7.417 51.743 20.876 1 62.31 58 PHE B C 1
ATOM 2887 O O . PHE B 1 58 ? -7.78 50.603 20.582 1 62.31 58 PHE B O 1
ATOM 2894 N N . VAL B 1 59 ? -6.448 52.31 20.297 1 69.89 59 VAL B N 1
ATOM 2895 C CA . VAL B 1 59 ? -5.693 51.672 19.224 1 69.89 59 VAL B CA 1
ATOM 2896 C C . VAL B 1 59 ? -4.997 50.421 19.754 1 69.89 59 VAL B C 1
ATOM 2898 O O . VAL B 1 59 ? -5.028 49.367 19.114 1 69.89 59 VAL B O 1
ATOM 2901 N N . ILE B 1 60 ? -4.576 50.457 20.957 1 67.96 60 ILE B N 1
ATOM 2902 C CA . ILE B 1 60 ? -3.851 49.346 21.563 1 67.96 60 ILE B CA 1
ATOM 2903 C C . ILE B 1 60 ? -4.818 48.205 21.871 1 67.96 60 ILE B C 1
ATOM 2905 O O . ILE B 1 60 ? -4.516 47.038 21.612 1 67.96 60 ILE B O 1
ATOM 2909 N N . ARG B 1 61 ? -5.956 48.612 22.369 1 68.15 61 ARG B N 1
ATOM 2910 C CA . ARG B 1 61 ? -6.95 47.598 22.705 1 68.15 61 ARG B CA 1
ATOM 2911 C C . ARG B 1 61 ? -7.477 46.91 21.45 1 68.15 61 ARG B C 1
ATOM 2913 O O . ARG B 1 61 ? -7.674 45.693 21.439 1 68.15 61 ARG B O 1
ATOM 2920 N N . PHE B 1 62 ? -7.663 47.617 20.483 1 72.39 62 PHE B N 1
ATOM 2921 C CA . PHE B 1 62 ? -8.13 47.076 19.212 1 72.39 62 PHE B CA 1
ATOM 2922 C C . PHE B 1 62 ? -7.112 46.101 18.632 1 72.39 62 PHE B C 1
ATOM 2924 O O . PHE B 1 62 ? -7.471 45 18.208 1 72.39 62 PHE B O 1
ATOM 2931 N N . TRP B 1 63 ? -5.903 46.499 18.685 1 75.24 63 TRP B N 1
ATOM 2932 C CA . TRP B 1 63 ? -4.847 45.651 18.142 1 75.24 63 TRP B CA 1
ATOM 2933 C C . TRP B 1 63 ? -4.679 44.387 18.979 1 75.24 63 TRP B C 1
ATOM 2935 O O . TRP B 1 63 ? -4.461 43.301 18.437 1 75.24 63 TRP B O 1
ATOM 2945 N N . GLN B 1 64 ? -4.897 44.467 20.269 1 75.63 64 GLN B N 1
ATOM 2946 C CA . GLN B 1 64 ? -4.822 43.307 21.15 1 75.63 64 GLN B CA 1
ATOM 2947 C C . GLN B 1 64 ? -5.9 42.283 20.805 1 75.63 64 GLN B C 1
ATOM 2949 O O . GLN B 1 64 ? -5.625 41.084 20.732 1 75.63 64 GLN B O 1
ATOM 2954 N N . ILE B 1 65 ? -6.999 42.797 20.538 1 75.28 65 ILE B N 1
ATOM 2955 C CA . ILE B 1 65 ? -8.109 41.907 20.218 1 75.28 65 ILE B CA 1
ATOM 2956 C C . ILE B 1 65 ? -7.866 41.247 18.862 1 75.28 65 ILE B C 1
ATOM 2958 O O . ILE B 1 65 ? -8.082 40.043 18.703 1 75.28 65 ILE B O 1
ATOM 2962 N N . ALA B 1 66 ? -7.383 42.038 17.949 1 80.39 66 ALA B N 1
ATOM 2963 C CA . ALA B 1 66 ? -7.109 41.515 16.613 1 80.39 66 ALA B CA 1
ATOM 2964 C C . ALA B 1 66 ? -6.033 40.434 16.658 1 80.39 66 ALA B C 1
ATOM 2966 O O . ALA B 1 66 ? -6.157 39.397 16.001 1 80.39 66 ALA B O 1
ATOM 2967 N N . PHE B 1 67 ? -5.061 40.616 17.479 1 81.46 67 PHE B N 1
ATOM 2968 C CA . PHE B 1 67 ? -3.958 39.667 17.572 1 81.46 67 PHE B CA 1
ATOM 2969 C C . PHE B 1 67 ? -4.399 38.394 18.285 1 81.46 67 PHE B C 1
ATOM 2971 O O . PHE B 1 67 ? -4.046 37.289 17.867 1 81.46 67 PHE B O 1
ATOM 2978 N N . VAL B 1 68 ? -5.204 38.557 19.239 1 80.57 68 VAL B N 1
ATOM 2979 C CA . VAL B 1 68 ? -5.682 37.392 19.975 1 80.57 68 VAL B CA 1
ATOM 2980 C C . VAL B 1 68 ? -6.562 36.533 19.069 1 80.57 68 VAL B C 1
ATOM 2982 O O . VAL B 1 68 ? -6.443 35.306 19.061 1 80.57 68 VAL B O 1
ATOM 2985 N N . LEU B 1 69 ? -7.324 37.162 18.251 1 83.51 69 LEU B N 1
ATOM 2986 C CA . LEU B 1 69 ? -8.187 36.436 17.327 1 83.51 69 LEU B CA 1
ATOM 2987 C C . LEU B 1 69 ? -7.363 35.719 16.263 1 83.51 69 LEU B C 1
ATOM 2989 O O . LEU B 1 69 ? -7.65 34.57 15.919 1 83.51 69 LEU B O 1
ATOM 2993 N N . LYS B 1 70 ? -6.384 36.409 15.852 1 85.72 70 LYS B N 1
ATOM 2994 C CA . LYS B 1 70 ? -5.523 35.796 14.844 1 85.72 70 LYS B CA 1
ATOM 2995 C C . LYS B 1 70 ? -4.752 34.614 15.425 1 85.72 70 LYS B C 1
ATOM 2997 O O . LYS B 1 70 ? -4.614 33.576 14.776 1 85.72 70 LYS B O 1
ATOM 3002 N N . ILE B 1 71 ? -4.37 34.712 16.601 1 85.55 71 ILE B N 1
ATOM 3003 C CA . ILE B 1 71 ? -3.642 33.64 17.271 1 85.55 71 ILE B CA 1
ATOM 3004 C C . ILE B 1 71 ? -4.563 32.439 17.473 1 85.55 71 ILE B C 1
ATOM 3006 O O . ILE B 1 71 ? -4.164 31.296 17.239 1 85.55 71 ILE B O 1
ATOM 3010 N N . ARG B 1 72 ? -5.761 32.724 17.809 1 85.01 72 ARG B N 1
ATOM 3011 C CA . ARG B 1 72 ? -6.722 31.643 18.002 1 85.01 72 ARG B CA 1
ATOM 3012 C C . ARG B 1 72 ? -7.017 30.93 16.686 1 85.01 72 ARG B C 1
ATOM 3014 O O . ARG B 1 72 ? -7.095 29.701 16.644 1 85.01 72 ARG B O 1
ATOM 3021 N N . GLN B 1 73 ? -7.151 31.687 15.701 1 90.25 73 GLN B N 1
ATOM 3022 C CA . GLN B 1 73 ? -7.395 31.122 14.378 1 90.25 73 GLN B CA 1
ATOM 3023 C C . GLN B 1 73 ? -6.224 30.253 13.927 1 90.25 73 GLN B C 1
ATOM 3025 O O . GLN B 1 73 ? -6.422 29.123 13.474 1 90.25 73 GLN B O 1
ATOM 3030 N N . LEU B 1 74 ? -5.088 30.733 14.116 1 90.39 74 LEU B N 1
ATOM 3031 C CA . LEU B 1 74 ? -3.896 30.009 13.69 1 90.39 74 LEU B CA 1
ATOM 3032 C C . LEU B 1 74 ? -3.696 28.75 14.527 1 90.39 74 LEU B C 1
ATOM 3034 O O . LEU B 1 74 ? -3.288 27.71 14.005 1 90.39 74 LEU B O 1
ATOM 3038 N N . ARG B 1 75 ? -4.082 28.869 15.771 1 89.61 75 ARG B N 1
ATOM 3039 C CA . ARG B 1 75 ? -3.979 27.698 16.636 1 89.61 75 ARG B CA 1
ATOM 3040 C C . ARG B 1 75 ? -4.972 26.619 16.218 1 89.61 75 ARG B C 1
ATOM 3042 O O . ARG B 1 75 ? -4.644 25.431 16.222 1 89.61 75 ARG B O 1
ATOM 3049 N N . THR B 1 76 ? -6.094 26.946 15.833 1 91.13 76 THR B N 1
ATOM 3050 C CA . THR B 1 76 ? -7.101 25.994 15.376 1 91.13 76 THR B CA 1
ATOM 3051 C C . THR B 1 76 ? -6.676 25.344 14.063 1 91.13 76 THR B C 1
ATOM 3053 O O . THR B 1 76 ? -6.802 24.13 13.895 1 91.13 76 THR B O 1
ATOM 3056 N N . GLU B 1 77 ? -6.147 26.203 13.224 1 91.18 77 GLU B N 1
ATOM 3057 C CA . GLU B 1 77 ? -5.668 25.674 11.95 1 91.18 77 GLU B CA 1
ATOM 3058 C C . GLU B 1 77 ? -4.508 24.704 12.157 1 91.18 77 GLU B C 1
ATOM 3060 O O . GLU B 1 77 ? -4.427 23.674 11.485 1 91.18 77 GLU B O 1
ATOM 3065 N N . LEU B 1 78 ? -3.742 25.047 13.076 1 90.92 78 LEU B N 1
ATOM 3066 C CA . LEU B 1 78 ? -2.608 24.18 13.379 1 90.92 78 LEU B CA 1
ATOM 3067 C C . LEU B 1 78 ? -3.078 22.861 13.984 1 90.92 78 LEU B C 1
ATOM 3069 O O . LEU B 1 78 ? -2.569 21.795 13.631 1 90.92 78 LEU B O 1
ATOM 3073 N N . GLN B 1 79 ? -4.011 22.933 14.81 1 91.43 79 GLN B N 1
ATOM 3074 C CA . GLN B 1 79 ? -4.554 21.721 15.415 1 91.43 79 GLN B CA 1
ATOM 3075 C C . GLN B 1 79 ? -5.22 20.834 14.366 1 91.43 79 GLN B C 1
ATOM 3077 O O . GLN B 1 79 ? -5.052 19.613 14.382 1 91.43 79 GLN B O 1
ATOM 3082 N N . GLU B 1 80 ? -5.897 21.398 13.489 1 91.71 80 GLU B N 1
ATOM 3083 C CA . GLU B 1 80 ? -6.548 20.65 12.417 1 91.71 80 GLU B CA 1
ATOM 3084 C C . GLU B 1 80 ? -5.52 20.012 11.487 1 91.71 80 GLU B C 1
ATOM 3086 O O . GLU B 1 80 ? -5.674 18.857 11.083 1 91.71 80 GLU B O 1
ATOM 3091 N N . ALA B 1 81 ? -4.522 20.721 11.238 1 90.08 81 ALA B N 1
ATOM 3092 C CA . ALA B 1 81 ? -3.471 20.194 10.371 1 90.08 81 ALA B CA 1
ATOM 3093 C C . ALA B 1 81 ? -2.735 19.037 11.041 1 90.08 81 ALA B C 1
ATOM 3095 O O . ALA B 1 81 ? -2.42 18.036 10.394 1 90.08 81 ALA B O 1
ATOM 3096 N N . THR B 1 82 ? -2.582 19.164 12.279 1 90.78 82 THR B N 1
ATOM 3097 C CA . THR B 1 82 ? -1.89 18.11 13.013 1 90.78 82 THR B CA 1
ATOM 3098 C C . THR B 1 82 ? -2.759 16.86 13.111 1 90.78 82 THR B C 1
ATOM 3100 O O . THR B 1 82 ? -2.259 15.739 12.994 1 90.78 82 THR B O 1
ATOM 3103 N N . LYS B 1 83 ? -3.947 17.087 13.286 1 90.12 83 LYS B N 1
ATOM 3104 C CA . LYS B 1 83 ? -4.866 15.954 13.328 1 90.12 83 LYS B CA 1
ATOM 3105 C C . LYS B 1 83 ? -4.943 15.258 11.972 1 90.12 83 LYS B C 1
ATOM 3107 O O . LYS B 1 83 ? -4.922 14.028 11.897 1 90.12 83 LYS B O 1
ATOM 3112 N N . ALA B 1 84 ? -5.013 16.027 11.006 1 88.72 84 ALA B N 1
ATOM 3113 C CA . ALA B 1 84 ? -5.045 15.477 9.653 1 88.72 84 ALA B CA 1
ATOM 3114 C C . ALA B 1 84 ? -3.773 14.69 9.351 1 88.72 84 ALA B C 1
ATOM 3116 O O . ALA B 1 84 ? -3.827 13.622 8.737 1 88.72 84 ALA B O 1
ATOM 3117 N N . LEU B 1 85 ? -2.765 15.192 9.786 1 88.6 85 LEU B N 1
ATOM 3118 C CA . LEU B 1 85 ? -1.485 14.521 9.585 1 88.6 85 LEU B CA 1
ATOM 3119 C C . LEU B 1 85 ? -1.442 13.196 10.339 1 88.6 85 LEU B C 1
ATOM 3121 O O . LEU B 1 85 ? -0.994 12.183 9.798 1 88.6 85 LEU B O 1
ATOM 3125 N N . ALA B 1 86 ? -1.926 13.208 11.491 1 87.33 86 ALA B N 1
ATOM 3126 C CA . ALA B 1 86 ? -1.943 11.985 12.29 1 87.33 86 ALA B CA 1
ATOM 3127 C C . ALA B 1 86 ? -2.85 10.931 11.661 1 87.33 86 ALA B C 1
ATOM 3129 O O . ALA B 1 86 ? -2.494 9.752 11.603 1 87.33 86 ALA B O 1
ATOM 3130 N N . LEU B 1 87 ? -3.926 11.358 11.25 1 86.36 87 LEU B N 1
ATOM 3131 C CA . LEU B 1 87 ? -4.868 10.447 10.609 1 86.36 87 LEU B CA 1
ATOM 3132 C C . LEU B 1 87 ? -4.282 9.874 9.323 1 86.36 87 LEU B C 1
ATOM 3134 O O . LEU B 1 87 ? -4.431 8.682 9.044 1 86.36 87 LEU B O 1
ATOM 3138 N N . GLN B 1 88 ? -3.651 10.688 8.61 1 85.67 88 GLN B N 1
ATOM 3139 C CA . GLN B 1 88 ? -3.022 10.243 7.371 1 85.67 88 GLN B CA 1
ATOM 3140 C C . GLN B 1 88 ? -1.906 9.241 7.649 1 85.67 88 GLN B C 1
ATOM 3142 O O . GLN B 1 88 ? -1.764 8.248 6.933 1 85.67 88 GLN B O 1
ATOM 3147 N N . ARG B 1 89 ? -1.209 9.494 8.635 1 84.96 89 ARG B N 1
ATOM 3148 C CA . ARG B 1 89 ? -0.122 8.591 9.002 1 84.96 89 ARG B CA 1
ATOM 3149 C C . ARG B 1 89 ? -0.663 7.238 9.45 1 84.96 89 ARG B C 1
ATOM 3151 O O . ARG B 1 89 ? -0.12 6.194 9.08 1 84.96 89 ARG B O 1
ATOM 3158 N N . ALA B 1 90 ? -1.652 7.272 10.165 1 83.39 90 ALA B N 1
ATOM 3159 C CA . ALA B 1 90 ? -2.27 6.025 10.611 1 83.39 90 ALA B CA 1
ATOM 3160 C C . ALA B 1 90 ? -2.823 5.235 9.428 1 83.39 90 ALA B C 1
ATOM 3162 O O . ALA B 1 90 ? -2.674 4.012 9.367 1 83.39 90 ALA B O 1
ATOM 3163 N N . GLY B 1 91 ? -3.452 5.947 8.572 1 83.93 91 GLY B N 1
ATOM 3164 C CA . GLY B 1 91 ? -3.935 5.302 7.361 1 83.93 91 GLY B CA 1
ATOM 3165 C C . GLY B 1 91 ? -2.825 4.691 6.527 1 83.93 91 GLY B C 1
ATOM 3166 O O . GLY B 1 91 ? -2.958 3.569 6.032 1 83.93 91 GLY B O 1
ATOM 3167 N N . HIS B 1 92 ? -1.858 5.408 6.43 1 86.37 92 HIS B N 1
ATOM 3168 C CA . HIS B 1 92 ? -0.706 4.93 5.674 1 86.37 92 HIS B CA 1
ATOM 3169 C C . HIS B 1 92 ? -0.111 3.678 6.31 1 86.37 92 HIS B C 1
ATOM 3171 O O . HIS B 1 92 ? 0.252 2.733 5.607 1 86.37 92 HIS B O 1
ATOM 3177 N N . GLN B 1 93 ? -0.082 3.691 7.563 1 87.18 93 GLN B N 1
ATOM 3178 C CA . GLN B 1 93 ? 0.483 2.552 8.28 1 87.18 93 GLN B CA 1
ATOM 3179 C C . GLN B 1 93 ? -0.341 1.29 8.042 1 87.18 93 GLN B C 1
ATOM 3181 O O . GLN B 1 93 ? 0.209 0.189 7.968 1 87.18 93 GLN B O 1
ATOM 3186 N N . HIS B 1 94 ? -1.54 1.41 7.888 1 87.29 94 HIS B N 1
ATOM 3187 C CA . HIS B 1 94 ? -2.396 0.262 7.614 1 87.29 94 HIS B CA 1
ATOM 3188 C C . HIS B 1 94 ? -2.056 -0.372 6.27 1 87.29 94 HIS B C 1
ATOM 3190 O O . HIS B 1 94 ? -2.076 -1.598 6.134 1 87.29 94 HIS B O 1
ATOM 3196 N N . TYR B 1 95 ? -1.762 0.447 5.38 1 89.36 95 TYR B N 1
ATOM 3197 C CA . TYR B 1 95 ? -1.381 -0.062 4.067 1 89.36 95 TYR B CA 1
ATOM 3198 C C . TYR B 1 95 ? -0.019 -0.742 4.12 1 89.36 95 TYR B C 1
ATOM 3200 O O . TYR B 1 95 ? 0.164 -1.824 3.558 1 89.36 95 TYR B O 1
ATOM 3208 N N . LEU B 1 96 ? 0.796 -0.101 4.825 1 88.62 96 LEU B N 1
ATOM 3209 C CA . LEU B 1 96 ? 2.13 -0.679 4.947 1 88.62 96 LEU B CA 1
ATOM 3210 C C . LEU B 1 96 ? 2.072 -2.037 5.639 1 88.62 96 LEU B C 1
ATOM 3212 O O . LEU B 1 96 ? 2.735 -2.984 5.211 1 88.62 96 LEU B O 1
ATOM 3216 N N . ASP B 1 97 ? 1.304 -2.128 6.632 1 87.84 97 ASP B N 1
ATOM 3217 C CA . ASP B 1 97 ? 1.14 -3.39 7.347 1 87.84 97 ASP B CA 1
ATOM 3218 C C . ASP B 1 97 ? 0.56 -4.467 6.433 1 87.84 97 ASP B C 1
ATOM 3220 O O . ASP B 1 97 ? 0.996 -5.62 6.469 1 87.84 97 ASP B O 1
ATOM 3224 N N . ALA B 1 98 ? -0.334 -4.073 5.672 1 88.74 98 ALA B N 1
ATOM 3225 C CA . ALA B 1 98 ? -0.956 -5.011 4.741 1 88.74 98 ALA B CA 1
ATOM 3226 C C . ALA B 1 98 ? 0.049 -5.5 3.702 1 88.74 98 ALA B C 1
ATOM 3228 O O . ALA B 1 98 ? 0.119 -6.696 3.411 1 88.74 98 ALA B O 1
ATOM 3229 N N . ILE B 1 99 ? 0.761 -4.592 3.206 1 88.46 99 ILE B N 1
ATOM 3230 C CA . ILE B 1 99 ? 1.763 -4.94 2.204 1 88.46 99 ILE B CA 1
ATOM 3231 C C . ILE B 1 99 ? 2.786 -5.899 2.807 1 88.46 99 ILE B C 1
ATOM 3233 O O . ILE B 1 99 ? 3.203 -6.861 2.158 1 88.46 99 ILE B O 1
ATOM 3237 N N . GLN B 1 100 ? 3.106 -5.649 4.001 1 85.92 100 GLN B N 1
ATOM 3238 C CA . GLN B 1 100 ? 4.067 -6.515 4.676 1 85.92 100 GLN B CA 1
ATOM 3239 C C . GLN B 1 100 ? 3.498 -7.917 4.875 1 85.92 100 GLN B C 1
ATOM 3241 O O . GLN B 1 100 ? 4.186 -8.912 4.636 1 85.92 100 GLN B O 1
ATOM 3246 N N . ARG B 1 101 ? 2.32 -7.987 5.249 1 83.56 101 ARG B N 1
ATOM 3247 C CA . ARG B 1 101 ? 1.686 -9.283 5.466 1 83.56 101 ARG B CA 1
ATOM 3248 C C . ARG B 1 101 ? 1.592 -10.072 4.163 1 83.56 101 ARG B C 1
ATOM 3250 O O . ARG B 1 101 ? 1.791 -11.288 4.152 1 83.56 101 ARG B O 1
ATOM 3257 N N . ILE B 1 102 ? 1.293 -9.341 3.141 1 84.49 102 ILE B N 1
ATOM 3258 C CA . ILE B 1 102 ? 1.204 -9.972 1.829 1 84.49 102 ILE B CA 1
ATOM 3259 C C . ILE B 1 102 ? 2.589 -10.441 1.387 1 84.49 102 ILE B C 1
ATOM 3261 O O . ILE B 1 102 ? 2.737 -11.543 0.853 1 84.49 102 ILE B O 1
ATOM 3265 N N . SER B 1 103 ? 3.504 -9.593 1.607 1 78.52 103 SER B N 1
ATOM 3266 C CA . SER B 1 103 ? 4.865 -9.874 1.164 1 78.52 103 SER B CA 1
ATOM 3267 C C . SER B 1 103 ? 5.456 -11.064 1.912 1 78.52 103 SER B C 1
ATOM 3269 O O . SER B 1 103 ? 6.289 -11.794 1.37 1 78.52 103 SER B O 1
ATOM 3271 N N . ASP B 1 104 ? 5.056 -11.23 3.084 1 74.71 104 ASP B N 1
ATOM 3272 C CA . ASP B 1 104 ? 5.569 -12.332 3.892 1 74.71 104 ASP B CA 1
ATOM 3273 C C . ASP B 1 104 ? 5.034 -13.673 3.397 1 74.71 104 ASP B C 1
ATOM 3275 O O . ASP B 1 104 ? 5.55 -14.729 3.767 1 74.71 104 ASP B O 1
ATOM 3279 N N . ARG B 1 105 ? 4.099 -13.6 2.396 1 71.3 105 ARG B N 1
ATOM 3280 C CA . ARG B 1 105 ? 3.468 -14.836 1.944 1 71.3 105 ARG B CA 1
ATOM 3281 C C . ARG B 1 105 ? 3.752 -15.087 0.467 1 71.3 105 ARG B C 1
ATOM 3283 O O . ARG B 1 105 ? 3.036 -15.848 -0.187 1 71.3 105 ARG B O 1
ATOM 3290 N N . GLU B 1 106 ? 4.706 -14.49 -0.084 1 65.28 106 GLU B N 1
ATOM 3291 C CA . GLU B 1 106 ? 4.994 -14.521 -1.515 1 65.28 106 GLU B CA 1
ATOM 3292 C C . GLU B 1 106 ? 5.737 -15.797 -1.901 1 65.28 106 GLU B C 1
ATOM 3294 O O . GLU B 1 106 ? 5.781 -16.164 -3.077 1 65.28 106 GLU B O 1
ATOM 3299 N N . LYS B 1 107 ? 6.233 -16.498 -1.132 1 60.85 107 LYS B N 1
ATOM 3300 C CA . LYS B 1 107 ? 7.274 -17.479 -1.424 1 60.85 107 LYS B CA 1
ATOM 3301 C C . LYS B 1 107 ? 6.777 -18.531 -2.411 1 60.85 107 LYS B C 1
ATOM 3303 O O . LYS B 1 107 ? 7.456 -18.839 -3.393 1 60.85 107 LYS B O 1
ATOM 3308 N N . PRO B 1 108 ? 5.598 -18.991 -2.25 1 63.49 108 PRO B N 1
ATOM 3309 C CA . PRO B 1 108 ? 5.262 -20.059 -3.195 1 63.49 108 PRO B CA 1
ATOM 3310 C C . PRO B 1 108 ? 5.053 -19.544 -4.617 1 63.49 108 PRO B C 1
ATOM 3312 O O . PRO B 1 108 ? 4.812 -20.333 -5.534 1 63.49 108 PRO B O 1
ATOM 3315 N N . LEU B 1 109 ? 5.533 -18.376 -4.741 1 73.06 109 LEU B N 1
ATOM 3316 C CA . LEU B 1 109 ? 5.111 -17.805 -6.015 1 73.06 109 LEU B CA 1
ATOM 3317 C C . LEU B 1 109 ? 6.278 -17.74 -6.995 1 73.06 109 LEU B C 1
ATOM 3319 O O . LEU B 1 109 ? 6.091 -17.414 -8.169 1 73.06 109 LEU B O 1
ATOM 3323 N N . PHE B 1 110 ? 7.527 -18.155 -6.488 1 83.69 110 PHE B N 1
ATOM 3324 C CA . PHE B 1 110 ? 8.649 -18.023 -7.409 1 83.69 110 PHE B CA 1
ATOM 3325 C C . PHE B 1 110 ? 9.864 -18.786 -6.894 1 83.69 110 PHE B C 1
ATOM 3327 O O . PHE B 1 110 ? 9.894 -19.209 -5.737 1 83.69 110 PHE B O 1
ATOM 3334 N N . GLN B 1 111 ? 10.75 -19.07 -7.732 1 88.21 111 GLN B N 1
ATOM 3335 C CA . GLN B 1 111 ? 12.117 -19.491 -7.44 1 88.21 111 GLN B CA 1
ATOM 3336 C C . GLN B 1 111 ? 13.125 -18.445 -7.908 1 88.21 111 GLN B C 1
ATOM 3338 O O . GLN B 1 111 ? 12.845 -17.672 -8.826 1 88.21 111 GLN B O 1
ATOM 3343 N N . GLU B 1 112 ? 14.216 -18.483 -7.167 1 91.38 112 GLU B N 1
ATOM 3344 C CA . GLU B 1 112 ? 15.138 -17.402 -7.503 1 91.38 112 GLU B CA 1
ATOM 3345 C C . GLU B 1 112 ? 16.588 -17.832 -7.303 1 91.38 112 GLU B C 1
ATOM 3347 O O . GLU B 1 112 ? 16.893 -18.602 -6.39 1 91.38 112 GLU B O 1
ATOM 3352 N N . THR B 1 113 ? 17.405 -17.463 -8.301 1 94.54 113 THR B N 1
ATOM 3353 C CA . THR B 1 113 ? 18.846 -17.507 -8.081 1 94.54 113 THR B CA 1
ATOM 3354 C C . THR B 1 113 ? 19.371 -16.139 -7.655 1 94.54 113 THR B C 1
ATOM 3356 O O . THR B 1 113 ? 18.925 -15.111 -8.167 1 94.54 113 THR B O 1
ATOM 3359 N N . LEU B 1 114 ? 20.26 -16.127 -6.709 1 95.37 114 LEU B N 1
ATOM 3360 C CA . LEU B 1 114 ? 20.751 -14.87 -6.156 1 95.37 114 LEU B CA 1
ATOM 3361 C C . LEU B 1 114 ? 22.275 -14.819 -6.194 1 95.37 114 LEU B C 1
ATOM 3363 O O . LEU B 1 114 ? 22.944 -15.756 -5.753 1 95.37 114 LEU B O 1
ATOM 3367 N N . GLU B 1 115 ? 22.735 -13.788 -6.78 1 97.09 115 GLU B N 1
ATOM 3368 C CA . GLU B 1 115 ? 24.155 -13.451 -6.734 1 97.09 115 GLU B CA 1
ATOM 3369 C C . GLU B 1 115 ? 24.379 -12.094 -6.073 1 97.09 115 GLU B C 1
ATOM 3371 O O . GLU B 1 115 ? 23.865 -11.077 -6.542 1 97.09 115 GLU B O 1
ATOM 3376 N N . VAL B 1 116 ? 25.097 -12.093 -5.014 1 97.41 116 VAL B N 1
ATOM 3377 C CA . VAL B 1 116 ? 25.38 -10.85 -4.303 1 97.41 116 VAL B CA 1
ATOM 3378 C C . VAL B 1 116 ? 26.86 -10.5 -4.442 1 97.41 116 VAL B C 1
ATOM 3380 O O . VAL B 1 116 ? 27.729 -11.326 -4.152 1 97.41 116 VAL B O 1
ATOM 3383 N N . ILE B 1 117 ? 27.106 -9.327 -4.867 1 97.68 117 ILE B N 1
ATOM 3384 C CA . ILE B 1 117 ? 28.473 -8.823 -4.93 1 97.68 117 ILE B CA 1
ATOM 3385 C C . ILE B 1 117 ? 28.694 -7.789 -3.829 1 97.68 117 ILE B C 1
ATOM 3387 O O . ILE B 1 117 ? 28.078 -6.721 -3.84 1 97.68 117 ILE B O 1
ATOM 3391 N N . VAL B 1 118 ? 29.495 -8.138 -2.939 1 97.66 118 VAL B N 1
ATOM 3392 C CA . VAL B 1 118 ? 29.841 -7.271 -1.818 1 97.66 118 VAL B CA 1
ATOM 3393 C C . VAL B 1 118 ? 31.186 -6.597 -2.081 1 97.66 118 VAL B C 1
ATOM 3395 O O . VAL B 1 118 ? 32.227 -7.258 -2.087 1 97.66 118 VAL B O 1
ATOM 3398 N N . THR B 1 119 ? 31.163 -5.29 -2.209 1 96.43 119 THR B N 1
ATOM 3399 C CA . THR B 1 119 ? 32.395 -4.548 -2.456 1 96.43 119 THR B CA 1
ATOM 3400 C C . THR B 1 119 ? 32.778 -3.714 -1.237 1 96.43 119 THR B C 1
ATOM 3402 O O . THR B 1 119 ? 32.046 -2.802 -0.848 1 96.43 119 THR B O 1
ATOM 3405 N N . VAL B 1 120 ? 33.874 -4.082 -0.704 1 95.61 120 VAL B N 1
ATOM 3406 C CA . VAL B 1 120 ? 34.451 -3.264 0.357 1 95.61 120 VAL B CA 1
ATOM 3407 C C . VAL B 1 120 ? 35.31 -2.158 -0.251 1 95.61 120 VAL B C 1
ATOM 3409 O O . VAL B 1 120 ? 36.335 -2.434 -0.879 1 95.61 120 VAL B O 1
ATOM 3412 N N . GLY B 1 121 ? 34.883 -0.981 -0.021 1 93.64 121 GLY B N 1
ATOM 3413 C CA . GLY B 1 121 ? 35.599 0.142 -0.605 1 93.64 121 GLY B CA 1
ATOM 3414 C C . GLY B 1 121 ? 36.828 0.544 0.188 1 93.64 121 GLY B C 1
ATOM 3415 O O . GLY B 1 121 ? 37.012 0.101 1.324 1 93.64 121 GLY B O 1
ATOM 3416 N N . ASP B 1 122 ? 37.648 1.445 -0.503 1 91.89 122 ASP B N 1
ATOM 3417 C CA . ASP B 1 122 ? 38.813 2.027 0.158 1 91.89 122 ASP B CA 1
ATOM 3418 C C . ASP B 1 122 ? 38.394 3.079 1.182 1 91.89 122 ASP B C 1
ATOM 3420 O O . ASP B 1 122 ? 39.164 3.415 2.085 1 91.89 122 ASP B O 1
ATOM 3424 N N . ASP B 1 123 ? 37.233 3.569 0.917 1 92.99 123 ASP B N 1
ATOM 3425 C CA . ASP B 1 123 ? 36.669 4.571 1.816 1 92.99 123 ASP B CA 1
ATOM 3426 C C . ASP B 1 123 ? 35.164 4.375 1.982 1 92.99 123 ASP B C 1
ATOM 3428 O O . ASP B 1 123 ? 34.585 3.451 1.407 1 92.99 123 ASP B O 1
ATOM 3432 N N . ASP B 1 124 ? 34.601 5.199 2.782 1 91.63 124 ASP B N 1
ATOM 3433 C CA . ASP B 1 124 ? 33.19 5.067 3.135 1 91.63 124 ASP B CA 1
ATOM 3434 C C . ASP B 1 124 ? 32.3 5.215 1.903 1 91.63 124 ASP B C 1
ATOM 3436 O O . ASP B 1 124 ? 31.22 4.625 1.837 1 91.63 124 ASP B O 1
ATOM 3440 N N . ASP B 1 125 ? 32.742 5.883 0.847 1 91.85 125 ASP B N 1
ATOM 3441 C CA . ASP B 1 125 ? 31.914 6.202 -0.311 1 91.85 125 ASP B CA 1
ATOM 3442 C C . ASP B 1 125 ? 32 5.103 -1.368 1 91.85 125 ASP B C 1
ATOM 3444 O O . ASP B 1 125 ? 31.169 5.042 -2.277 1 91.85 125 ASP B O 1
ATOM 3448 N N . SER B 1 126 ? 32.951 4.238 -1.199 1 93.57 126 SER B N 1
ATOM 3449 C CA . SER B 1 126 ? 33.194 3.274 -2.267 1 93.57 126 SER B CA 1
ATOM 3450 C C . SER B 1 126 ? 32.616 1.906 -1.919 1 93.57 126 SER B C 1
ATOM 3452 O O . SER B 1 126 ? 32.819 0.936 -2.651 1 93.57 126 SER B O 1
ATOM 3454 N N . ASP B 1 127 ? 31.896 1.861 -0.737 1 95.67 127 ASP B N 1
ATOM 3455 C CA . ASP B 1 127 ? 31.174 0.631 -0.429 1 95.67 127 ASP B CA 1
ATOM 3456 C C . ASP B 1 127 ? 29.998 0.431 -1.383 1 95.67 127 ASP B C 1
ATOM 3458 O O . ASP B 1 127 ? 29.307 1.389 -1.734 1 95.67 127 ASP B O 1
ATOM 3462 N N . ARG B 1 128 ? 29.838 -0.806 -1.794 1 96.52 128 ARG B N 1
ATOM 3463 C CA . ARG B 1 128 ? 28.777 -1.055 -2.765 1 96.52 128 ARG B CA 1
ATOM 3464 C C . ARG B 1 128 ? 28.274 -2.492 -2.669 1 96.52 128 ARG B C 1
ATOM 3466 O O . ARG B 1 128 ? 29.063 -3.42 -2.478 1 96.52 128 ARG B O 1
ATOM 3473 N N . ILE B 1 129 ? 26.988 -2.616 -2.76 1 97.54 129 ILE B N 1
ATOM 3474 C CA . ILE B 1 129 ? 26.364 -3.933 -2.836 1 97.54 129 ILE B CA 1
ATOM 3475 C C . ILE B 1 129 ? 25.566 -4.053 -4.132 1 97.54 129 ILE B C 1
ATOM 3477 O O . ILE B 1 129 ? 24.81 -3.146 -4.489 1 97.54 129 ILE B O 1
ATOM 3481 N N . VAL B 1 130 ? 25.789 -5.101 -4.873 1 97.64 130 VAL B N 1
ATOM 3482 C CA . VAL B 1 130 ? 24.998 -5.411 -6.06 1 97.64 130 VAL B CA 1
ATOM 3483 C C . VAL B 1 130 ? 24.358 -6.789 -5.91 1 97.64 130 VAL B C 1
ATOM 3485 O O . VAL B 1 130 ? 25.044 -7.77 -5.615 1 97.64 130 VAL B O 1
ATOM 3488 N N . GLU B 1 131 ? 23.073 -6.828 -6.008 1 97.42 131 GLU B N 1
ATOM 3489 C CA . GLU B 1 131 ? 22.332 -8.085 -6.004 1 97.42 131 GLU B CA 1
ATOM 3490 C C . GLU B 1 131 ? 21.755 -8.39 -7.383 1 97.42 131 GLU B C 1
ATOM 3492 O O . GLU B 1 131 ? 20.957 -7.615 -7.913 1 97.42 131 GLU B O 1
ATOM 3497 N N . LYS B 1 132 ? 22.216 -9.458 -7.914 1 97.08 132 LYS B N 1
ATOM 3498 C CA . LYS B 1 132 ? 21.667 -9.942 -9.177 1 97.08 132 LYS B CA 1
ATOM 3499 C C . LYS B 1 132 ? 20.738 -11.132 -8.953 1 97.08 132 LYS B C 1
ATOM 3501 O O . LYS B 1 132 ? 21.116 -12.106 -8.298 1 97.08 132 LYS B O 1
ATOM 3506 N N . ARG B 1 133 ? 19.56 -10.998 -9.487 1 95.28 133 ARG B N 1
ATOM 3507 C CA . ARG B 1 133 ? 18.555 -12.031 -9.257 1 95.28 133 ARG B CA 1
ATOM 3508 C C . ARG B 1 133 ? 17.94 -12.5 -10.572 1 95.28 133 ARG B C 1
ATOM 3510 O O . ARG B 1 133 ? 17.786 -11.711 -11.507 1 95.28 133 ARG B O 1
ATOM 3517 N N . VAL B 1 134 ? 17.753 -13.771 -10.625 1 95.52 134 VAL B N 1
ATOM 3518 C CA . VAL B 1 134 ? 16.899 -14.353 -11.655 1 95.52 134 VAL B CA 1
ATOM 3519 C C . VAL B 1 134 ? 15.664 -14.978 -11.01 1 95.52 134 VAL B C 1
ATOM 3521 O O . VAL B 1 134 ? 15.765 -15.994 -10.317 1 95.52 134 VAL B O 1
ATOM 3524 N N . THR B 1 135 ? 14.549 -14.334 -11.281 1 92.94 135 THR B N 1
ATOM 3525 C CA . THR B 1 135 ? 13.304 -14.788 -10.672 1 92.94 135 THR B CA 1
ATOM 3526 C C . THR B 1 135 ? 12.458 -15.56 -11.68 1 92.94 135 THR B C 1
ATOM 3528 O O . THR B 1 135 ? 12.204 -15.076 -12.785 1 92.94 135 THR B O 1
ATOM 3531 N N . THR B 1 136 ? 12.116 -16.762 -11.304 1 92.34 136 THR B N 1
ATOM 3532 C CA . THR B 1 136 ? 11.215 -17.587 -12.102 1 92.34 136 THR B CA 1
ATOM 3533 C C . THR B 1 136 ? 9.828 -17.643 -11.468 1 92.34 136 THR B C 1
ATOM 3535 O O . THR B 1 136 ? 9.631 -18.312 -10.451 1 92.34 136 THR B O 1
ATOM 3538 N N . PRO B 1 137 ? 8.931 -16.876 -12.079 1 88.32 137 PRO B N 1
ATOM 3539 C CA . PRO B 1 137 ? 7.593 -16.816 -11.484 1 88.32 137 PRO B CA 1
ATOM 3540 C C . PRO B 1 137 ? 6.837 -18.138 -11.598 1 88.32 137 PRO B C 1
ATOM 3542 O O . PRO B 1 137 ? 7.043 -18.891 -12.554 1 88.32 137 PRO B O 1
ATOM 3545 N N . GLU B 1 138 ? 5.915 -18.41 -10.601 1 80.88 138 GLU B N 1
ATOM 3546 C CA . GLU B 1 138 ? 4.98 -19.532 -10.633 1 80.88 138 GLU B CA 1
ATOM 3547 C C . GLU B 1 138 ? 3.581 -19.097 -10.207 1 80.88 138 GLU B C 1
ATOM 3549 O O . GLU B 1 138 ? 3.198 -19.268 -9.048 1 80.88 138 GLU B O 1
ATOM 3554 N N . PRO B 1 139 ? 2.672 -18.651 -11.002 1 79.33 139 PRO B N 1
ATOM 3555 C CA . PRO B 1 139 ? 2.963 -18.354 -12.406 1 79.33 139 PRO B CA 1
ATOM 3556 C C . PRO B 1 139 ? 3.301 -16.883 -12.64 1 79.33 139 PRO B C 1
ATOM 3558 O O . PRO B 1 139 ? 3.765 -16.517 -13.723 1 79.33 139 PRO B O 1
ATOM 3561 N N . LEU B 1 140 ? 3.02 -16.008 -11.67 1 84.16 140 LEU B N 1
ATOM 3562 C CA . LEU B 1 140 ? 3.12 -14.562 -11.836 1 84.16 140 LEU B CA 1
ATOM 3563 C C . LEU B 1 140 ? 3.723 -13.913 -10.595 1 84.16 140 LEU B C 1
ATOM 3565 O O . LEU B 1 140 ? 3.371 -14.272 -9.469 1 84.16 140 LEU B O 1
ATOM 3569 N N . VAL B 1 141 ? 4.71 -13.017 -10.919 1 86.14 141 VAL B N 1
ATOM 3570 C CA . VAL B 1 141 ? 5.281 -12.225 -9.835 1 86.14 141 VAL B CA 1
ATOM 3571 C C . VAL B 1 141 ? 5.113 -10.737 -10.137 1 86.14 141 VAL B C 1
ATOM 3573 O O . VAL B 1 141 ? 5.645 -10.236 -11.13 1 86.14 141 VAL B O 1
ATOM 3576 N N . THR B 1 142 ? 4.331 -10.07 -9.312 1 87.71 142 THR B N 1
ATOM 3577 C CA . THR B 1 142 ? 4.084 -8.652 -9.548 1 87.71 142 THR B CA 1
ATOM 3578 C C . THR B 1 142 ? 4.991 -7.791 -8.673 1 87.71 142 THR B C 1
ATOM 3580 O O . THR B 1 142 ? 5.269 -6.637 -9.005 1 87.71 142 THR B O 1
ATOM 3583 N N . HIS B 1 143 ? 5.328 -8.372 -7.63 1 88.63 143 HIS B N 1
ATOM 3584 C CA . HIS B 1 143 ? 6.123 -7.605 -6.677 1 88.63 143 HIS B CA 1
ATOM 3585 C C . HIS B 1 143 ? 6.997 -8.52 -5.826 1 88.63 143 HIS B C 1
ATOM 3587 O O . HIS B 1 143 ? 6.751 -9.726 -5.75 1 88.63 143 HIS B O 1
ATOM 3593 N N . ARG B 1 144 ? 8.036 -7.903 -5.281 1 88.74 144 ARG B N 1
ATOM 3594 C CA . ARG B 1 144 ? 8.984 -8.565 -4.391 1 88.74 144 ARG B CA 1
ATOM 3595 C C . ARG B 1 144 ? 9.404 -7.641 -3.253 1 88.74 144 ARG B C 1
ATOM 3597 O O . ARG B 1 144 ? 9.386 -6.417 -3.401 1 88.74 144 ARG B O 1
ATOM 3604 N N . THR B 1 145 ? 9.715 -8.295 -2.149 1 88.2 145 THR B N 1
ATOM 3605 C CA . THR B 1 145 ? 10.296 -7.506 -1.068 1 88.2 145 THR B CA 1
ATOM 3606 C C . THR B 1 145 ? 11.728 -7.95 -0.783 1 88.2 145 THR B C 1
ATOM 3608 O O . THR B 1 145 ? 12.083 -9.107 -1.019 1 88.2 145 THR B O 1
ATOM 3611 N N . MET B 1 146 ? 12.482 -7.005 -0.362 1 88.9 146 MET B N 1
ATOM 3612 C CA . MET B 1 146 ? 13.852 -7.334 0.022 1 88.9 146 MET B CA 1
ATOM 3613 C C . MET B 1 146 ? 14.33 -6.433 1.156 1 88.9 146 MET B C 1
ATOM 3615 O O . MET B 1 146 ? 13.731 -5.388 1.419 1 88.9 146 MET B O 1
ATOM 3619 N N . ARG B 1 147 ? 15.336 -6.888 1.806 1 87.91 147 ARG B N 1
ATOM 3620 C CA . ARG B 1 147 ? 16.007 -6.116 2.846 1 87.91 147 ARG B CA 1
ATOM 3621 C C . ARG B 1 147 ? 17.454 -5.822 2.462 1 87.91 147 ARG B C 1
ATOM 3623 O O . ARG B 1 147 ? 18.288 -6.729 2.424 1 87.91 147 ARG B O 1
ATOM 3630 N N . PRO B 1 148 ? 17.694 -4.56 2.161 1 90.62 148 PRO B N 1
ATOM 3631 C CA . PRO B 1 148 ? 19.084 -4.228 1.841 1 90.62 148 PRO B CA 1
ATOM 3632 C C . PRO B 1 148 ? 20.031 -4.455 3.017 1 90.62 148 PRO B C 1
ATOM 3634 O O . PRO B 1 148 ? 19.595 -4.469 4.171 1 90.62 148 PRO B O 1
ATOM 3637 N N . ILE B 1 149 ? 21.225 -4.724 2.681 1 91.21 149 ILE B N 1
ATOM 3638 C CA . ILE B 1 149 ? 22.267 -4.853 3.694 1 91.21 149 ILE B CA 1
ATOM 3639 C C . ILE B 1 149 ? 22.62 -3.476 4.25 1 91.21 149 ILE B C 1
ATOM 3641 O O . ILE B 1 149 ? 23.099 -2.608 3.517 1 91.21 149 ILE B O 1
ATOM 3645 N N . ILE B 1 150 ? 22.344 -3.284 5.531 1 87.27 150 ILE B N 1
ATOM 3646 C CA . ILE B 1 150 ? 22.623 -2.005 6.174 1 87.27 150 ILE B CA 1
ATOM 3647 C C . ILE B 1 150 ? 23.397 -2.236 7.47 1 87.27 150 ILE B C 1
ATOM 3649 O O . ILE B 1 150 ? 23.373 -3.336 8.026 1 87.27 150 ILE B O 1
ATOM 3653 N N . PRO B 1 151 ? 24.072 -1.128 7.851 1 86.12 151 PRO B N 1
ATOM 3654 C CA . PRO B 1 151 ? 24.785 -1.286 9.121 1 86.12 151 PRO B CA 1
ATOM 3655 C C . PRO B 1 151 ? 23.843 -1.505 10.303 1 86.12 151 PRO B C 1
ATOM 3657 O O . PRO B 1 151 ? 22.754 -0.927 10.345 1 86.12 151 PRO B O 1
ATOM 3660 N N . THR B 1 152 ? 24.122 -2.353 11.216 1 76.86 152 THR B N 1
ATOM 3661 C CA . THR B 1 152 ? 23.271 -2.63 12.368 1 76.86 152 THR B CA 1
ATOM 3662 C C . THR B 1 152 ? 23.691 -1.783 13.566 1 76.86 152 THR B C 1
ATOM 3664 O O . THR B 1 152 ? 22.959 -1.69 14.554 1 76.86 152 THR B O 1
ATOM 3667 N N . ASP B 1 153 ? 24.773 -1.323 13.624 1 66.7 153 ASP B N 1
ATOM 3668 C CA . ASP B 1 153 ? 25.299 -0.632 14.797 1 66.7 153 ASP B CA 1
ATOM 3669 C C . ASP B 1 153 ? 24.682 0.758 14.938 1 66.7 153 ASP B C 1
ATOM 3671 O O . ASP B 1 153 ? 24.753 1.369 16.007 1 66.7 153 ASP B O 1
ATOM 3675 N N . ASP B 1 154 ? 24.157 1.237 13.845 1 59.39 154 ASP B N 1
ATOM 3676 C CA . ASP B 1 154 ? 23.627 2.593 13.944 1 59.39 154 ASP B CA 1
ATOM 3677 C C . ASP B 1 154 ? 22.12 2.577 14.19 1 59.39 154 ASP B C 1
ATOM 3679 O O . ASP B 1 154 ? 21.404 1.743 13.632 1 59.39 154 ASP B O 1
ATOM 3683 N N . ASP B 1 155 ? 21.695 3.073 15.315 1 60.14 155 ASP B N 1
ATOM 3684 C CA . ASP B 1 155 ? 20.3 3.175 15.733 1 60.14 155 ASP B CA 1
ATOM 3685 C C . ASP B 1 155 ? 19.471 3.931 14.697 1 60.14 155 ASP B C 1
ATOM 3687 O O . ASP B 1 155 ? 18.262 4.1 14.866 1 60.14 155 ASP B O 1
ATOM 3691 N N . ARG B 1 156 ? 20.213 4.312 13.648 1 62.36 156 ARG B N 1
ATOM 3692 C CA . ARG B 1 156 ? 19.454 5.133 12.71 1 62.36 156 ARG B CA 1
ATOM 3693 C C . ARG B 1 156 ? 18.765 4.268 11.659 1 62.36 156 ARG B C 1
ATOM 3695 O O . ARG B 1 156 ? 19.356 3.316 11.147 1 62.36 156 ARG B O 1
ATOM 3702 N N . ILE B 1 157 ? 17.512 4.495 11.498 1 63.25 157 ILE B N 1
ATOM 3703 C CA . ILE B 1 157 ? 16.769 3.842 10.426 1 63.25 157 ILE B CA 1
ATOM 3704 C C . ILE B 1 157 ? 17.227 4.387 9.075 1 63.25 157 ILE B C 1
ATOM 3706 O O . ILE B 1 157 ? 17.143 5.591 8.823 1 63.25 157 ILE B O 1
ATOM 3710 N N . ALA B 1 158 ? 17.859 3.499 8.333 1 71.6 158 ALA B N 1
ATOM 3711 C CA . ALA B 1 158 ? 18.281 3.91 6.997 1 71.6 158 ALA B CA 1
ATOM 3712 C C . ALA B 1 158 ? 17.078 4.109 6.079 1 71.6 158 ALA B C 1
ATOM 3714 O O . ALA B 1 158 ? 16.11 3.347 6.14 1 71.6 158 ALA B O 1
ATOM 3715 N N . ARG B 1 159 ? 17.187 5.223 5.401 1 82.53 159 ARG B N 1
ATOM 3716 C CA . ARG B 1 159 ? 16.163 5.494 4.398 1 82.53 159 ARG B CA 1
ATOM 3717 C C . ARG B 1 159 ? 16.635 5.079 3.008 1 82.53 159 ARG B C 1
ATOM 3719 O O . ARG B 1 159 ? 17.838 5.022 2.746 1 82.53 159 ARG B O 1
ATOM 3726 N N . LEU B 1 160 ? 15.67 4.748 2.245 1 85.94 160 LEU B N 1
ATOM 3727 C CA . LEU B 1 160 ? 15.964 4.267 0.9 1 85.94 160 LEU B CA 1
ATOM 3728 C C . LEU B 1 160 ? 16.758 5.305 0.113 1 85.94 160 LEU B C 1
ATOM 3730 O O . LEU B 1 160 ? 17.685 4.958 -0.622 1 85.94 160 LEU B O 1
ATOM 3734 N N . ASP B 1 161 ? 16.45 6.569 0.361 1 81.65 161 ASP B N 1
ATOM 3735 C CA . ASP B 1 161 ? 17.118 7.635 -0.38 1 81.65 161 ASP B CA 1
ATOM 3736 C C . ASP B 1 161 ? 18.541 7.849 0.129 1 81.65 161 ASP B C 1
ATOM 3738 O O . ASP B 1 161 ? 19.381 8.409 -0.578 1 81.65 161 ASP B O 1
ATOM 3742 N N . GLU B 1 162 ? 18.849 7.386 1.228 1 84.51 162 GLU B N 1
ATOM 3743 C CA . GLU B 1 162 ? 20.16 7.598 1.835 1 84.51 162 GLU B CA 1
ATOM 3744 C C . GLU B 1 162 ? 21.163 6.55 1.362 1 84.51 162 GLU B C 1
ATOM 3746 O O . GLU B 1 162 ? 22.369 6.697 1.575 1 84.51 162 GLU B O 1
ATOM 3751 N N . ILE B 1 163 ? 20.692 5.501 0.72 1 89.82 163 ILE B N 1
ATOM 3752 C CA . ILE B 1 163 ? 21.627 4.448 0.34 1 89.82 163 ILE B CA 1
ATOM 3753 C C . ILE B 1 163 ? 21.745 4.387 -1.181 1 89.82 163 ILE B C 1
ATOM 3755 O O . ILE B 1 163 ? 22.186 3.378 -1.736 1 89.82 163 ILE B O 1
ATOM 3759 N N . ALA B 1 164 ? 21.288 5.385 -1.923 1 91.45 164 ALA B N 1
ATOM 3760 C CA . ALA B 1 164 ? 21.393 5.456 -3.378 1 91.45 164 ALA B CA 1
ATOM 3761 C C . ALA B 1 164 ? 20.904 4.164 -4.027 1 91.45 164 ALA B C 1
ATOM 3763 O O . ALA B 1 164 ? 21.596 3.583 -4.866 1 91.45 164 ALA B O 1
ATOM 3764 N N . PHE B 1 165 ? 19.743 3.738 -3.613 1 94.6 165 PHE B N 1
ATOM 3765 C CA . PHE B 1 165 ? 19.155 2.484 -4.07 1 94.6 165 PHE B CA 1
ATOM 3766 C C . PHE B 1 165 ? 18.689 2.601 -5.516 1 94.6 165 PHE B C 1
ATOM 3768 O O . PHE B 1 165 ? 17.932 3.512 -5.859 1 94.6 165 PHE B O 1
ATOM 3775 N N . LYS B 1 166 ? 19.19 1.704 -6.388 1 95.3 166 LYS B N 1
ATOM 3776 C CA . LYS B 1 166 ? 18.803 1.641 -7.794 1 95.3 166 LYS B CA 1
ATOM 3777 C C . LYS B 1 166 ? 18.388 0.226 -8.188 1 95.3 166 LYS B C 1
ATOM 3779 O O . LYS B 1 166 ? 19.056 -0.745 -7.826 1 95.3 166 LYS B O 1
ATOM 3784 N N . ALA B 1 167 ? 17.248 0.099 -8.803 1 96.16 167 ALA B N 1
ATOM 3785 C CA . ALA B 1 167 ? 16.75 -1.174 -9.316 1 96.16 167 ALA B CA 1
ATOM 3786 C C . ALA B 1 167 ? 16.619 -1.14 -10.836 1 96.16 167 ALA B C 1
ATOM 3788 O O . ALA B 1 167 ? 16.179 -0.138 -11.405 1 96.16 167 ALA B O 1
ATOM 3789 N N . ARG B 1 168 ? 17.145 -2.228 -11.486 1 95.67 168 ARG B N 1
ATOM 3790 C CA . ARG B 1 168 ? 17.083 -2.298 -12.942 1 95.67 168 ARG B CA 1
ATOM 3791 C C . ARG B 1 168 ? 16.708 -3.7 -13.409 1 95.67 168 ARG B C 1
ATOM 3793 O O . ARG B 1 168 ? 17.068 -4.69 -12.768 1 95.67 168 ARG B O 1
ATOM 3800 N N . ARG B 1 169 ? 15.961 -3.683 -14.417 1 94.36 169 ARG B N 1
ATOM 3801 C CA . ARG B 1 169 ? 15.642 -4.927 -15.111 1 94.36 169 ARG B CA 1
ATOM 3802 C C . ARG B 1 169 ? 16.492 -5.087 -16.367 1 94.36 169 ARG B C 1
ATOM 3804 O O . ARG B 1 169 ? 16.769 -4.109 -17.064 1 94.36 169 ARG B O 1
ATOM 3811 N N . GLN B 1 170 ? 17.013 -6.231 -16.568 1 85.76 170 GLN B N 1
ATOM 3812 C CA . GLN B 1 170 ? 17.815 -6.456 -17.766 1 85.76 170 GLN B CA 1
ATOM 3813 C C . GLN B 1 170 ? 16.938 -6.507 -19.014 1 85.76 170 GLN B C 1
ATOM 3815 O O . GLN B 1 170 ? 17.384 -6.149 -20.107 1 85.76 170 GLN B O 1
ATOM 3820 N N . THR B 1 171 ? 15.74 -6.948 -18.797 1 83.92 171 THR B N 1
ATOM 3821 C CA . THR B 1 171 ? 14.78 -7.012 -19.894 1 83.92 171 THR B CA 1
ATOM 3822 C C . THR B 1 171 ? 13.881 -5.779 -19.898 1 83.92 171 THR B C 1
ATOM 3824 O O . THR B 1 171 ? 14.11 -4.835 -19.139 1 83.92 171 THR B O 1
ATOM 3827 N N . THR B 1 172 ? 12.909 -5.795 -20.725 1 85.59 172 THR B N 1
ATOM 3828 C CA . THR B 1 172 ? 11.967 -4.69 -20.866 1 85.59 172 THR B CA 1
ATOM 3829 C C . THR B 1 172 ? 11.127 -4.53 -19.602 1 85.59 172 THR B C 1
ATOM 3831 O O . THR B 1 172 ? 10.738 -5.521 -18.98 1 85.59 172 THR B O 1
ATOM 3834 N N . GLY B 1 173 ? 11.12 -3.318 -19.123 1 89.95 173 GLY B N 1
ATOM 3835 C CA . GLY B 1 173 ? 10.265 -3.019 -17.985 1 89.95 173 GLY B CA 1
ATOM 3836 C C . GLY B 1 173 ? 10.936 -2.137 -16.95 1 89.95 173 GLY B C 1
ATOM 3837 O O . GLY B 1 173 ? 12.081 -1.719 -17.131 1 89.95 173 GLY B O 1
ATOM 3838 N N . THR B 1 174 ? 10.124 -1.798 -15.991 1 93.14 174 THR B N 1
ATOM 3839 C CA . THR B 1 174 ? 10.617 -0.926 -14.931 1 93.14 174 THR B CA 1
ATOM 3840 C C . THR B 1 174 ? 10.36 -1.543 -13.56 1 93.14 174 THR B C 1
ATOM 3842 O O . THR B 1 174 ? 9.508 -2.422 -13.418 1 93.14 174 THR B O 1
ATOM 3845 N N . ILE B 1 175 ? 11.186 -1.191 -12.657 1 95.18 175 ILE B N 1
ATOM 3846 C CA . ILE B 1 175 ? 11.015 -1.579 -11.261 1 95.18 175 ILE B CA 1
ATOM 3847 C C . ILE B 1 175 ? 10.805 -0.334 -10.402 1 95.18 175 ILE B C 1
ATOM 3849 O O . ILE B 1 175 ? 11.602 0.605 -10.454 1 95.18 175 ILE B O 1
ATOM 3853 N N . THR B 1 176 ? 9.713 -0.278 -9.712 1 93.71 176 THR B N 1
ATOM 3854 C CA . THR B 1 176 ? 9.485 0.788 -8.744 1 93.71 176 THR B CA 1
ATOM 3855 C C . THR B 1 176 ? 9.791 0.308 -7.328 1 93.71 176 THR B C 1
ATOM 3857 O O . THR B 1 176 ? 9.221 -0.682 -6.866 1 93.71 176 THR B O 1
ATOM 3860 N N . ALA B 1 177 ? 10.667 1.017 -6.681 1 93.51 177 ALA B N 1
ATOM 3861 C CA . ALA B 1 177 ? 11.056 0.657 -5.32 1 93.51 177 ALA B CA 1
ATOM 3862 C C . ALA B 1 177 ? 10.451 1.621 -4.304 1 93.51 177 ALA B C 1
ATOM 3864 O O . ALA B 1 177 ? 10.633 2.836 -4.406 1 93.51 177 ALA B O 1
ATOM 3865 N N . LEU B 1 178 ? 9.721 1.032 -3.343 1 91.69 178 LEU B N 1
ATOM 3866 C CA . LEU B 1 178 ? 9.12 1.821 -2.273 1 91.69 178 LEU B CA 1
ATOM 3867 C C . LEU B 1 178 ? 9.525 1.281 -0.906 1 91.69 178 LEU B C 1
ATOM 3869 O O . LEU B 1 178 ? 9.559 0.065 -0.699 1 91.69 178 LEU B O 1
ATOM 3873 N N . PRO B 1 179 ? 9.874 2.176 -0.005 1 88.95 179 PRO B N 1
ATOM 3874 C CA . PRO B 1 179 ? 10.244 1.704 1.332 1 88.95 179 PRO B CA 1
ATOM 3875 C C . PRO B 1 179 ? 9.044 1.207 2.135 1 88.95 179 PRO B C 1
ATOM 3877 O O . PRO B 1 179 ? 7.953 1.774 2.037 1 88.95 179 PRO B O 1
ATOM 3880 N N . LEU B 1 180 ? 9.234 0.095 2.849 1 84.05 180 LEU B N 1
ATOM 3881 C CA . LEU B 1 180 ? 8.256 -0.39 3.816 1 84.05 180 LEU B CA 1
ATOM 3882 C C . LEU B 1 180 ? 8.705 -0.09 5.242 1 84.05 180 LEU B C 1
ATOM 3884 O O . LEU B 1 180 ? 9.581 -0.773 5.778 1 84.05 180 LEU B O 1
ATOM 3888 N N . GLU B 1 181 ? 8.658 1.214 5.85 1 67.95 181 GLU B N 1
ATOM 3889 C CA . GLU B 1 181 ? 9.283 1.826 7.019 1 67.95 181 GLU B CA 1
ATOM 3890 C C . GLU B 1 181 ? 8.736 1.228 8.312 1 67.95 181 GLU B C 1
ATOM 3892 O O . GLU B 1 181 ? 8.988 1.752 9.399 1 67.95 181 GLU B O 1
ATOM 3897 N N . GLN B 1 182 ? 8.268 0.019 8.448 1 58.25 182 GLN B N 1
ATOM 3898 C CA . GLN B 1 182 ? 7.62 -0.251 9.727 1 58.25 182 GLN B CA 1
ATOM 3899 C C . GLN B 1 182 ? 8.65 -0.525 10.819 1 58.25 182 GLN B C 1
ATOM 3901 O O . GLN B 1 182 ? 8.407 -0.241 11.994 1 58.25 182 GLN B O 1
ATOM 3906 N N . THR B 1 183 ? 9.734 -1.127 10.415 1 57.45 183 THR B N 1
ATOM 3907 C CA . THR B 1 183 ? 10.612 -1.624 11.467 1 57.45 183 THR B CA 1
ATOM 3908 C C . THR B 1 183 ? 11.984 -0.962 11.384 1 57.45 183 THR B C 1
ATOM 3910 O O . THR B 1 183 ? 12.253 -0.191 10.46 1 57.45 183 THR B O 1
ATOM 3913 N N . ARG B 1 184 ? 12.636 -1.02 12.456 1 62.85 184 ARG B N 1
ATOM 3914 C CA . ARG B 1 184 ? 14.01 -0.54 12.572 1 62.85 184 ARG B CA 1
ATOM 3915 C C . ARG B 1 184 ? 14.864 -1.042 11.413 1 62.85 184 ARG B C 1
ATOM 3917 O O . ARG B 1 184 ? 15.984 -0.568 11.211 1 62.85 184 ARG B O 1
ATOM 3924 N N . LEU B 1 185 ? 14.155 -1.965 10.595 1 74.48 185 LEU B N 1
ATOM 3925 C CA . LEU B 1 185 ? 14.932 -2.495 9.48 1 74.48 185 LEU B CA 1
ATOM 3926 C C . LEU B 1 185 ? 14.336 -2.058 8.146 1 74.48 185 LEU B C 1
ATOM 3928 O O . LEU B 1 185 ? 13.121 -2.135 7.95 1 74.48 185 LEU B O 1
ATOM 3932 N N . LEU B 1 186 ? 15.207 -1.547 7.365 1 84.01 186 LEU B N 1
ATOM 3933 C CA . LEU B 1 186 ? 14.78 -1.078 6.051 1 84.01 186 LEU B CA 1
ATOM 3934 C C . LEU B 1 186 ? 14.311 -2.242 5.184 1 84.01 186 LEU B C 1
ATOM 3936 O O . LEU B 1 186 ? 15 -3.259 5.078 1 84.01 186 LEU B O 1
ATOM 3940 N N . ARG B 1 187 ? 13.109 -2.222 4.78 1 88.61 187 ARG B N 1
ATOM 3941 C CA . ARG B 1 187 ? 12.529 -3.146 3.811 1 88.61 187 ARG B CA 1
ATOM 3942 C C . ARG B 1 187 ? 12.043 -2.404 2.57 1 88.61 187 ARG B C 1
ATOM 3944 O O . ARG B 1 187 ? 11.501 -1.302 2.672 1 88.61 187 ARG B O 1
ATOM 3951 N N . VAL B 1 188 ? 12.32 -2.97 1.453 1 91.07 188 VAL B N 1
ATOM 3952 C CA . VAL B 1 188 ? 11.971 -2.305 0.202 1 91.07 188 VAL B CA 1
ATOM 3953 C C . VAL B 1 188 ? 10.963 -3.153 -0.57 1 91.07 188 VAL B C 1
ATOM 3955 O O . VAL B 1 188 ? 11.136 -4.367 -0.704 1 91.07 188 VAL B O 1
ATOM 3958 N N . TRP B 1 189 ? 9.908 -2.567 -1.002 1 92.31 189 TRP B N 1
ATOM 3959 C CA . TRP B 1 189 ? 8.89 -3.172 -1.854 1 92.31 189 TRP B CA 1
ATOM 3960 C C . TRP B 1 189 ? 9.147 -2.852 -3.323 1 92.31 189 TRP B C 1
ATOM 3962 O O . TRP B 1 189 ? 9.139 -1.684 -3.72 1 92.31 189 TRP B O 1
ATOM 3972 N N . MET B 1 190 ? 9.457 -3.871 -4.072 1 93.28 190 MET B N 1
ATOM 3973 C CA . MET B 1 190 ? 9.756 -3.707 -5.492 1 93.28 190 MET B CA 1
ATOM 3974 C C . MET B 1 190 ? 8.554 -4.088 -6.349 1 93.28 190 MET B C 1
ATOM 3976 O O . MET B 1 190 ? 8.058 -5.213 -6.266 1 93.28 190 MET B O 1
ATOM 3980 N N . ILE B 1 191 ? 8.124 -3.181 -7.108 1 92.42 191 ILE B N 1
ATOM 3981 C CA . ILE B 1 191 ? 7.004 -3.431 -8.009 1 92.42 191 ILE B CA 1
ATOM 3982 C C . ILE B 1 191 ? 7.513 -3.544 -9.444 1 92.42 191 ILE B C 1
ATOM 3984 O O . ILE B 1 191 ? 8.205 -2.65 -9.937 1 92.42 191 ILE B O 1
ATOM 3988 N N . PHE B 1 192 ? 7.123 -4.594 -10.118 1 92.14 192 PHE B N 1
ATOM 3989 C CA . PHE B 1 192 ? 7.601 -4.848 -11.472 1 92.14 192 PHE B CA 1
ATOM 3990 C C . PHE B 1 192 ? 6.537 -4.479 -12.499 1 92.14 192 PHE B C 1
ATOM 3992 O O . PHE B 1 192 ? 5.389 -4.916 -12.396 1 92.14 192 PHE B O 1
ATOM 3999 N N . ASP B 1 193 ? 6.927 -3.747 -13.448 1 90.2 193 ASP B N 1
ATOM 4000 C CA . ASP B 1 193 ? 6.048 -3.371 -14.551 1 90.2 193 ASP B CA 1
ATOM 4001 C C . ASP B 1 193 ? 6.718 -3.627 -15.899 1 90.2 193 ASP B C 1
ATOM 4003 O O . ASP B 1 193 ? 7.679 -2.944 -16.261 1 90.2 193 ASP B O 1
ATOM 4007 N N . PRO B 1 194 ? 6.333 -4.484 -16.712 1 89.56 194 PRO B N 1
ATOM 4008 C CA . PRO B 1 194 ? 5.235 -5.419 -16.454 1 89.56 194 PRO B CA 1
ATOM 4009 C C . PRO B 1 194 ? 5.603 -6.493 -15.434 1 89.56 194 PRO B C 1
ATOM 4011 O O . PRO B 1 194 ? 6.777 -6.644 -15.086 1 89.56 194 PRO B O 1
ATOM 4014 N N . ALA B 1 195 ? 4.58 -7.234 -14.925 1 88.68 195 ALA B N 1
ATOM 4015 C CA . ALA B 1 195 ? 4.792 -8.363 -14.023 1 88.68 195 ALA B CA 1
ATOM 4016 C C . ALA B 1 195 ? 5.651 -9.438 -14.683 1 88.68 195 ALA B C 1
ATOM 4018 O O . ALA B 1 195 ? 5.78 -9.473 -15.909 1 88.68 195 ALA B O 1
ATOM 4019 N N . MET B 1 196 ? 6.239 -10.284 -13.847 1 88.88 196 MET B N 1
ATOM 4020 C CA . MET B 1 196 ? 7.087 -11.357 -14.359 1 88.88 196 MET B CA 1
ATOM 4021 C C . MET B 1 196 ? 6.267 -12.61 -14.644 1 88.88 196 MET B C 1
ATOM 4023 O O . MET B 1 196 ? 5.61 -13.144 -13.749 1 88.88 196 MET B O 1
ATOM 4027 N N . THR B 1 197 ? 6.323 -13.109 -15.843 1 88.1 197 THR B N 1
ATOM 4028 C CA . THR B 1 197 ? 5.648 -14.347 -16.216 1 88.1 197 THR B CA 1
ATOM 4029 C C . THR B 1 197 ? 6.653 -15.382 -16.714 1 88.1 197 THR B C 1
ATOM 4031 O O . THR B 1 197 ? 6.307 -16.55 -16.906 1 88.1 197 THR B O 1
ATOM 4034 N N . THR B 1 198 ? 7.849 -14.865 -16.972 1 91.68 198 THR B N 1
ATOM 4035 C CA . THR B 1 198 ? 8.977 -15.697 -17.376 1 91.68 198 THR B CA 1
ATOM 4036 C C . THR B 1 198 ? 10.211 -15.381 -16.536 1 91.68 198 THR B C 1
ATOM 4038 O O . THR B 1 198 ? 10.265 -14.347 -15.866 1 91.68 198 THR B O 1
ATOM 4041 N N . PRO B 1 199 ? 11.067 -16.341 -16.543 1 93.85 199 PRO B N 1
ATOM 4042 C CA . PRO B 1 199 ? 12.29 -16.023 -15.802 1 93.85 199 PRO B CA 1
ATOM 4043 C C . PRO B 1 199 ? 12.87 -14.661 -16.178 1 93.85 199 PRO B C 1
ATOM 4045 O O . PRO B 1 199 ? 13.09 -14.384 -17.36 1 93.85 199 PRO B O 1
ATOM 4048 N N . THR B 1 200 ? 13.059 -13.843 -15.207 1 95.05 200 THR B N 1
ATOM 4049 C CA . THR B 1 200 ? 13.452 -12.454 -15.422 1 95.05 200 THR B CA 1
ATOM 4050 C C . THR B 1 200 ? 14.699 -12.114 -14.612 1 95.05 200 THR B C 1
ATOM 4052 O O . THR B 1 200 ? 14.764 -12.396 -13.413 1 95.05 200 THR B O 1
ATOM 4055 N N . GLU B 1 201 ? 15.643 -11.558 -15.337 1 96.73 201 GLU B N 1
ATOM 4056 C CA . GLU B 1 201 ? 16.854 -11.089 -14.67 1 96.73 201 GLU B CA 1
ATOM 4057 C C . GLU B 1 201 ? 16.716 -9.633 -14.234 1 96.73 201 GLU B C 1
ATOM 4059 O O . GLU B 1 201 ? 16.282 -8.784 -15.016 1 96.73 201 GLU B O 1
ATOM 4064 N N . TRP B 1 202 ? 17.061 -9.382 -12.994 1 96.46 202 TRP B N 1
ATOM 4065 C CA . TRP B 1 202 ? 17.039 -8.015 -12.483 1 96.46 202 TRP B CA 1
ATOM 4066 C C . TRP B 1 202 ? 18.104 -7.819 -11.409 1 96.46 202 TRP B C 1
ATOM 4068 O O . TRP B 1 202 ? 18.684 -8.789 -10.916 1 96.46 202 TRP B O 1
ATOM 4078 N N . GLN B 1 203 ? 18.427 -6.571 -11.151 1 97.49 203 GLN B N 1
ATOM 4079 C CA . GLN B 1 203 ? 19.486 -6.307 -10.183 1 97.49 203 GLN B CA 1
ATOM 4080 C C . GLN B 1 203 ? 19.197 -5.039 -9.384 1 97.49 203 GLN B C 1
ATOM 4082 O O . GLN B 1 203 ? 18.441 -4.175 -9.832 1 97.49 203 GLN B O 1
ATOM 4087 N N . VAL B 1 204 ? 19.717 -5.062 -8.219 1 97.06 204 VAL B N 1
ATOM 4088 C CA . VAL B 1 204 ? 19.671 -3.872 -7.376 1 97.06 204 VAL B CA 1
ATOM 4089 C C . VAL B 1 204 ? 21.084 -3.496 -6.935 1 97.06 204 VAL B C 1
ATOM 4091 O O . VAL B 1 204 ? 21.929 -4.37 -6.725 1 97.06 204 VAL B O 1
ATOM 4094 N N . GLU B 1 205 ? 21.274 -2.199 -6.898 1 97.33 205 GLU B N 1
ATOM 4095 C CA . GLU B 1 205 ? 22.536 -1.638 -6.425 1 97.33 205 GLU B CA 1
ATOM 4096 C C . GLU B 1 205 ? 22.3 -0.565 -5.366 1 97.33 205 GLU B C 1
ATOM 4098 O O . GLU B 1 205 ? 21.408 0.273 -5.511 1 97.33 205 GLU B O 1
ATOM 4103 N N . TYR B 1 206 ? 23 -0.695 -4.324 1 95.9 206 TYR B N 1
ATOM 4104 C CA . TYR B 1 206 ? 22.915 0.351 -3.311 1 95.9 206 TYR B CA 1
ATOM 4105 C C . TYR B 1 206 ? 24.257 0.545 -2.614 1 95.9 206 TYR B C 1
ATOM 4107 O O . TYR B 1 206 ? 25.139 -0.313 -2.702 1 95.9 206 TYR B O 1
ATOM 4115 N N . ARG B 1 207 ? 24.353 1.768 -1.982 1 94.57 207 ARG B N 1
ATOM 4116 C CA . ARG B 1 207 ? 25.618 2.201 -1.397 1 94.57 207 ARG B CA 1
ATOM 4117 C C . ARG B 1 207 ? 25.401 2.815 -0.018 1 94.57 207 ARG B C 1
ATOM 4119 O O . ARG B 1 207 ? 25.493 4.033 0.147 1 94.57 207 ARG B O 1
ATOM 4126 N N . PRO B 1 208 ? 25.24 1.969 0.947 1 89.75 208 PRO B N 1
ATOM 4127 C CA . PRO B 1 208 ? 25.183 2.542 2.293 1 89.75 208 PRO B CA 1
ATOM 4128 C C . PRO B 1 208 ? 26.516 3.139 2.738 1 89.75 208 PRO B C 1
ATOM 4130 O O . PRO B 1 208 ? 27.541 2.453 2.718 1 89.75 208 PRO B O 1
ATOM 4133 N N . LEU B 1 209 ? 26.451 4.331 3.12 1 88.01 209 LEU B N 1
ATOM 4134 C CA . LEU B 1 209 ? 27.682 5.025 3.482 1 88.01 209 LEU B CA 1
ATOM 4135 C C . LEU B 1 209 ? 28.336 4.374 4.696 1 88.01 209 LEU B C 1
ATOM 4137 O O . LEU B 1 209 ? 27.688 4.185 5.728 1 88.01 209 LEU B O 1
ATOM 4141 N N . GLY B 1 210 ? 29.558 3.987 4.522 1 89.37 210 GLY B N 1
ATOM 4142 C CA . GLY B 1 210 ? 30.358 3.455 5.613 1 89.37 210 GLY B CA 1
ATOM 4143 C C . GLY B 1 210 ? 29.945 2.055 6.027 1 89.37 210 GLY B C 1
ATOM 4144 O O . GLY B 1 210 ? 30.13 1.663 7.182 1 89.37 210 GLY B O 1
ATOM 4145 N N . LEU B 1 211 ? 29.367 1.342 5.172 1 92.27 211 LEU B N 1
ATOM 4146 C CA . LEU B 1 211 ? 28.894 -0.01 5.449 1 92.27 211 LEU B CA 1
ATOM 4147 C C . LEU B 1 211 ? 30.017 -0.872 6.017 1 92.27 211 LEU B C 1
ATOM 4149 O O . LEU B 1 211 ? 29.813 -1.6 6.992 1 92.27 211 LEU B O 1
ATOM 4153 N N . TRP B 1 212 ? 31.185 -0.677 5.492 1 94.57 212 TRP B N 1
ATOM 4154 C CA . TRP B 1 212 ? 32.282 -1.558 5.879 1 94.57 212 TRP B CA 1
ATOM 4155 C C . TRP B 1 212 ? 33.338 -0.797 6.674 1 94.57 212 TRP B C 1
ATOM 4157 O O . TRP B 1 212 ? 34.503 -1.199 6.715 1 94.57 212 TRP B O 1
ATOM 4167 N N . ARG B 1 213 ? 33.003 0.296 7.265 1 92.33 213 ARG B N 1
ATOM 4168 C CA . ARG B 1 213 ? 33.914 1.08 8.093 1 92.33 213 ARG B CA 1
ATOM 4169 C C . ARG B 1 213 ? 34.52 0.225 9.2 1 92.33 213 ARG B C 1
ATOM 4171 O O . ARG B 1 213 ? 35.733 0.251 9.418 1 92.33 213 ARG B O 1
ATOM 4178 N N . PRO B 1 214 ? 33.74 -0.615 9.836 1 92.77 214 PRO B N 1
ATOM 4179 C CA . PRO B 1 214 ? 34.323 -1.452 10.887 1 92.77 214 PRO B CA 1
ATOM 4180 C C . PRO B 1 214 ? 35.416 -2.381 10.364 1 92.77 214 PRO B C 1
ATOM 4182 O O . PRO B 1 214 ? 36.42 -2.604 11.045 1 92.77 214 PRO B O 1
ATOM 4185 N N . LEU B 1 215 ? 35.206 -2.925 9.259 1 94.47 215 LEU B N 1
ATOM 4186 C CA . LEU B 1 215 ? 36.21 -3.812 8.682 1 94.47 215 LEU B CA 1
ATOM 4187 C C . LEU B 1 215 ? 37.504 -3.056 8.4 1 94.47 215 LEU B C 1
ATOM 4189 O O . LEU B 1 215 ? 38.596 -3.571 8.65 1 94.47 215 LEU B O 1
ATOM 4193 N N . ARG B 1 216 ? 37.367 -1.847 7.949 1 92.68 216 ARG B N 1
ATOM 4194 C CA . ARG B 1 216 ? 38.542 -1.042 7.629 1 92.68 216 ARG B CA 1
ATOM 4195 C C . ARG B 1 216 ? 39.253 -0.584 8.898 1 92.68 216 ARG B C 1
ATOM 4197 O O . ARG B 1 216 ? 40.481 -0.471 8.921 1 92.68 216 ARG B O 1
ATOM 4204 N N . GLU B 1 217 ? 38.548 -0.341 9.932 1 91.66 217 GLU B N 1
ATOM 4205 C CA . GLU B 1 217 ? 39.121 0.23 11.147 1 91.66 217 GLU B CA 1
ATOM 4206 C C . GLU B 1 217 ? 39.663 -0.861 12.067 1 91.66 217 GLU B C 1
ATOM 4208 O O . GLU B 1 217 ? 40.739 -0.711 12.65 1 91.66 217 GLU B O 1
ATOM 4213 N N . ARG B 1 218 ? 38.949 -1.957 12.162 1 92.9 218 ARG B N 1
ATOM 4214 C CA . ARG B 1 218 ? 39.343 -2.93 13.176 1 92.9 218 ARG B CA 1
ATOM 4215 C C . ARG B 1 218 ? 39.821 -4.228 12.533 1 92.9 218 ARG B C 1
ATOM 4217 O O . ARG B 1 218 ? 40.365 -5.1 13.214 1 92.9 218 ARG B O 1
ATOM 4224 N N . GLY B 1 219 ? 39.549 -4.431 11.299 1 93.99 219 GLY B N 1
ATOM 4225 C CA . GLY B 1 219 ? 40.071 -5.577 10.571 1 93.99 219 GLY B CA 1
ATOM 4226 C C . GLY B 1 219 ? 39.125 -6.763 10.568 1 93.99 219 GLY B C 1
ATOM 4227 O O . GLY B 1 219 ? 39.473 -7.84 10.081 1 93.99 219 GLY B O 1
ATOM 4228 N N . TRP B 1 220 ? 37.937 -6.548 11.211 1 95 220 TRP B N 1
ATOM 4229 C CA . TRP B 1 220 ? 36.977 -7.648 11.21 1 95 220 TRP B CA 1
ATOM 4230 C C . TRP B 1 220 ? 35.547 -7.122 11.169 1 95 220 TRP B C 1
ATOM 4232 O O . TRP B 1 220 ? 35.263 -6.034 11.677 1 95 220 TRP B O 1
ATOM 4242 N N . ASP B 1 221 ? 34.703 -7.821 10.54 1 95.24 221 ASP B N 1
ATOM 4243 C CA . ASP B 1 221 ? 33.275 -7.529 10.459 1 95.24 221 ASP B CA 1
ATOM 4244 C C . ASP B 1 221 ? 32.477 -8.785 10.115 1 95.24 221 ASP B C 1
ATO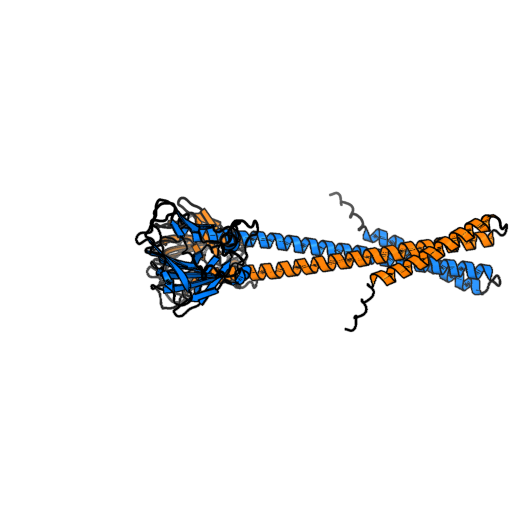M 4246 O O . ASP B 1 221 ? 33.051 -9.858 9.919 1 95.24 221 ASP B O 1
ATOM 4250 N N . GLN B 1 222 ? 31.173 -8.629 10.149 1 95.76 222 GLN B N 1
ATOM 4251 C CA . GLN B 1 222 ? 30.32 -9.762 9.809 1 95.76 222 GLN B CA 1
ATOM 4252 C C . GLN B 1 222 ? 29.175 -9.334 8.895 1 95.76 222 GLN B C 1
ATOM 4254 O O . GLN B 1 222 ? 28.734 -8.184 8.942 1 95.76 222 GLN B O 1
ATOM 4259 N N . LEU B 1 223 ? 28.802 -10.174 8.073 1 95.61 223 LEU B N 1
ATOM 4260 C CA . LEU B 1 223 ? 27.625 -10.029 7.224 1 95.61 223 LEU B CA 1
ATOM 4261 C C . LEU B 1 223 ? 26.591 -11.105 7.54 1 95.61 223 LEU B C 1
ATOM 4263 O O . LEU B 1 223 ? 26.923 -12.29 7.608 1 95.61 223 LEU B O 1
ATOM 4267 N N . ILE B 1 224 ? 25.383 -10.664 7.805 1 92.87 224 ILE B N 1
ATOM 4268 C CA . ILE B 1 224 ? 24.315 -11.6 8.137 1 92.87 224 ILE B CA 1
ATOM 4269 C C . ILE B 1 224 ? 23.237 -11.558 7.056 1 92.87 224 ILE B C 1
ATOM 4271 O O . ILE B 1 224 ? 22.863 -10.481 6.585 1 92.87 224 ILE B O 1
ATOM 4275 N N . TRP B 1 225 ? 22.803 -12.691 6.556 1 90.48 225 TRP B N 1
ATOM 4276 C CA . TRP B 1 225 ? 21.713 -12.848 5.599 1 90.48 225 TRP B CA 1
ATOM 4277 C C . TRP B 1 225 ? 20.661 -13.819 6.126 1 90.48 225 TRP B C 1
ATOM 4279 O O . TRP B 1 225 ? 20.974 -14.967 6.451 1 90.48 225 TRP B O 1
ATOM 4289 N N . GLU B 1 226 ? 19.456 -13.302 6.197 1 84.24 226 GLU B N 1
ATOM 4290 C CA . GLU B 1 226 ? 18.344 -14.147 6.621 1 84.24 226 GLU B CA 1
ATOM 4291 C C . GLU B 1 226 ? 17.468 -14.543 5.436 1 84.24 226 GLU B C 1
ATOM 4293 O O . GLU B 1 226 ? 16.791 -13.697 4.848 1 84.24 226 GLU B O 1
ATOM 4298 N N . ASP B 1 227 ? 17.554 -15.726 4.993 1 72.98 227 ASP B N 1
ATOM 4299 C CA . ASP B 1 227 ? 16.758 -16.222 3.874 1 72.98 227 ASP B CA 1
ATOM 4300 C C . ASP B 1 227 ? 15.405 -16.745 4.352 1 72.98 227 ASP B C 1
ATOM 4302 O O . ASP B 1 227 ? 14.546 -17.094 3.54 1 72.98 227 ASP B O 1
ATOM 4306 N N . ARG B 1 228 ? 15.131 -16.769 5.694 1 59.47 228 ARG B N 1
ATOM 4307 C CA . ARG B 1 228 ? 13.885 -17.337 6.2 1 59.47 228 ARG B CA 1
ATOM 4308 C C . ARG B 1 228 ? 12.702 -16.427 5.891 1 59.47 228 ARG B C 1
ATOM 4310 O O . ARG B 1 228 ? 12.762 -15.219 6.13 1 59.47 228 ARG B O 1
ATOM 4317 N N . LEU B 1 229 ? 11.989 -16.682 4.791 1 52.8 229 LEU B N 1
ATOM 4318 C CA . LEU B 1 229 ? 10.724 -15.965 4.671 1 52.8 229 LEU B CA 1
ATOM 4319 C C . LEU B 1 229 ? 9.805 -16.283 5.845 1 52.8 229 LEU B C 1
ATOM 4321 O O . LEU B 1 229 ? 9.844 -17.389 6.388 1 52.8 229 LEU B O 1
ATOM 4325 N N . PRO B 1 230 ? 9.385 -15.229 6.655 1 44.18 230 PRO B N 1
ATOM 4326 C CA . PRO B 1 230 ? 8.513 -15.555 7.785 1 44.18 230 PRO B CA 1
ATOM 4327 C C . PRO B 1 230 ? 7.525 -16.674 7.464 1 44.18 230 PRO B C 1
ATOM 4329 O O . PRO B 1 230 ? 6.6 -16.928 8.24 1 44.18 230 PRO B O 1
ATOM 4332 N N . THR B 1 231 ? 7.194 -16.875 6.268 1 40.87 231 THR B N 1
ATOM 4333 C CA . THR B 1 231 ? 6.047 -17.768 6.149 1 40.87 231 THR B CA 1
ATOM 4334 C C . THR B 1 231 ? 6.226 -18.998 7.034 1 40.87 231 THR B C 1
ATOM 4336 O O . THR B 1 231 ? 7.353 -19.375 7.362 1 40.87 231 THR B O 1
ATOM 4339 N N . ALA B 1 232 ? 5.006 -19.481 7.363 1 39.57 232 ALA B N 1
ATOM 4340 C CA . ALA B 1 232 ? 4.6 -20.591 8.222 1 39.57 232 ALA B CA 1
ATOM 4341 C C . ALA B 1 232 ? 5.571 -21.762 8.101 1 39.57 232 ALA B C 1
ATOM 4343 O O . ALA B 1 232 ? 6.079 -22.262 9.107 1 39.57 232 ALA B O 1
ATOM 4344 N N . SER B 1 233 ? 4.991 -22.75 7.239 1 37.16 233 SER B N 1
ATOM 4345 C CA . SER B 1 233 ? 4.982 -24.207 7.313 1 37.16 233 SER B CA 1
ATOM 4346 C C . SER B 1 233 ? 6.254 -24.799 6.716 1 37.16 233 SER B C 1
ATOM 4348 O O . SER B 1 233 ? 6.202 -25.801 5.999 1 37.16 233 SER B O 1
ATOM 4350 N N . GLY B 1 234 ? 7.432 -24.304 7.075 1 46.92 234 GLY B N 1
ATOM 4351 C CA . GLY B 1 234 ? 8.448 -25.263 6.673 1 46.92 234 GLY B CA 1
ATOM 4352 C C . GLY B 1 234 ? 8.861 -25.123 5.22 1 46.92 234 GLY B C 1
ATOM 4353 O O . GLY B 1 234 ? 9.418 -26.053 4.635 1 46.92 234 GLY B O 1
ATOM 4354 N N . THR B 1 235 ? 8.332 -24.096 4.468 1 54.79 235 THR B N 1
ATOM 4355 C CA . THR B 1 235 ? 8.56 -24.153 3.028 1 54.79 235 THR B CA 1
ATOM 4356 C C . THR B 1 235 ? 10.014 -23.828 2.697 1 54.79 235 THR B C 1
ATOM 4358 O O . THR B 1 235 ? 10.631 -22.985 3.352 1 54.79 235 THR B O 1
ATOM 4361 N N . PRO B 1 236 ? 10.561 -24.514 1.795 1 64.02 236 PRO B N 1
ATOM 4362 C CA . PRO B 1 236 ? 11.92 -24.406 1.26 1 64.02 236 PRO B CA 1
ATOM 4363 C C . PRO B 1 236 ? 12.257 -22.993 0.787 1 64.02 236 PRO B C 1
ATOM 4365 O O . PRO B 1 236 ? 11.356 -22.179 0.572 1 64.02 236 PRO B O 1
ATOM 4368 N N . SER B 1 237 ? 13.435 -22.553 0.847 1 73.35 237 SER B N 1
ATOM 4369 C CA . SER B 1 237 ? 14.017 -21.329 0.306 1 73.35 237 SER B CA 1
ATOM 4370 C C . SER B 1 237 ? 13.538 -21.071 -1.118 1 73.35 237 SER B C 1
ATOM 4372 O O . SER B 1 237 ? 13.303 -22.012 -1.879 1 73.35 237 SER B O 1
ATOM 4374 N N . ALA B 1 238 ? 13.146 -19.84 -1.328 1 79.3 238 ALA B N 1
ATOM 4375 C CA . ALA B 1 238 ? 12.852 -19.476 -2.712 1 79.3 238 ALA B CA 1
ATOM 4376 C C . ALA B 1 238 ? 14.113 -19.526 -3.571 1 79.3 238 ALA B C 1
ATOM 4378 O O . ALA B 1 238 ? 14.032 -19.56 -4.801 1 79.3 238 ALA B O 1
ATOM 4379 N N . PHE B 1 239 ? 15.235 -19.642 -2.894 1 86.47 239 PHE B N 1
ATOM 4380 C CA . PHE B 1 239 ? 16.484 -19.63 -3.646 1 86.47 239 PHE B CA 1
ATOM 4381 C C . PHE B 1 239 ? 16.851 -21.035 -4.108 1 86.47 239 PHE B C 1
ATOM 4383 O O . PHE B 1 239 ? 16.781 -21.988 -3.329 1 86.47 239 PHE B O 1
ATOM 4390 N N . THR B 1 240 ? 17.223 -21.099 -5.319 1 89.74 240 THR B N 1
ATOM 4391 C CA . THR B 1 240 ? 17.715 -22.361 -5.859 1 89.74 240 THR B CA 1
ATOM 4392 C C . THR B 1 240 ? 19.239 -22.36 -5.934 1 89.74 240 THR B C 1
ATOM 4394 O O . THR B 1 240 ? 19.863 -23.421 -5.995 1 89.74 240 THR B O 1
ATOM 4397 N N . ARG B 1 241 ? 19.803 -21.179 -5.951 1 93.57 241 ARG B N 1
ATOM 4398 C CA . ARG B 1 241 ? 21.247 -20.968 -5.939 1 93.57 241 ARG B CA 1
ATOM 4399 C C . ARG B 1 241 ? 21.6 -19.636 -5.285 1 93.57 241 ARG B C 1
ATOM 4401 O O . ARG B 1 241 ? 20.922 -18.63 -5.507 1 93.57 241 ARG B O 1
ATOM 4408 N N . PHE B 1 242 ? 22.568 -19.686 -4.476 1 94.97 242 PHE B N 1
ATOM 4409 C CA . PHE B 1 242 ? 22.988 -18.485 -3.764 1 94.97 242 PHE B CA 1
ATOM 4410 C C . PHE B 1 242 ? 24.501 -18.314 -3.835 1 94.97 242 PHE B C 1
ATOM 4412 O O . PHE B 1 242 ? 25.25 -19.166 -3.354 1 94.97 242 PHE B O 1
ATOM 4419 N N . VAL B 1 243 ? 24.928 -17.243 -4.468 1 97.24 243 VAL B N 1
ATOM 4420 C CA . VAL B 1 243 ? 26.356 -16.973 -4.61 1 97.24 243 VAL B CA 1
ATOM 4421 C C . VAL B 1 243 ? 26.681 -15.594 -4.041 1 97.24 243 VAL B C 1
ATOM 4423 O O . VAL B 1 243 ? 25.973 -14.621 -4.313 1 97.24 243 VAL B O 1
ATOM 4426 N N . VAL B 1 244 ? 27.695 -15.484 -3.233 1 97.43 244 VAL B N 1
ATOM 4427 C CA . VAL B 1 244 ? 28.167 -14.201 -2.721 1 97.43 244 VAL B CA 1
ATOM 4428 C C . VAL B 1 244 ? 29.627 -13.993 -3.118 1 97.43 244 VAL B C 1
ATOM 4430 O O . VAL B 1 244 ? 30.482 -14.833 -2.827 1 97.43 244 VAL B O 1
ATOM 4433 N N . THR B 1 245 ? 29.889 -12.927 -3.79 1 97.66 245 THR B N 1
ATOM 4434 C CA . THR B 1 245 ? 31.255 -12.543 -4.132 1 97.66 245 THR B CA 1
ATOM 4435 C C . THR B 1 245 ? 31.721 -11.376 -3.267 1 97.66 245 THR B C 1
ATOM 4437 O O . THR B 1 245 ? 31.118 -10.301 -3.288 1 97.66 245 THR B O 1
ATOM 4440 N N . PHE B 1 246 ? 32.744 -11.626 -2.536 1 97.52 246 PHE B N 1
ATOM 4441 C CA . PHE B 1 246 ? 33.348 -10.579 -1.721 1 97.52 246 PHE B CA 1
ATOM 4442 C C . PHE B 1 246 ? 34.54 -9.954 -2.438 1 97.52 246 PHE B C 1
ATOM 4444 O O . PHE B 1 246 ? 35.496 -10.651 -2.786 1 97.52 246 PHE B O 1
ATOM 4451 N N . ALA B 1 247 ? 34.485 -8.667 -2.616 1 96.4 247 ALA B N 1
ATOM 4452 C CA . ALA B 1 247 ? 35.597 -7.937 -3.219 1 96.4 247 ALA B CA 1
ATOM 4453 C C . ALA B 1 247 ? 36.246 -6.994 -2.209 1 96.4 247 ALA B C 1
ATOM 4455 O O . ALA B 1 247 ? 35.583 -6.112 -1.66 1 96.4 247 ALA B O 1
ATOM 4456 N N . PHE B 1 248 ? 37.514 -7.159 -2.035 1 95.83 248 PHE B N 1
ATOM 4457 C CA . PHE B 1 248 ? 38.269 -6.371 -1.068 1 95.83 248 PHE B CA 1
ATOM 4458 C C . PHE B 1 248 ? 39.273 -5.466 -1.773 1 95.83 248 PHE B C 1
ATOM 4460 O O . PHE B 1 248 ? 39.716 -5.767 -2.883 1 95.83 248 PHE B O 1
ATOM 4467 N N . PRO B 1 249 ? 39.53 -4.382 -1.116 1 93.2 249 PRO B N 1
ATOM 4468 C CA . PRO B 1 249 ? 40.556 -3.517 -1.704 1 93.2 249 PRO B CA 1
ATOM 4469 C C . PRO B 1 249 ? 41.942 -4.159 -1.7 1 93.2 249 PRO B C 1
ATOM 4471 O O . PRO B 1 249 ? 42.119 -5.251 -1.152 1 93.2 249 PRO B O 1
ATOM 4474 N N . GLN B 1 250 ? 42.854 -3.497 -2.348 1 91.29 250 GLN B N 1
ATOM 4475 C CA . GLN B 1 250 ? 44.23 -3.978 -2.417 1 91.29 250 GLN B CA 1
ATOM 4476 C C . GLN B 1 250 ? 44.862 -4.036 -1.029 1 91.29 250 GLN B C 1
ATOM 4478 O O . GLN B 1 250 ? 44.657 -3.137 -0.21 1 91.29 250 GLN B O 1
ATOM 4483 N N . ASN B 1 251 ? 45.486 -5.203 -0.772 1 88.64 251 ASN B N 1
ATOM 4484 C CA . ASN B 1 251 ? 46.194 -5.441 0.482 1 88.64 251 ASN B CA 1
ATOM 4485 C C . ASN B 1 251 ? 47.334 -6.44 0.301 1 88.64 251 ASN B C 1
ATOM 4487 O O . ASN B 1 251 ? 47.297 -7.273 -0.606 1 88.64 251 ASN B O 1
ATOM 4491 N N . ASP B 1 252 ? 48.273 -6.355 1.13 1 87.3 252 ASP B N 1
ATOM 4492 C CA . ASP B 1 252 ? 49.417 -7.259 1.063 1 87.3 252 ASP B CA 1
ATOM 4493 C C . ASP B 1 252 ? 49.03 -8.668 1.504 1 87.3 252 ASP B C 1
ATOM 4495 O O . ASP B 1 252 ? 49.614 -9.651 1.044 1 87.3 252 ASP B O 1
ATOM 4499 N N . GLN B 1 253 ? 48.097 -8.744 2.426 1 90.83 253 GLN B N 1
ATOM 4500 C CA . GLN B 1 253 ? 47.628 -10.031 2.929 1 90.83 253 GLN B CA 1
ATOM 4501 C C . GLN B 1 253 ? 46.238 -10.358 2.39 1 90.83 253 GLN B C 1
ATOM 4503 O O . GLN B 1 253 ? 45.386 -9.475 2.279 1 90.83 253 GLN B O 1
ATOM 4508 N N . PRO B 1 254 ? 46.03 -11.575 2.043 1 92.9 254 PRO B N 1
ATOM 4509 C CA . PRO B 1 254 ? 44.701 -11.97 1.569 1 92.9 254 PRO B CA 1
ATOM 4510 C C . PRO B 1 254 ? 43.631 -11.859 2.653 1 92.9 254 PRO B C 1
ATOM 4512 O O . PRO B 1 254 ? 43.915 -12.09 3.832 1 92.9 254 PRO B O 1
ATOM 4515 N N . PRO B 1 255 ? 42.449 -11.453 2.255 1 94.77 255 PRO B N 1
ATOM 4516 C CA . PRO B 1 255 ? 41.334 -11.458 3.206 1 94.77 255 PRO B CA 1
ATOM 4517 C C . PRO B 1 255 ? 40.86 -12.868 3.55 1 94.77 255 PRO B C 1
ATOM 4519 O O . PRO B 1 255 ? 41.218 -13.829 2.864 1 94.77 255 PRO B O 1
ATOM 4522 N N . SER B 1 256 ? 40.189 -12.987 4.631 1 95.04 256 SER B N 1
ATOM 4523 C CA . SER B 1 256 ? 39.584 -14.254 5.029 1 95.04 256 SER B CA 1
ATOM 4524 C C . SER B 1 256 ? 38.074 -14.118 5.194 1 95.04 256 SER B C 1
ATOM 4526 O O . SER B 1 256 ? 37.593 -13.139 5.768 1 95.04 256 SER B O 1
ATOM 4528 N N . VAL B 1 257 ? 37.376 -15.016 4.543 1 96.71 257 VAL B N 1
ATOM 4529 C CA . VAL B 1 257 ? 35.927 -15.109 4.685 1 96.71 257 VAL B CA 1
ATOM 4530 C C . VAL B 1 257 ? 35.545 -16.503 5.179 1 96.71 257 VAL B C 1
ATOM 4532 O O . VAL B 1 257 ? 36.015 -17.509 4.642 1 96.71 257 VAL B O 1
ATOM 4535 N N . LYS B 1 258 ? 34.758 -16.531 6.255 1 95.96 258 LYS B N 1
ATOM 4536 C CA . LYS B 1 258 ? 34.299 -17.808 6.792 1 95.96 258 LYS B CA 1
ATOM 4537 C C . LYS B 1 258 ? 32.803 -17.772 7.092 1 95.96 258 LYS B C 1
ATOM 4539 O O . LYS B 1 258 ? 32.318 -16.848 7.748 1 95.96 258 LYS B O 1
ATOM 4544 N N . GLU B 1 259 ? 32.099 -18.687 6.54 1 96.4 259 GLU B N 1
ATOM 4545 C CA . GLU B 1 259 ? 30.704 -18.845 6.941 1 96.4 259 GLU B CA 1
ATOM 4546 C C . GLU B 1 259 ? 30.59 -19.629 8.245 1 96.4 259 GLU B C 1
ATOM 4548 O O . GLU B 1 259 ? 31.053 -20.768 8.333 1 96.4 259 GLU B O 1
ATOM 4553 N N . ARG B 1 260 ? 29.977 -19.121 9.139 1 94.2 260 ARG B N 1
ATOM 4554 C CA . ARG B 1 260 ? 30.044 -19.586 10.521 1 94.2 260 ARG B CA 1
ATOM 4555 C C . ARG B 1 260 ? 29.451 -20.984 10.658 1 94.2 260 ARG B C 1
ATOM 4557 O O . ARG B 1 260 ? 29.905 -21.778 11.484 1 94.2 260 ARG B O 1
ATOM 4564 N N . GLN B 1 261 ? 28.461 -21.363 9.975 1 92.26 261 GLN B N 1
ATOM 4565 C CA . GLN B 1 261 ? 27.756 -22.626 10.169 1 92.26 261 GLN B CA 1
ATOM 4566 C C . GLN B 1 261 ? 28.232 -23.681 9.174 1 92.26 261 GLN B C 1
ATOM 4568 O O . GLN B 1 261 ? 27.704 -24.794 9.142 1 92.26 261 GLN B O 1
ATOM 4573 N N . GLY B 1 262 ? 29.17 -23.344 8.348 1 91.01 262 GLY B N 1
ATOM 4574 C CA . GLY B 1 262 ? 29.747 -24.285 7.402 1 91.01 262 GLY B CA 1
ATOM 4575 C C . GLY B 1 262 ? 28.871 -24.523 6.186 1 91.01 262 GLY B C 1
ATOM 4576 O O . GLY B 1 262 ? 29.009 -25.541 5.504 1 91.01 262 GLY B O 1
ATOM 4577 N N . TYR B 1 263 ? 27.992 -23.613 6.048 1 92.45 263 TYR B N 1
ATOM 4578 C CA . TYR B 1 263 ? 27.14 -23.747 4.871 1 92.45 263 TYR B CA 1
ATOM 4579 C C . TYR B 1 263 ? 27.879 -23.315 3.611 1 92.45 263 TYR B C 1
ATOM 4581 O O . TYR B 1 263 ? 28.684 -22.381 3.645 1 92.45 263 TYR B O 1
ATOM 4589 N N . GLY B 1 264 ? 27.616 -24.019 2.511 1 94.09 264 GLY B N 1
ATOM 4590 C CA . GLY B 1 264 ? 28.171 -23.623 1.227 1 94.09 264 GLY B CA 1
ATOM 4591 C C . GLY B 1 264 ? 29.664 -23.87 1.121 1 94.09 264 GLY B C 1
ATOM 4592 O O . GLY B 1 264 ? 30.241 -24.582 1.945 1 94.09 264 GLY B O 1
ATOM 4593 N N . ALA B 1 265 ? 30.206 -23.457 -0.013 1 96.15 265 ALA B N 1
ATOM 4594 C CA . ALA B 1 265 ? 31.627 -23.634 -0.3 1 96.15 265 ALA B CA 1
ATOM 4595 C C . ALA B 1 265 ? 32.297 -22.297 -0.602 1 96.15 265 ALA B C 1
ATOM 4597 O O . ALA B 1 265 ? 31.716 -21.443 -1.277 1 96.15 265 ALA B O 1
ATOM 4598 N N . LEU B 1 266 ? 33.473 -22.135 -0.051 1 95.6 266 LEU B N 1
ATOM 4599 C CA . LEU B 1 266 ? 34.246 -20.917 -0.273 1 95.6 266 LEU B CA 1
ATOM 4600 C C . LEU B 1 266 ? 35.408 -21.177 -1.225 1 95.6 266 LEU B C 1
ATOM 4602 O O . LEU B 1 266 ? 36.063 -22.218 -1.142 1 95.6 266 LEU B O 1
ATOM 4606 N N . SER B 1 267 ? 35.666 -20.24 -2.056 1 94.45 267 SER B N 1
ATOM 4607 C CA . SER B 1 267 ? 36.85 -20.301 -2.906 1 94.45 267 SER B CA 1
ATOM 4608 C C . SER B 1 267 ? 38.07 -19.722 -2.198 1 94.45 267 SER B C 1
ATOM 4610 O O . SER B 1 267 ? 37.935 -19.004 -1.205 1 94.45 267 SER B O 1
ATOM 4612 N N . GLU B 1 268 ? 39.235 -20.115 -2.734 1 94.22 268 GLU B N 1
ATOM 4613 C CA . GLU B 1 268 ? 40.44 -19.427 -2.283 1 94.22 268 GLU B CA 1
ATOM 4614 C C . GLU B 1 268 ? 40.465 -17.98 -2.769 1 94.22 268 GLU B C 1
ATOM 4616 O O . GLU B 1 268 ? 40.01 -17.684 -3.876 1 94.22 268 GLU B O 1
ATOM 4621 N N . PRO B 1 269 ? 40.932 -17.125 -1.901 1 95.11 269 PRO B N 1
ATOM 4622 C CA . PRO B 1 269 ? 41.046 -15.734 -2.345 1 95.11 269 PRO B CA 1
ATOM 4623 C C . PRO B 1 269 ? 41.918 -15.581 -3.59 1 95.11 269 PRO B C 1
ATOM 4625 O O . PRO B 1 269 ? 42.975 -16.21 -3.688 1 95.11 269 PRO B O 1
ATOM 4628 N N . VAL B 1 270 ? 41.456 -14.832 -4.493 1 94.93 270 VAL B N 1
ATOM 4629 C CA . VAL B 1 270 ? 42.201 -14.577 -5.721 1 94.93 270 VAL B CA 1
ATOM 4630 C C . VAL B 1 270 ? 42.4 -13.074 -5.903 1 94.93 270 VAL B C 1
ATOM 4632 O O . VAL B 1 270 ? 41.484 -12.286 -5.656 1 94.93 270 VAL B O 1
ATOM 4635 N N . GLN B 1 271 ? 43.568 -12.72 -6.287 1 93.39 271 GLN B N 1
ATOM 4636 C CA . GLN B 1 271 ? 43.861 -11.313 -6.539 1 93.39 271 GLN B CA 1
ATOM 4637 C C . GLN B 1 271 ? 43.694 -10.973 -8.017 1 93.39 271 GLN B C 1
ATOM 4639 O O . GLN B 1 271 ? 44.224 -11.671 -8.884 1 93.39 271 GLN B O 1
ATOM 4644 N N . ASP B 1 272 ? 42.935 -9.949 -8.226 1 87.12 272 ASP B N 1
ATOM 4645 C CA . ASP B 1 272 ? 42.782 -9.521 -9.613 1 87.12 272 ASP B CA 1
ATOM 4646 C C . ASP B 1 272 ? 43.953 -8.644 -10.05 1 87.12 272 ASP B C 1
ATOM 4648 O O . ASP B 1 272 ? 44.826 -8.317 -9.242 1 87.12 272 ASP B O 1
ATOM 4652 N N . PRO B 1 273 ? 43.974 -8.378 -11.353 1 86.79 273 PRO B N 1
ATOM 4653 C CA . PRO B 1 273 ? 45.108 -7.592 -11.844 1 86.79 273 PRO B CA 1
ATOM 4654 C C . PRO B 1 273 ? 45.178 -6.202 -11.217 1 86.79 273 PRO B C 1
ATOM 4656 O O . PRO B 1 273 ? 46.253 -5.597 -11.166 1 86.79 273 PRO B O 1
ATOM 4659 N N . SER B 1 274 ? 44.107 -5.778 -10.753 1 86.33 274 SER B N 1
ATOM 4660 C CA . SER B 1 274 ? 44.071 -4.454 -10.141 1 86.33 274 SER B CA 1
ATOM 4661 C C . SER B 1 274 ? 44.506 -4.508 -8.68 1 86.33 274 SER B C 1
ATOM 4663 O O . SER B 1 274 ? 44.595 -3.475 -8.015 1 86.33 274 SER B O 1
ATOM 4665 N N . GLY B 1 275 ? 44.85 -5.678 -8.127 1 87.31 275 GLY B N 1
ATOM 4666 C CA . GLY B 1 275 ? 45.316 -5.846 -6.76 1 87.31 275 GLY B CA 1
ATOM 4667 C C . GLY B 1 275 ? 44.194 -6.127 -5.778 1 87.31 275 GLY B C 1
ATOM 4668 O O . GLY B 1 275 ? 44.44 -6.333 -4.588 1 87.31 275 GLY B O 1
ATOM 4669 N N . ARG B 1 276 ? 43.037 -6.114 -6.292 1 91.6 276 ARG B N 1
ATOM 4670 C CA . ARG B 1 276 ? 41.894 -6.379 -5.423 1 91.6 276 ARG B CA 1
ATOM 4671 C C . ARG B 1 276 ? 41.721 -7.876 -5.188 1 91.6 276 ARG B C 1
ATOM 4673 O O . ARG B 1 276 ? 42.053 -8.688 -6.054 1 91.6 276 ARG B O 1
ATOM 4680 N N . TRP B 1 277 ? 41.27 -8.18 -4.035 1 95.28 277 TRP B N 1
ATOM 4681 C CA . TRP B 1 277 ? 41.053 -9.578 -3.677 1 95.28 277 TRP B CA 1
ATOM 4682 C C . TRP B 1 277 ? 39.593 -9.97 -3.875 1 95.28 277 TRP B C 1
ATOM 4684 O O . TRP B 1 277 ? 38.687 -9.185 -3.585 1 95.28 277 TRP B O 1
ATOM 4694 N N . GLU B 1 278 ? 39.351 -11.126 -4.293 1 96.23 278 GLU B N 1
ATOM 4695 C CA . GLU B 1 278 ? 37.997 -11.649 -4.454 1 96.23 278 GLU B CA 1
ATOM 4696 C C . GLU B 1 278 ? 37.857 -13.025 -3.809 1 96.23 278 GLU B C 1
ATOM 4698 O O . GLU B 1 278 ? 38.757 -13.861 -3.915 1 96.23 278 GLU B O 1
ATOM 4703 N N . VAL B 1 279 ? 36.841 -13.223 -3.094 1 96.73 279 VAL B N 1
ATOM 4704 C CA . VAL B 1 279 ? 36.467 -14.502 -2.499 1 96.73 279 VAL B CA 1
ATOM 4705 C C . VAL B 1 279 ? 35.028 -14.846 -2.876 1 96.73 279 VAL B C 1
ATOM 4707 O O . VAL B 1 279 ? 34.12 -14.031 -2.695 1 96.73 279 VAL B O 1
ATOM 4710 N N . ILE B 1 280 ? 34.765 -16.027 -3.394 1 97.28 280 ILE B N 1
ATOM 4711 C CA . ILE B 1 280 ? 33.431 -16.418 -3.835 1 97.28 280 ILE B CA 1
ATOM 4712 C C . ILE B 1 280 ? 32.875 -17.496 -2.907 1 97.28 280 ILE B C 1
ATOM 4714 O O . ILE B 1 280 ? 33.549 -18.489 -2.625 1 97.28 280 ILE B O 1
ATOM 4718 N N . TRP B 1 281 ? 31.751 -17.268 -2.381 1 97.6 281 TRP B N 1
ATOM 4719 C CA . TRP B 1 281 ? 30.988 -18.247 -1.613 1 97.6 281 TRP B CA 1
ATOM 4720 C C . TRP B 1 281 ? 29.763 -18.715 -2.392 1 97.6 281 TRP B C 1
ATOM 4722 O O . TRP B 1 281 ? 29.072 -17.908 -3.017 1 97.6 281 TRP B O 1
ATOM 4732 N N . ARG B 1 282 ? 29.471 -20.072 -2.375 1 96.82 282 ARG B N 1
ATOM 4733 C CA . ARG B 1 282 ? 28.34 -20.602 -3.129 1 96.82 282 ARG B CA 1
ATOM 4734 C C . ARG B 1 282 ? 27.599 -21.668 -2.328 1 96.82 282 ARG B C 1
ATOM 4736 O O . ARG B 1 282 ? 28.223 -22.496 -1.66 1 96.82 282 ARG B O 1
ATOM 4743 N N . ASP B 1 283 ? 26.347 -21.533 -2.314 1 94.16 283 ASP B N 1
ATOM 4744 C CA . ASP B 1 283 ? 25.453 -22.579 -1.825 1 94.16 283 ASP B CA 1
ATOM 4745 C C . ASP B 1 283 ? 24.52 -23.065 -2.931 1 94.16 283 ASP B C 1
ATOM 4747 O O . ASP B 1 283 ? 23.602 -22.349 -3.335 1 94.16 283 ASP B O 1
ATOM 4751 N N . GLU B 1 284 ? 24.652 -24.328 -3.301 1 91.58 284 GLU B N 1
ATOM 4752 C CA . GLU B 1 284 ? 23.878 -24.873 -4.413 1 91.58 284 GLU B CA 1
ATOM 4753 C C . GLU B 1 284 ? 22.532 -25.411 -3.937 1 91.58 284 GLU B C 1
ATOM 4755 O O . GLU B 1 284 ? 21.658 -25.719 -4.75 1 91.58 284 GLU B O 1
ATOM 4760 N N . LYS B 1 285 ? 22.39 -25.483 -2.624 1 87.61 285 LYS B N 1
ATOM 4761 C CA . LYS B 1 285 ? 21.121 -25.981 -2.099 1 87.61 285 LYS B CA 1
ATOM 4762 C C . LYS B 1 285 ? 20.654 -25.147 -0.91 1 87.61 285 LYS B C 1
ATOM 4764 O O . LYS B 1 285 ? 20.532 -25.66 0.205 1 87.61 285 LYS B O 1
ATOM 4769 N N . PRO B 1 286 ? 20.331 -23.914 -1.271 1 88.46 286 PRO B N 1
ATOM 4770 C CA . PRO B 1 286 ? 19.854 -23.095 -0.153 1 88.46 286 PRO B CA 1
ATOM 4771 C C . PRO B 1 286 ? 18.58 -23.647 0.481 1 88.46 286 PRO B C 1
ATOM 4773 O O . PRO B 1 286 ? 17.714 -24.175 -0.222 1 88.46 286 PRO B O 1
ATOM 4776 N N . ALA B 1 287 ? 18.398 -23.686 1.769 1 80.66 287 ALA B N 1
ATOM 4777 C CA . ALA B 1 287 ? 17.272 -24.29 2.478 1 80.66 287 ALA B CA 1
ATOM 4778 C C . ALA B 1 287 ? 16.666 -23.311 3.479 1 80.66 287 ALA B C 1
ATOM 4780 O O . ALA B 1 287 ? 16.272 -23.704 4.58 1 80.66 287 ALA B O 1
ATOM 4781 N N . GLY B 1 288 ? 16.644 -22.06 3.027 1 80.3 288 GLY B N 1
ATOM 4782 C CA . GLY B 1 288 ? 16.043 -21.099 3.938 1 80.3 288 GLY B CA 1
ATOM 4783 C C . GLY B 1 288 ? 16.795 -20.969 5.249 1 80.3 288 GLY B C 1
ATOM 4784 O O . GLY B 1 288 ? 16.194 -21.032 6.324 1 80.3 288 GLY B O 1
ATOM 4785 N N . ARG B 1 289 ? 18.048 -20.705 5.162 1 82.5 289 ARG B N 1
ATOM 4786 C CA . ARG B 1 289 ? 18.949 -20.669 6.309 1 82.5 289 ARG B CA 1
ATOM 4787 C C . ARG B 1 289 ? 19.355 -19.237 6.641 1 82.5 289 ARG B C 1
ATOM 4789 O O . ARG B 1 289 ? 19.035 -18.307 5.898 1 82.5 289 ARG B O 1
ATOM 4796 N N . ARG B 1 290 ? 19.859 -19.151 7.864 1 88.69 290 ARG B N 1
ATOM 4797 C CA . ARG B 1 290 ? 20.549 -17.925 8.254 1 88.69 290 ARG B CA 1
ATOM 4798 C C . ARG B 1 290 ? 22.049 -18.038 8.002 1 88.69 290 ARG B C 1
ATOM 4800 O O . ARG B 1 290 ? 22.723 -18.878 8.602 1 88.69 290 ARG B O 1
ATOM 4807 N N . TYR B 1 291 ? 22.531 -17.154 7.143 1 92.65 291 TYR B N 1
ATOM 4808 C CA . TYR B 1 291 ? 23.955 -17.164 6.83 1 92.65 291 TYR B CA 1
ATOM 4809 C C . TYR B 1 291 ? 24.685 -16.054 7.578 1 92.65 291 TYR B C 1
ATOM 4811 O O . TYR B 1 291 ? 24.204 -14.921 7.643 1 92.65 291 TYR B O 1
ATOM 4819 N N . VAL B 1 292 ? 25.793 -16.412 8.162 1 95.19 292 VAL B N 1
ATOM 4820 C CA . VAL B 1 292 ? 26.657 -15.426 8.803 1 95.19 292 VAL B CA 1
ATOM 4821 C C . VAL B 1 292 ? 28.085 -15.576 8.285 1 95.19 292 VAL B C 1
ATOM 4823 O O . VAL B 1 292 ? 28.706 -16.628 8.455 1 95.19 292 VAL B O 1
ATOM 4826 N N . TRP B 1 293 ? 28.563 -14.592 7.674 1 96.87 293 TRP B N 1
ATOM 4827 C CA . TRP B 1 293 ? 29.944 -14.598 7.203 1 96.87 293 TRP B CA 1
ATOM 4828 C C . TRP B 1 293 ? 30.821 -13.706 8.075 1 96.87 293 TRP B C 1
ATOM 4830 O O . TRP B 1 293 ? 30.489 -12.542 8.314 1 96.87 293 TRP B O 1
ATOM 4840 N N . ASP B 1 294 ? 31.91 -14.232 8.505 1 97 294 ASP B N 1
ATOM 4841 C CA . ASP B 1 294 ? 32.956 -13.453 9.161 1 97 294 ASP B CA 1
ATOM 4842 C C . ASP B 1 294 ? 34.002 -12.981 8.154 1 97 294 ASP B C 1
ATOM 4844 O O . ASP B 1 294 ? 34.579 -13.791 7.425 1 97 294 ASP B O 1
ATOM 4848 N N . LEU B 1 295 ? 34.143 -11.731 8.133 1 96.74 295 LEU B N 1
ATOM 4849 C CA . LEU B 1 295 ? 35.116 -11.127 7.229 1 96.74 295 LEU B CA 1
ATOM 4850 C C . LEU B 1 295 ? 36.308 -10.574 8.004 1 96.74 295 LEU B C 1
ATOM 4852 O O . LEU B 1 295 ? 36.134 -9.902 9.023 1 96.74 295 LEU B O 1
ATOM 4856 N N . THR B 1 296 ? 37.471 -10.884 7.491 1 95.63 296 THR B N 1
ATOM 4857 C CA . THR B 1 296 ? 38.684 -10.338 8.091 1 95.63 296 THR B CA 1
ATOM 4858 C C . THR B 1 296 ? 39.642 -9.837 7.014 1 95.63 296 THR B C 1
ATOM 4860 O O . THR B 1 296 ? 39.774 -10.457 5.956 1 95.63 296 THR B O 1
ATOM 4863 N N . GLN B 1 297 ? 40.128 -8.695 7.216 1 93.02 297 GLN B N 1
ATOM 4864 C CA . GLN B 1 297 ? 41.18 -8.121 6.383 1 93.02 297 GLN B CA 1
ATOM 4865 C C . GLN B 1 297 ? 42.148 -7.287 7.217 1 93.02 297 GLN B C 1
ATOM 4867 O O . GLN B 1 297 ? 41.725 -6.509 8.074 1 93.02 297 GLN B O 1
ATOM 4872 N N . ALA B 1 298 ? 43.428 -7.579 6.916 1 89.73 298 ALA B N 1
ATOM 4873 C CA . ALA B 1 298 ? 44.444 -6.842 7.663 1 89.73 298 ALA B CA 1
ATOM 4874 C C . ALA B 1 298 ? 44.277 -5.337 7.478 1 89.73 298 ALA B C 1
ATOM 4876 O O . ALA B 1 298 ? 43.973 -4.871 6.377 1 89.73 298 ALA B O 1
ATOM 4877 N N . VAL B 1 299 ? 44.281 -4.527 8.553 1 85.64 299 VAL B N 1
ATOM 4878 C CA . VAL B 1 299 ? 44.143 -3.075 8.502 1 85.64 299 VAL B CA 1
ATOM 4879 C C . VAL B 1 299 ? 45.44 -2.45 7.993 1 85.64 299 VAL B C 1
ATOM 4881 O O . VAL B 1 299 ? 46.533 -2.879 8.37 1 85.64 299 VAL B O 1
ATOM 4884 N N . GLY B 1 300 ? 45.542 -2.101 6.752 1 61.54 300 GLY B N 1
ATOM 4885 C CA . GLY B 1 300 ? 46.769 -1.483 6.277 1 61.54 300 GLY B CA 1
ATOM 4886 C C . GLY B 1 300 ? 47.29 -0.401 7.205 1 61.54 300 GLY B C 1
ATOM 4887 O O . GLY B 1 300 ? 46.518 0.22 7.939 1 61.54 300 GLY B O 1
ATOM 4888 N N . GLY B 1 301 ? 48.401 -0.671 7.894 1 49.85 301 GLY B N 1
ATOM 4889 C CA . GLY B 1 301 ? 49.133 0.404 8.545 1 49.85 301 GLY B CA 1
ATOM 4890 C C . GLY B 1 301 ? 49.166 1.682 7.729 1 49.85 301 GLY B C 1
ATOM 4891 O O . GLY B 1 301 ? 49.661 1.692 6.6 1 49.85 301 GLY B O 1
ATOM 4892 N N . ARG B 1 302 ? 48.184 2.402 7.651 1 35.41 302 ARG B N 1
ATOM 4893 C CA . ARG B 1 302 ? 48.615 3.754 7.312 1 35.41 302 ARG B CA 1
ATOM 4894 C C . ARG B 1 302 ? 49.514 4.331 8.4 1 35.41 302 ARG B C 1
ATOM 4896 O O . ARG B 1 302 ? 49.327 4.044 9.584 1 35.41 302 ARG B O 1
#

Sequence (604 aa):
MGRMPATPSKYQTVFRGTLNVLVVLIGLASGVAQLVEIPDRAAQWTLTASFLACLLYFVIRFWQIAFVLKIRQLRTELQEATKALALQRAGHQHYLDAIQRISDREKPLFQETLEVIVTVGDDDDSDRIVEKRVTTPEPLVTHRTMRPIIPTDDDRIARLDEIAFKARRQTTGTITALPLEQTRLLRVWMIFDPAMTTPTEWQVEYRPLGLWRPLRERGWDQLIWEDRLPTASGTPSAFTRFVVTFAFPQNDQPPSVKERQGYGALSEPVQDPSGRWEVIWRDEKPAGRRYVWDLTQAVGGRMGRMPATPSKYQTVFRGTLNVLVVLIGLASGVAQLVEIPDRAAQWTLTASFLACLLYFVIRFWQIAFVLKIRQLRTELQEATKALALQRAGHQHYLDAIQRISDREKPLFQETLEVIVTVGDDDDSDRIVEKRVTTPEPLVTHRTMRPIIPTDDDRIARLDEIAFKARRQTTGTITALPLEQTRLLRVWMIFDPAMTTPTEWQVEYRPLGLWRPLRERGWDQLIWEDRLPTASGTPSAFTRFVVTFAFPQNDQPPSVKERQGYGALSEPVQDPSGRWEVIWRDEKPAGRRYVWDLTQAVGGR

Radius of gyration: 38.4 Å; Cα contacts (8 Å, |Δi|>4): 1092; chains: 2; bounding box: 98×107×71 Å

Organism: Actinoplanes teichomyceticus (NCBI:txid1867)

pLDDT: mean 80.21, std 17.07, range [27.18, 97.68]

Solvent-accessible surface area (backbone atoms only — not comparable to full-atom values): 32123 Å² total; per-residue (Å²): 137,80,79,74,76,75,73,72,55,71,64,55,57,57,50,50,54,46,48,52,43,46,53,51,26,52,52,32,46,54,49,32,64,59,32,69,73,47,83,53,62,67,59,37,52,52,33,48,52,50,25,54,46,35,50,51,50,40,55,44,51,52,50,51,51,52,47,51,51,50,46,50,51,49,50,52,52,38,51,52,44,50,50,50,38,50,51,50,49,54,54,47,47,52,51,49,51,50,51,48,58,47,56,40,62,47,58,84,24,40,40,26,37,41,37,37,39,40,36,43,38,92,45,45,81,52,20,35,40,37,40,40,34,40,39,34,33,43,57,58,34,43,60,49,71,47,64,72,87,67,64,76,86,51,92,60,65,65,50,64,80,67,19,63,64,45,62,46,46,77,54,91,55,48,55,48,78,41,76,45,76,84,47,85,52,53,29,36,39,35,37,39,43,66,56,34,65,48,74,40,51,34,36,38,37,35,34,42,71,39,56,52,45,53,30,60,73,71,19,43,44,73,48,78,46,75,51,55,60,79,44,77,87,80,68,70,30,45,37,56,29,40,35,39,35,40,35,38,52,66,59,95,59,81,60,46,76,44,46,74,85,65,66,58,48,72,49,74,69,42,69,44,96,84,42,28,33,36,34,43,35,39,26,75,70,47,64,36,49,77,45,43,33,42,37,35,36,80,51,75,82,120,137,81,79,74,78,74,75,72,55,71,63,55,57,57,49,50,54,48,48,53,44,47,53,53,27,53,51,33,47,53,48,33,65,60,32,68,74,46,80,53,62,67,59,38,51,52,32,47,54,52,26,55,47,35,49,51,50,41,56,45,52,51,50,50,52,53,46,52,51,50,46,51,51,49,50,50,52,38,51,51,45,51,48,52,40,51,53,50,49,52,53,47,47,54,51,48,52,49,52,50,58,45,56,40,61,46,56,84,25,39,39,26,37,39,36,36,38,41,36,43,38,93,46,46,82,52,22,37,40,37,39,39,35,40,39,33,34,43,58,58,34,43,61,48,70,48,64,73,87,68,64,77,84,51,92,61,65,65,49,64,82,68,19,62,63,45,60,46,46,79,54,92,54,47,55,48,78,41,75,44,76,84,48,84,51,52,29,35,38,36,37,39,41,65,56,34,64,47,74,40,49,34,36,37,37,33,34,41,72,37,57,50,47,53,29,60,72,72,19,44,43,73,49,77,45,76,50,56,62,78,49,82,81,78,70,70,28,44,37,56,29,41,33,41,35,39,34,37,53,67,58,96,58,80,61,47,78,44,49,75,85,64,65,56,47,73,50,74,69,41,70,44,97,84,41,27,33,34,33,44,36,39,25,75,71,47,65,35,49,77,47,43,34,41,38,36,34,79,51,73,83,121

Nearest PDB structures (foldseek):
  8pn9-assembly1_E  TM=6.794E-01  e=1.429E-04  Homo sapiens
  6s7o-assembly1_E  TM=6.075E-01  e=1.000E-04  Homo sapiens
  6s7t-assembly1_E  TM=6.053E-01  e=1.062E-04  Homo sapiens
  7u0l-assembly1_A  TM=5.190E-01  e=4.237E-03  Canis lupus familiaris
  6s7t-assembly1_E  TM=6.040E-01  e=1.165E-04  Homo sapiens